Protein AF-0000000086744688 (afdb_homodimer)

InterPro domains:
  IPR002052 DNA methylase, N-6 adenine-specific, conserved site [PS00092] (182-188)
  IPR004556 Methyltransferase HemK-like [TIGR00536] (36-257)
  IPR007848 Methyltransferase small domain [PF05175] (98-194)
  IPR029063 S-adenosyl-L-methionine-dependent methyltransferase superfamily [G3DSA:3.40.50.150] (78-276)
  IPR029063 S-adenosyl-L-methionine-dependent methyltransferase superfamily [SSF53335] (27-261)
  IPR050320 Protein N5-glutamine methyltransferase [PTHR18895] (42-254)

Sequence (566 aa):
MSFSLKDQAAIDKARELLSEAGVWDVETDLDCLVDRYLERRCKDRARDEFMLAVHERCSRIPLGHIVGTVDFDGLPLIVGSGVFIPRPHSQIIHKWLENEYQVPQGATVLDLCSGSGAIGLAIAKRRPDLKITCVEYDDVAFQYLTRNINRLASWAIQVDALKADLRDWQAFSQFDESVELIVANPPYVPEQQTILPEWEEHHPYTSVYSGDDGLDLTRLIIKQANQLLQSNGWLVIEHGESQEEMVRALFSDAGFYLIRTIIDEDISDTTGSSVITVSCKLIMSFSLKDQAAIDKARELLSEAGVWDVETDLDCLVDRYLERRCKDRARDEFMLAVHERCSRIPLGHIVGTVDFDGLPLIVGSGVFIPRPHSQIIHKWLENEYQVPQGATVLDLCSGSGAIGLAIAKRRPDLKITCVEYDDVAFQYLTRNINRLASWAIQVDALKADLRDWQAFSQFDESVELIVANPPYVPEQQTILPEWEEHHPYTSVYSGDDGLDLTRLIIKQANQLLQSNGWLVIEHGESQEEMVRALFSDAGFYLIRTIIDEDISDTTGSSVITVSCKLI

pLDDT: mean 92.45, std 7.14, range [52.75, 98.81]

Organism: NCBI:txid471575

Solvent-accessible surface area (backbone atoms only — not comparable to full-atom values): 29630 Å² total; per-residue (Å²): 134,88,66,52,73,68,54,45,52,52,50,52,50,42,52,51,50,31,54,72,50,63,52,89,56,51,68,63,50,46,53,52,46,41,48,67,28,45,38,35,81,55,52,70,60,11,48,49,52,31,52,33,51,46,41,33,42,41,70,44,45,45,64,41,47,72,73,31,41,44,74,50,93,86,38,81,36,51,48,32,65,46,34,66,76,82,57,76,43,65,49,52,57,55,51,42,43,74,72,74,44,80,76,61,85,58,35,32,32,39,22,41,56,27,42,43,28,60,67,50,50,47,49,19,64,78,38,70,60,40,46,39,36,30,27,20,61,52,70,46,19,35,50,35,21,51,47,37,43,50,22,36,41,79,73,68,27,63,66,45,78,41,81,45,53,89,85,43,61,74,78,48,53,93,39,54,48,55,22,42,34,39,37,32,58,52,28,37,38,26,64,85,59,84,67,60,61,46,57,58,74,57,27,44,64,74,59,41,34,17,50,80,76,6,45,54,53,54,55,51,48,55,57,48,44,68,52,25,32,21,74,65,10,37,43,36,37,41,46,49,70,91,40,53,68,60,51,52,49,52,42,48,74,71,55,39,35,81,71,44,78,49,70,40,82,86,45,59,54,99,87,40,57,19,30,34,39,37,31,28,35,58,122,132,87,67,51,70,69,53,46,50,53,50,53,50,44,53,51,49,31,53,74,52,62,52,88,56,50,68,64,50,47,53,51,45,42,48,66,29,46,38,36,81,55,51,71,60,12,50,52,53,30,50,32,51,47,43,31,42,41,70,43,45,44,66,40,47,71,72,31,42,44,74,50,92,86,38,82,37,50,48,30,65,44,33,65,75,82,56,75,43,65,49,53,58,55,50,42,43,72,74,74,44,79,76,60,86,57,34,33,31,38,21,40,57,26,42,44,29,60,68,48,52,49,48,19,64,76,39,68,61,41,46,38,36,30,29,19,60,51,69,44,18,36,49,34,21,51,47,36,43,50,23,36,41,79,74,67,27,64,65,43,79,40,81,44,52,89,85,43,61,75,78,49,54,93,38,55,48,55,23,44,35,37,39,32,58,50,29,37,38,27,63,83,61,84,68,58,62,46,57,57,75,58,26,44,63,74,60,40,34,16,50,79,76,7,45,55,53,54,55,50,48,54,58,49,44,67,52,25,33,21,76,64,10,35,42,35,38,41,45,50,70,90,41,52,68,60,52,51,49,52,41,49,75,72,56,39,36,80,71,44,77,49,71,42,82,86,46,59,54,101,84,40,57,21,29,34,39,36,29,29,36,59,121

Structure (mmCIF, N/CA/C/O backbone):
data_AF-0000000086744688-model_v1
#
loop_
_entity.id
_entity.type
_entity.pdbx_description
1 polymer 'peptide chain release factor N(5)-glutamine methyltransferase'
#
loop_
_atom_site.group_PDB
_atom_site.id
_atom_site.type_symbol
_atom_site.label_atom_id
_atom_site.label_alt_id
_atom_site.label_comp_id
_atom_site.label_asym_id
_atom_site.label_entity_id
_atom_site.label_seq_id
_atom_site.pdbx_PDB_ins_code
_atom_site.Cartn_x
_atom_site.Cartn_y
_atom_site.Cartn_z
_atom_site.occupancy
_atom_site.B_iso_or_equiv
_atom_site.auth_seq_id
_atom_site.auth_comp_id
_atom_site.auth_asym_id
_atom_site.auth_atom_id
_atom_site.pdbx_PDB_model_num
ATOM 1 N N . MET A 1 1 ? -3.068 19.688 -26.422 1 52.78 1 MET A N 1
ATOM 2 C CA . MET A 1 1 ? -2.254 18.688 -27.109 1 52.78 1 MET A CA 1
ATOM 3 C C . MET A 1 1 ? -3.131 17.641 -27.797 1 52.78 1 MET A C 1
ATOM 5 O O . MET A 1 1 ? -4.145 17.219 -27.234 1 52.78 1 MET A O 1
ATOM 9 N N . SER A 1 2 ? -2.963 17.547 -28.984 1 66.88 2 SER A N 1
ATOM 10 C CA . SER A 1 2 ? -3.791 16.719 -29.859 1 66.88 2 SER A CA 1
ATOM 11 C C . SER A 1 2 ? -3.525 15.242 -29.656 1 66.88 2 SER A C 1
ATOM 13 O O . SER A 1 2 ? -2.381 14.789 -29.734 1 66.88 2 SER A O 1
ATOM 15 N N . PHE A 1 3 ? -4.41 14.523 -29.016 1 79.19 3 PHE A N 1
ATOM 16 C CA . PHE A 1 3 ? -4.332 13.078 -28.859 1 79.19 3 PHE A CA 1
ATOM 17 C C . PHE A 1 3 ? -4.57 12.367 -30.188 1 79.19 3 PHE A C 1
ATOM 19 O O . PHE A 1 3 ? -5.297 12.875 -31.047 1 79.19 3 PHE A O 1
ATOM 26 N N . SER A 1 4 ? -3.85 11.305 -30.328 1 86.75 4 SER A N 1
ATOM 27 C CA . SER A 1 4 ? -4.152 10.445 -31.469 1 86.75 4 SER A CA 1
ATOM 28 C C . SER A 1 4 ? -5.605 9.977 -31.453 1 86.75 4 SER A C 1
ATOM 30 O O . SER A 1 4 ? -6.273 10.07 -30.422 1 86.75 4 SER A O 1
ATOM 32 N N . LEU A 1 5 ? -6.055 9.562 -32.625 1 88.75 5 LEU A N 1
ATOM 33 C CA . LEU A 1 5 ? -7.426 9.078 -32.719 1 88.75 5 LEU A CA 1
ATOM 34 C C . LEU A 1 5 ? -7.652 7.906 -31.766 1 88.75 5 LEU A C 1
ATOM 36 O O . LEU A 1 5 ? -8.711 7.797 -31.156 1 88.75 5 LEU A O 1
ATOM 40 N N . LYS A 1 6 ? -6.691 7.062 -31.672 1 90.88 6 LYS A N 1
ATOM 41 C CA . LYS A 1 6 ? -6.797 5.918 -30.781 1 90.88 6 LYS A CA 1
ATOM 42 C C . LYS A 1 6 ? -6.852 6.363 -29.312 1 90.88 6 LYS A C 1
ATOM 44 O O . LYS A 1 6 ? -7.617 5.816 -28.531 1 90.88 6 LYS A O 1
ATOM 49 N N . ASP A 1 7 ? -6.098 7.32 -28.953 1 92.56 7 ASP A N 1
ATOM 50 C CA . ASP A 1 7 ? -6.105 7.84 -27.594 1 92.56 7 ASP A CA 1
ATOM 51 C C . ASP A 1 7 ? -7.434 8.516 -27.266 1 92.56 7 ASP A C 1
ATOM 53 O O . ASP A 1 7 ? -7.977 8.336 -26.172 1 92.56 7 ASP A O 1
ATOM 57 N N . GLN A 1 8 ? -7.891 9.203 -28.281 1 94.19 8 GLN A N 1
ATOM 58 C CA . GLN A 1 8 ? -9.172 9.883 -28.062 1 94.19 8 GLN A CA 1
ATOM 59 C C . GLN A 1 8 ? -10.297 8.875 -27.859 1 94.19 8 GLN A C 1
ATOM 61 O O . GLN A 1 8 ? -11.18 9.086 -27.031 1 94.19 8 GLN A O 1
ATOM 66 N N . ALA A 1 9 ? -10.234 7.82 -28.609 1 95.31 9 ALA A N 1
ATOM 67 C CA . ALA A 1 9 ? -11.227 6.766 -28.453 1 95.31 9 ALA A CA 1
ATOM 68 C C . ALA A 1 9 ? -11.172 6.152 -27.062 1 95.31 9 ALA A C 1
ATOM 70 O O . ALA A 1 9 ? -12.211 5.879 -26.453 1 95.31 9 ALA A O 1
ATOM 71 N N . ALA A 1 10 ? -10 5.918 -26.578 1 95.25 10 ALA A N 1
ATOM 72 C CA . ALA A 1 10 ? -9.82 5.375 -25.234 1 95.25 10 ALA A CA 1
ATOM 73 C C . ALA A 1 10 ? -10.352 6.344 -24.188 1 95.25 10 ALA A C 1
ATOM 75 O O . ALA A 1 10 ? -10.992 5.926 -23.219 1 95.25 10 ALA A O 1
ATOM 76 N N . ILE A 1 11 ? -10.133 7.625 -24.375 1 96.69 11 ILE A N 1
ATOM 77 C CA . ILE A 1 11 ? -10.562 8.656 -23.422 1 96.69 11 ILE A CA 1
ATOM 78 C C . ILE A 1 11 ? -12.086 8.734 -23.406 1 96.69 11 ILE A C 1
ATOM 80 O O . ILE A 1 11 ? -12.695 8.82 -22.344 1 96.69 11 ILE A O 1
ATOM 84 N N . ASP A 1 12 ? -12.656 8.648 -24.547 1 97.31 12 ASP A N 1
ATOM 85 C CA . ASP A 1 12 ? -14.117 8.695 -24.641 1 97.31 12 ASP A CA 1
ATOM 86 C C . ASP A 1 12 ? -14.75 7.477 -23.969 1 97.31 12 ASP A C 1
ATOM 88 O O . ASP A 1 12 ? -15.75 7.602 -23.266 1 97.31 12 ASP A O 1
ATOM 92 N N . LYS A 1 13 ? -14.18 6.383 -24.234 1 96.81 13 LYS A N 1
ATOM 93 C CA . LYS A 1 13 ? -14.656 5.164 -23.594 1 96.81 13 LYS A CA 1
ATOM 94 C C . LYS A 1 13 ? -14.516 5.254 -22.078 1 96.81 13 LYS A C 1
ATOM 96 O O . LYS A 1 13 ? -15.422 4.855 -21.344 1 96.81 13 LYS A O 1
ATOM 101 N N . ALA A 1 14 ? -13.43 5.758 -21.656 1 97.38 14 ALA A N 1
ATOM 102 C CA . ALA A 1 14 ? -13.18 5.938 -20.234 1 97.38 14 ALA A CA 1
ATOM 103 C C . ALA A 1 14 ? -14.227 6.867 -19.609 1 97.38 14 ALA A C 1
ATOM 105 O O . ALA A 1 14 ? -14.719 6.602 -18.516 1 97.38 14 ALA A O 1
ATOM 106 N N . ARG A 1 15 ? -14.492 7.93 -20.297 1 97.62 15 ARG A N 1
ATOM 107 C CA . ARG A 1 15 ? -15.492 8.875 -19.828 1 97.62 15 ARG A CA 1
ATOM 108 C C . ARG A 1 15 ? -16.844 8.188 -19.609 1 97.62 15 ARG A C 1
ATOM 110 O O . ARG A 1 15 ? -17.484 8.398 -18.578 1 97.62 15 ARG A O 1
ATOM 117 N N . GLU A 1 16 ? -17.203 7.352 -20.484 1 97.5 16 GLU A N 1
ATOM 118 C CA . GLU A 1 16 ? -18.453 6.613 -20.391 1 97.5 16 GLU A CA 1
ATOM 119 C C . GLU A 1 16 ? -18.438 5.633 -19.219 1 97.5 16 GLU A C 1
ATOM 121 O O . GLU A 1 16 ? -19.406 5.562 -18.453 1 97.5 16 GLU A O 1
ATOM 126 N N . LEU A 1 17 ? -17.406 4.898 -19.141 1 96.56 17 LEU A N 1
ATOM 127 C CA . LEU A 1 17 ? -17.281 3.889 -18.094 1 96.56 17 LEU A CA 1
ATOM 128 C C . LEU A 1 17 ? -17.312 4.527 -16.703 1 96.56 17 LEU A C 1
ATOM 130 O O . LEU A 1 17 ? -18.031 4.051 -15.82 1 96.56 17 LEU A O 1
ATOM 134 N N . LEU A 1 18 ? -16.609 5.617 -16.531 1 96.88 18 LEU 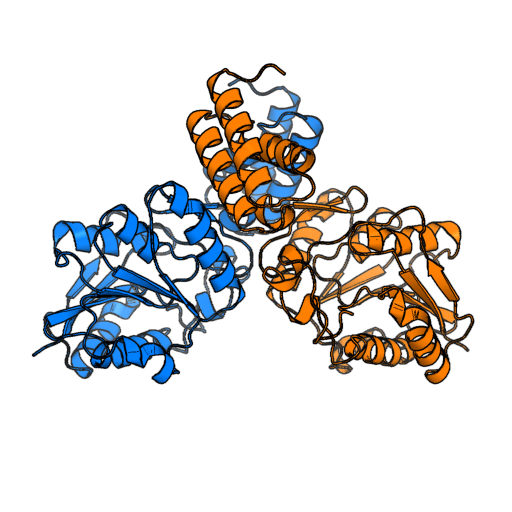A N 1
ATOM 135 C CA . LEU A 1 18 ? -16.547 6.293 -15.242 1 96.88 18 LEU A CA 1
ATOM 136 C C . LEU A 1 18 ? -17.891 6.902 -14.875 1 96.88 18 LEU A C 1
ATOM 138 O O . LEU A 1 18 ? -18.297 6.848 -13.711 1 96.88 18 LEU A O 1
ATOM 142 N N . SER A 1 19 ? -18.531 7.469 -15.828 1 96.62 19 SER A N 1
ATOM 143 C CA . SER A 1 19 ? -19.859 8.031 -15.602 1 96.62 19 SER A CA 1
ATOM 144 C C . SER A 1 19 ? -20.844 6.949 -15.18 1 96.62 19 SER A C 1
ATOM 146 O O . SER A 1 19 ? -21.609 7.133 -14.227 1 96.62 19 SER A O 1
ATOM 148 N N . GLU A 1 20 ? -20.797 5.836 -15.805 1 96.31 20 GLU A N 1
ATOM 149 C CA . GLU A 1 20 ? -21.703 4.723 -15.516 1 96.31 20 GLU A CA 1
ATOM 150 C C . GLU A 1 20 ? -21.438 4.148 -14.125 1 96.31 20 GLU A C 1
ATOM 152 O O . GLU A 1 20 ? -22.344 3.666 -13.461 1 96.31 20 GLU A O 1
ATOM 157 N N . ALA A 1 21 ? -20.219 4.223 -13.727 1 93.62 21 ALA A N 1
ATOM 158 C CA . ALA A 1 21 ? -19.812 3.668 -12.438 1 93.62 21 ALA A CA 1
ATOM 159 C C . ALA A 1 21 ? -20.188 4.613 -11.297 1 93.62 21 ALA A C 1
ATOM 161 O O . ALA A 1 21 ? -20.031 4.27 -10.117 1 93.62 21 ALA A O 1
ATOM 162 N N . GLY A 1 22 ? -20.562 5.836 -11.578 1 91 22 GLY A N 1
ATOM 163 C CA . GLY A 1 22 ? -21.016 6.766 -10.555 1 91 22 GLY A CA 1
ATOM 164 C C . GLY A 1 22 ? -19.891 7.59 -9.961 1 91 22 GLY A C 1
ATOM 165 O O . GLY A 1 22 ? -20 8.07 -8.828 1 91 22 GLY A O 1
ATOM 166 N N . VAL A 1 23 ? -18.812 7.754 -10.672 1 90.5 23 VAL A N 1
ATOM 167 C CA . VAL A 1 23 ? -17.719 8.602 -10.219 1 90.5 23 VAL A CA 1
ATOM 168 C C . VAL A 1 23 ? -18.172 10.055 -10.164 1 90.5 23 VAL A C 1
ATOM 170 O O . VAL A 1 23 ? -18.797 10.547 -11.109 1 90.5 23 VAL A O 1
ATOM 173 N N . TRP A 1 24 ? -17.875 10.766 -9.117 1 84.56 24 TRP A N 1
ATOM 174 C CA . TRP A 1 24 ? -18.484 12.062 -8.852 1 84.56 24 TRP A CA 1
ATOM 175 C C . TRP A 1 24 ? -17.844 13.148 -9.703 1 84.56 24 TRP A C 1
ATOM 177 O O . TRP A 1 24 ? -18.516 14.094 -10.125 1 84.56 24 TRP A O 1
ATOM 187 N N . ASP A 1 25 ? -16.547 13.094 -9.93 1 89.06 25 ASP A N 1
ATOM 188 C CA . ASP A 1 25 ? -15.852 14.07 -10.758 1 89.06 25 ASP A CA 1
ATOM 189 C C . ASP A 1 25 ? -15.094 13.383 -11.891 1 89.06 25 ASP A C 1
ATOM 191 O O . ASP A 1 25 ? -13.867 13.266 -11.836 1 89.06 25 ASP A O 1
ATOM 195 N N . VAL A 1 26 ? -15.797 13.117 -12.898 1 95.31 26 VAL A N 1
ATOM 196 C CA . VAL A 1 26 ? -15.289 12.289 -13.984 1 95.31 26 VAL A CA 1
ATOM 197 C C . VAL A 1 26 ? -14.172 13.023 -14.719 1 95.31 26 VAL A C 1
ATOM 199 O O . VAL A 1 26 ? -13.117 12.445 -15.008 1 95.31 26 VAL A O 1
ATOM 202 N N . GLU A 1 27 ? -14.336 14.297 -14.969 1 95.25 27 GLU A N 1
ATOM 203 C CA . GLU A 1 27 ? -13.375 15.031 -15.781 1 95.25 27 GLU A CA 1
ATOM 204 C C . GLU A 1 27 ? -12.055 15.219 -15.039 1 95.25 27 GLU A C 1
ATOM 206 O O . GLU A 1 27 ? -10.977 15.109 -15.641 1 95.25 27 GLU A O 1
ATOM 211 N N . THR A 1 28 ? -12.117 15.477 -13.758 1 92.25 28 THR A N 1
ATOM 212 C CA . THR A 1 28 ? -10.898 15.578 -12.969 1 92.25 28 THR A CA 1
ATOM 213 C C . THR A 1 28 ? -10.172 14.242 -12.922 1 92.25 28 THR A C 1
ATOM 215 O O . THR A 1 28 ? -8.945 14.188 -13.039 1 92.25 28 THR A O 1
ATOM 218 N N . ASP A 1 29 ? -10.93 13.227 -12.75 1 95.31 29 ASP A N 1
ATOM 219 C CA . ASP A 1 29 ? -10.336 11.891 -12.758 1 95.31 29 ASP A CA 1
ATOM 220 C C . ASP A 1 29 ? -9.664 11.594 -14.094 1 95.31 29 ASP A C 1
ATOM 222 O O . ASP A 1 29 ? -8.539 11.094 -14.133 1 95.31 29 ASP A O 1
ATOM 226 N N . LEU A 1 30 ? -10.406 11.922 -15.102 1 95.69 30 LEU A N 1
ATOM 227 C CA . LEU A 1 30 ? -9.906 11.641 -16.438 1 95.69 30 LEU A CA 1
ATOM 228 C C . LEU A 1 30 ? -8.617 12.414 -16.719 1 95.69 30 LEU A C 1
ATOM 230 O O . LEU A 1 30 ? -7.664 11.867 -17.266 1 95.69 30 LEU A O 1
ATOM 234 N N . ASP A 1 31 ? -8.586 13.648 -16.359 1 93.88 31 ASP A N 1
ATOM 235 C CA . ASP A 1 31 ? -7.391 14.469 -16.547 1 93.88 31 ASP A CA 1
ATOM 236 C C . ASP A 1 31 ? -6.191 13.852 -15.828 1 93.88 31 ASP A C 1
ATOM 238 O O . ASP A 1 31 ? -5.098 13.766 -16.406 1 93.88 31 ASP A O 1
ATOM 242 N N . CYS A 1 32 ? -6.41 13.414 -14.664 1 92.94 32 CYS A N 1
ATOM 243 C CA . CYS A 1 32 ? -5.352 12.82 -13.859 1 92.94 32 CYS A CA 1
ATOM 244 C C . CYS A 1 32 ? -4.879 11.508 -14.477 1 92.94 32 CYS A C 1
ATOM 246 O O . CYS A 1 32 ? -3.676 11.273 -14.609 1 92.94 32 CYS A O 1
ATOM 248 N N . LEU A 1 33 ? -5.836 10.68 -14.867 1 95.75 33 LEU A N 1
ATOM 249 C CA . LEU A 1 33 ? -5.512 9.367 -15.414 1 95.75 33 LEU A CA 1
ATOM 250 C C . LEU A 1 33 ? -4.797 9.5 -16.75 1 95.75 33 LEU A C 1
ATOM 252 O O . LEU A 1 33 ? -3.861 8.75 -17.047 1 95.75 33 LEU A O 1
ATOM 256 N N . VAL A 1 34 ? -5.23 10.469 -17.547 1 94.44 34 VAL A N 1
ATOM 257 C CA . VAL A 1 34 ? -4.598 10.711 -18.844 1 94.44 34 VAL A CA 1
ATOM 258 C C . VAL A 1 34 ? -3.15 11.148 -18.641 1 94.44 34 VAL A C 1
ATOM 260 O O . VAL A 1 34 ? -2.234 10.586 -19.25 1 94.44 34 VAL A O 1
ATOM 263 N N . ASP A 1 35 ? -2.99 12.047 -17.766 1 91.06 35 ASP A N 1
ATOM 264 C CA . ASP A 1 35 ? -1.649 12.555 -17.5 1 91.06 35 ASP A CA 1
ATOM 265 C C . ASP A 1 35 ? -0.734 11.445 -16.984 1 91.06 35 ASP A C 1
ATOM 267 O O . ASP A 1 35 ? 0.425 11.352 -17.391 1 91.06 35 ASP A O 1
ATOM 271 N N . ARG A 1 36 ? -1.21 10.57 -16.172 1 91.25 36 ARG A N 1
ATOM 272 C CA . ARG A 1 36 ? -0.391 9.578 -15.484 1 91.25 36 ARG A CA 1
ATOM 273 C C . ARG A 1 36 ? -0.097 8.383 -16.391 1 91.25 36 ARG A C 1
ATOM 275 O O . ARG A 1 36 ? 0.993 7.812 -16.344 1 91.25 36 ARG A O 1
ATOM 282 N N . TYR A 1 37 ? -1.087 8.031 -17.25 1 92.5 37 TYR A N 1
ATOM 283 C CA . TYR A 1 37 ? -0.947 6.719 -17.875 1 92.5 37 TYR A CA 1
ATOM 284 C C . TYR A 1 37 ? -0.852 6.84 -19.391 1 92.5 37 TYR A C 1
ATOM 286 O O . TYR A 1 37 ? -0.264 5.98 -20.047 1 92.5 37 TYR A O 1
ATOM 294 N N . LEU A 1 38 ? -1.453 7.824 -19.969 1 90.94 38 LEU A N 1
ATOM 295 C CA . LEU A 1 38 ? -1.528 7.867 -21.422 1 90.94 38 LEU A CA 1
ATOM 296 C C . LEU A 1 38 ? -0.321 8.594 -22.016 1 90.94 38 LEU A C 1
ATOM 298 O O . LEU A 1 38 ? 0.086 8.32 -23.141 1 90.94 38 LEU A O 1
ATOM 302 N N . GLU A 1 39 ? 0.251 9.523 -21.25 1 84.81 39 GLU A N 1
ATOM 303 C CA . GLU A 1 39 ? 1.403 10.289 -21.734 1 84.81 39 GLU A CA 1
ATOM 304 C C . GLU A 1 39 ? 2.707 9.547 -21.453 1 84.81 39 GLU A C 1
ATOM 306 O O . GLU A 1 39 ? 3.51 9.969 -20.625 1 84.81 39 GLU A O 1
ATOM 311 N N . ARG A 1 40 ? 2.873 8.438 -22.234 1 85.88 40 ARG A N 1
ATOM 312 C CA . ARG A 1 40 ? 4.043 7.574 -22.109 1 85.88 40 ARG A CA 1
ATOM 313 C C . ARG A 1 40 ? 4.684 7.316 -23.469 1 85.88 40 ARG A C 1
ATOM 315 O O . ARG A 1 40 ? 4.105 7.652 -24.516 1 85.88 40 ARG A O 1
ATOM 322 N N . ARG A 1 41 ? 5.844 6.688 -23.391 1 81.81 41 ARG A N 1
ATOM 323 C CA . ARG A 1 41 ? 6.609 6.445 -24.609 1 81.81 41 ARG A CA 1
ATOM 324 C C . ARG A 1 41 ? 5.922 5.406 -25.484 1 81.81 41 ARG A C 1
ATOM 326 O O . ARG A 1 41 ? 5.664 5.652 -26.672 1 81.81 41 ARG A O 1
ATOM 333 N N . CYS A 1 42 ? 5.691 4.262 -24.922 1 84.81 42 CYS A N 1
ATOM 334 C CA . CYS A 1 42 ? 5.008 3.203 -25.656 1 84.81 42 CYS A CA 1
ATOM 335 C C . CYS A 1 42 ? 3.498 3.398 -25.609 1 84.81 42 CYS A C 1
ATOM 337 O O . CYS A 1 42 ? 2.852 3.053 -24.609 1 84.81 42 CYS A O 1
ATOM 339 N N . LYS A 1 43 ? 2.965 3.816 -26.672 1 87.25 43 LYS A N 1
ATOM 340 C CA . LYS A 1 43 ? 1.572 4.258 -26.688 1 87.25 43 LYS A CA 1
ATOM 341 C C . LYS A 1 43 ? 0.622 3.082 -26.484 1 87.25 43 LYS A C 1
ATOM 343 O O . LYS A 1 43 ? -0.398 3.211 -25.812 1 87.25 43 LYS A O 1
ATOM 348 N N . ASP A 1 44 ? 0.957 1.939 -27.078 1 89.94 44 ASP A N 1
ATOM 349 C CA . ASP A 1 44 ? 0.091 0.779 -26.891 1 89.94 44 ASP A CA 1
ATOM 350 C C . ASP A 1 44 ? 0.041 0.35 -25.438 1 89.94 44 ASP A C 1
ATOM 352 O O . ASP A 1 44 ? -1.038 0.111 -24.891 1 89.94 44 ASP A O 1
ATOM 356 N N . ARG A 1 45 ? 1.139 0.322 -24.859 1 88.81 45 ARG A N 1
ATOM 357 C CA . ARG A 1 45 ? 1.212 -0.019 -23.438 1 88.81 45 ARG A CA 1
ATOM 358 C C . ARG A 1 45 ? 0.527 1.043 -22.594 1 88.81 45 ARG A C 1
ATOM 360 O O . ARG A 1 45 ? -0.133 0.72 -21.594 1 88.81 45 ARG A O 1
ATOM 367 N N . ALA A 1 46 ? 0.707 2.254 -23.031 1 91.31 46 ALA A N 1
ATOM 368 C CA . ALA A 1 46 ? 0.096 3.373 -22.312 1 91.31 46 ALA A CA 1
ATOM 369 C C . ALA A 1 46 ? -1.426 3.26 -22.312 1 91.31 46 ALA A C 1
ATOM 371 O O . ALA A 1 46 ? -2.068 3.434 -21.281 1 91.31 46 ALA A O 1
ATOM 372 N N . ARG A 1 47 ? -1.926 2.922 -23.422 1 94.06 47 ARG A N 1
ATOM 373 C CA . ARG A 1 47 ? -3.375 2.797 -23.547 1 94.06 47 ARG A CA 1
ATOM 374 C C . ARG A 1 47 ? -3.896 1.633 -22.703 1 94.06 47 ARG A C 1
ATOM 376 O O . ARG A 1 47 ? -4.945 1.742 -22.062 1 94.06 47 ARG A O 1
ATOM 383 N N . ASP A 1 48 ? -3.148 0.596 -22.703 1 93.69 48 ASP A N 1
ATOM 384 C CA . ASP A 1 48 ? -3.525 -0.564 -21.906 1 93.69 48 ASP A CA 1
ATOM 385 C C . ASP A 1 48 ? -3.551 -0.219 -20.406 1 93.69 48 ASP A C 1
ATOM 387 O O . ASP A 1 48 ? -4.531 -0.497 -19.719 1 93.69 48 ASP A O 1
ATOM 391 N N . GLU A 1 49 ? -2.531 0.377 -19.969 1 92.75 49 GLU A N 1
ATOM 392 C CA . GLU A 1 49 ? -2.432 0.744 -18.547 1 92.75 49 GLU A CA 1
ATOM 393 C C . GLU A 1 49 ? -3.492 1.774 -18.172 1 92.75 49 GLU A C 1
ATOM 395 O O . GLU A 1 49 ? -4.035 1.737 -17.062 1 92.75 49 GLU A O 1
ATOM 400 N N . PHE A 1 50 ? -3.693 2.654 -19.141 1 95.88 50 PHE A N 1
ATOM 401 C CA . PHE A 1 50 ? -4.727 3.66 -18.938 1 95.88 50 PHE A CA 1
ATOM 402 C C . PHE A 1 50 ? -6.086 3.004 -18.719 1 95.88 50 PHE A C 1
ATOM 404 O O . PHE A 1 50 ? -6.773 3.303 -17.734 1 95.88 50 PHE A O 1
ATOM 411 N N . MET A 1 51 ? -6.383 2.127 -19.531 1 96.44 51 MET A N 1
ATOM 412 C CA . MET A 1 51 ? -7.688 1.483 -19.438 1 96.44 51 MET A CA 1
ATOM 413 C C . MET A 1 51 ? -7.77 0.603 -18.203 1 96.44 51 MET A C 1
ATOM 415 O O . MET A 1 51 ? -8.828 0.493 -17.578 1 96.44 51 MET A O 1
ATOM 419 N N . LEU A 1 52 ? -6.719 -0.034 -17.828 1 96.12 52 LEU A N 1
ATOM 420 C CA . LEU A 1 52 ? -6.691 -0.812 -16.594 1 96.12 52 LEU A CA 1
ATOM 421 C C . LEU A 1 52 ? -6.965 0.076 -15.383 1 96.12 52 LEU A C 1
ATOM 423 O O . LEU A 1 52 ? -7.727 -0.301 -14.492 1 96.12 52 LEU A O 1
ATOM 427 N N . ALA A 1 53 ? -6.371 1.229 -15.391 1 96.31 53 ALA A N 1
ATOM 428 C CA . ALA A 1 53 ? -6.586 2.188 -14.305 1 96.31 53 ALA A CA 1
ATOM 429 C C . ALA A 1 53 ? -8.031 2.662 -14.273 1 96.31 53 ALA A C 1
ATOM 431 O O . ALA A 1 53 ? -8.617 2.832 -13.203 1 96.31 53 ALA A O 1
ATOM 432 N N . VAL A 1 54 ? -8.57 2.863 -15.461 1 97.19 54 VAL A N 1
ATOM 433 C CA . VAL A 1 54 ? -9.961 3.283 -15.57 1 97.19 54 VAL A CA 1
ATOM 434 C C . VAL A 1 54 ? -10.867 2.215 -14.961 1 97.19 54 VAL A C 1
ATOM 436 O O . VAL A 1 54 ? -11.781 2.531 -14.195 1 97.19 54 VAL A O 1
ATOM 439 N N . HIS A 1 55 ? -10.578 0.999 -15.203 1 95.19 55 HIS A N 1
ATOM 440 C CA . HIS A 1 55 ? -11.406 -0.087 -14.68 1 95.19 55 HIS A CA 1
ATOM 441 C C . HIS A 1 55 ? -11.289 -0.181 -13.164 1 95.19 55 HIS A C 1
ATOM 443 O O . HIS A 1 55 ? -12.273 -0.477 -12.484 1 95.19 55 HIS A O 1
ATOM 449 N N . GLU A 1 56 ? -10.156 0.033 -12.688 1 94 56 GLU A N 1
ATOM 450 C CA . GLU A 1 56 ? -10.023 0.119 -11.234 1 94 56 GLU A CA 1
ATOM 451 C C . GLU A 1 56 ? -10.93 1.208 -10.664 1 94 56 GLU A C 1
ATOM 453 O O . GLU A 1 56 ? -11.625 0.984 -9.672 1 94 56 GLU A O 1
ATOM 458 N N . ARG A 1 57 ? -10.859 2.373 -11.305 1 95.31 57 ARG A N 1
ATOM 459 C CA . ARG A 1 57 ? -11.633 3.512 -10.812 1 95.31 57 ARG A CA 1
ATOM 460 C C . ARG A 1 57 ? -13.125 3.232 -10.875 1 95.31 57 ARG A C 1
ATOM 462 O O . ARG A 1 57 ? -13.891 3.697 -10.023 1 95.31 57 ARG A O 1
ATOM 469 N N . CYS A 1 58 ? -13.516 2.428 -11.812 1 94.38 58 CYS A N 1
ATOM 470 C CA . CYS A 1 58 ? -14.914 2.049 -11.945 1 94.38 58 CYS A CA 1
ATOM 471 C C . CYS A 1 58 ? -15.367 1.215 -10.75 1 94.38 58 CYS A C 1
ATOM 473 O O . CYS A 1 58 ? -16.562 1.148 -10.453 1 94.38 58 CYS A O 1
ATOM 475 N N . SER A 1 59 ? -14.438 0.624 -10.094 1 91.5 59 SER A N 1
ATOM 476 C CA . SER A 1 59 ? -14.742 -0.119 -8.875 1 91.5 59 SER A CA 1
ATOM 477 C C . SER A 1 59 ? -14.688 0.784 -7.648 1 91.5 59 SER A C 1
ATOM 479 O O . SER A 1 59 ? -14.633 0.299 -6.516 1 91.5 59 SER A O 1
ATOM 481 N N . ARG A 1 60 ? -14.531 1.994 -7.844 1 90.88 60 ARG A N 1
ATOM 482 C CA . ARG A 1 60 ? -14.633 3.064 -6.855 1 90.88 60 ARG A CA 1
ATOM 483 C C . ARG A 1 60 ? -13.406 3.088 -5.949 1 90.88 60 ARG A C 1
ATOM 485 O O . ARG A 1 60 ? -13.477 3.561 -4.816 1 90.88 60 ARG A O 1
ATOM 492 N N . ILE A 1 61 ? -12.391 2.518 -6.457 1 91.94 61 ILE A N 1
ATOM 493 C CA . ILE A 1 61 ? -11.109 2.703 -5.789 1 91.94 61 ILE A CA 1
ATOM 494 C C . ILE A 1 61 ? -10.688 4.172 -5.863 1 91.94 61 ILE A C 1
ATOM 496 O O . ILE A 1 61 ? -10.75 4.785 -6.934 1 91.94 61 ILE A O 1
ATOM 500 N N . PRO A 1 62 ? -10.273 4.734 -4.719 1 92.19 62 PRO A N 1
ATOM 501 C CA . PRO A 1 62 ? -9.906 6.156 -4.746 1 92.19 62 PRO A CA 1
ATOM 502 C C . PRO A 1 62 ? -8.82 6.465 -5.773 1 92.19 62 PRO A C 1
ATOM 504 O O . PRO A 1 62 ? -7.875 5.688 -5.934 1 92.19 62 PRO A O 1
ATOM 507 N N . LEU A 1 63 ? -8.969 7.582 -6.438 1 94.19 63 LEU A N 1
ATOM 508 C CA . LEU A 1 63 ? -8.039 7.992 -7.484 1 94.19 63 LEU A CA 1
ATOM 509 C C . LEU A 1 63 ? -6.609 8.039 -6.957 1 94.19 63 LEU A C 1
ATOM 511 O O . LEU A 1 63 ? -5.68 7.57 -7.621 1 94.19 63 LEU A O 1
ATOM 515 N N . GLY A 1 64 ? -6.418 8.555 -5.758 1 94.06 64 GLY A N 1
ATOM 516 C CA . GLY A 1 64 ? -5.094 8.633 -5.164 1 94.06 64 GLY A CA 1
ATOM 517 C C . GLY A 1 64 ? -4.414 7.281 -5.035 1 94.06 64 GLY A C 1
ATOM 518 O O . GLY A 1 64 ? -3.205 7.168 -5.238 1 94.06 64 GLY A O 1
ATOM 519 N N . HIS A 1 65 ? -5.172 6.246 -4.684 1 94.38 65 HIS A N 1
ATOM 520 C CA . HIS A 1 65 ? -4.621 4.902 -4.57 1 94.38 65 HIS A CA 1
ATOM 521 C C . HIS A 1 65 ? -4.254 4.34 -5.941 1 94.38 65 HIS A C 1
ATOM 523 O O . HIS A 1 65 ? -3.289 3.582 -6.066 1 94.38 65 HIS A O 1
ATOM 529 N N . ILE A 1 66 ? -4.98 4.758 -6.945 1 94.94 66 ILE A N 1
ATOM 530 C CA . ILE A 1 66 ? -4.758 4.258 -8.297 1 94.94 66 ILE A CA 1
ATOM 531 C C . ILE A 1 66 ? -3.51 4.914 -8.891 1 94.94 66 ILE A C 1
ATOM 533 O O . ILE A 1 66 ? -2.627 4.227 -9.406 1 94.94 66 ILE A O 1
ATOM 537 N N . VAL A 1 67 ? -3.412 6.199 -8.711 1 94.19 67 VAL A N 1
ATOM 538 C CA . VAL A 1 67 ? -2.303 6.934 -9.312 1 94.19 67 VAL A CA 1
ATOM 539 C C . VAL A 1 67 ? -1.084 6.871 -8.398 1 94.19 67 VAL A C 1
ATOM 541 O O . VAL A 1 67 ? 0.043 7.117 -8.828 1 94.19 67 VAL A O 1
ATOM 544 N N . GLY A 1 68 ? -1.293 6.648 -7.105 1 94.56 68 GLY A N 1
ATOM 545 C CA . GLY A 1 68 ? -0.213 6.426 -6.156 1 94.56 68 GLY A CA 1
ATOM 546 C C . GLY A 1 68 ? 0.305 7.707 -5.531 1 94.56 68 GLY A C 1
ATOM 547 O O . GLY A 1 68 ? 1.316 7.695 -4.824 1 94.56 68 GLY A O 1
ATOM 548 N N . THR A 1 69 ? -0.321 8.836 -5.852 1 94.5 69 THR A N 1
ATOM 549 C CA . THR A 1 69 ? 0.145 10.117 -5.332 1 94.5 69 THR A CA 1
ATOM 550 C C . THR A 1 69 ? -1.031 11.055 -5.07 1 94.5 69 THR A C 1
ATOM 552 O O . THR A 1 69 ? -2.09 10.914 -5.688 1 94.5 69 THR A O 1
ATOM 555 N N . VAL A 1 70 ? -0.847 11.922 -4.137 1 94.06 70 VAL A N 1
ATOM 556 C CA . VAL A 1 70 ? -1.809 12.984 -3.867 1 94.06 70 VAL A CA 1
ATOM 557 C C . VAL A 1 70 ? -1.069 14.289 -3.566 1 94.06 70 VAL A C 1
ATOM 559 O O . VAL A 1 70 ? 0.008 14.273 -2.965 1 94.06 70 VAL A O 1
ATOM 562 N N . ASP A 1 71 ? -1.622 15.32 -4.047 1 92.88 71 ASP A N 1
ATOM 563 C CA . ASP A 1 71 ? -1.077 16.641 -3.725 1 92.88 71 ASP A CA 1
ATOM 564 C C . ASP A 1 71 ? -1.656 17.156 -2.412 1 92.88 71 ASP A C 1
ATOM 566 O O . ASP A 1 71 ? -2.875 17.203 -2.236 1 92.88 71 ASP A O 1
ATOM 570 N N . PHE A 1 72 ? -0.826 17.469 -1.477 1 93.88 72 PHE A N 1
ATOM 571 C CA . PHE A 1 72 ? -1.215 18.109 -0.226 1 93.88 72 PHE A CA 1
ATOM 572 C C . PHE A 1 72 ? -0.343 19.328 0.052 1 93.88 72 PHE A C 1
ATOM 574 O O . PHE A 1 72 ? 0.843 19.188 0.358 1 93.88 72 PHE A O 1
ATOM 581 N N . ASP A 1 73 ? -0.947 20.469 -0.09 1 92.19 73 ASP A N 1
ATOM 582 C CA . ASP A 1 73 ? -0.245 21.734 0.172 1 92.19 73 ASP A CA 1
ATOM 583 C C . ASP A 1 73 ? 0.99 21.859 -0.716 1 92.19 73 ASP A C 1
ATOM 585 O O . ASP A 1 73 ? 2.053 22.281 -0.253 1 92.19 73 ASP A O 1
ATOM 589 N N . GLY A 1 74 ? 0.895 21.422 -1.9 1 91.31 74 GLY A N 1
ATOM 590 C CA . GLY A 1 74 ? 1.983 21.531 -2.859 1 91.31 74 GLY A CA 1
ATOM 591 C C . GLY A 1 74 ? 2.988 20.391 -2.744 1 91.31 74 GLY A C 1
ATOM 592 O O . GLY A 1 74 ? 4.012 20.391 -3.43 1 91.31 74 GLY A O 1
ATOM 593 N N . LEU A 1 75 ? 2.791 19.469 -1.894 1 94.75 75 LEU A N 1
ATOM 594 C CA . LEU A 1 75 ? 3.674 18.312 -1.727 1 94.75 75 LEU A CA 1
ATOM 595 C C . LEU A 1 75 ? 3.105 17.094 -2.428 1 94.75 75 LEU A C 1
ATOM 597 O O . LEU A 1 75 ? 1.969 16.688 -2.164 1 94.75 75 LEU A O 1
ATOM 601 N N . PRO A 1 76 ? 3.809 16.5 -3.338 1 94.88 76 PRO A N 1
ATOM 602 C CA . PRO A 1 76 ? 3.367 15.242 -3.947 1 94.88 76 PRO A CA 1
ATOM 603 C C . PRO A 1 76 ? 3.629 14.031 -3.055 1 94.88 76 PRO A C 1
ATOM 605 O O . PRO A 1 76 ? 4.684 13.398 -3.16 1 94.88 76 PRO A O 1
ATOM 608 N N . LEU A 1 77 ? 2.664 13.688 -2.297 1 96.94 77 LEU A N 1
ATOM 609 C CA . LEU A 1 77 ? 2.816 12.602 -1.336 1 96.94 77 LEU A CA 1
ATOM 610 C C . LEU A 1 77 ? 2.447 11.266 -1.968 1 96.94 77 LEU A C 1
ATOM 612 O O . LEU A 1 77 ? 1.48 11.18 -2.729 1 96.94 77 LEU A O 1
ATOM 616 N N . ILE A 1 78 ? 3.225 10.258 -1.643 1 96.88 78 ILE A N 1
ATOM 617 C CA . ILE A 1 78 ? 2.904 8.914 -2.109 1 96.88 78 ILE A CA 1
ATOM 618 C C . ILE A 1 78 ? 1.875 8.273 -1.179 1 96.88 78 ILE A C 1
ATOM 620 O O . ILE A 1 78 ? 1.944 8.438 0.042 1 96.88 78 ILE A O 1
ATOM 624 N N . VAL A 1 79 ? 0.883 7.676 -1.784 1 96.94 79 VAL A N 1
ATOM 625 C CA . VAL A 1 79 ? -0.153 6.922 -1.084 1 96.94 79 VAL A CA 1
ATOM 626 C C . VAL A 1 79 ? -0.453 5.629 -1.839 1 96.94 79 VAL A C 1
ATOM 628 O O . VAL A 1 79 ? 0.103 5.387 -2.912 1 96.94 79 VAL A O 1
ATOM 631 N N . GLY A 1 80 ? -1.257 4.836 -1.267 1 95.19 80 GLY A N 1
ATOM 632 C CA . GLY A 1 80 ? -1.676 3.562 -1.831 1 95.19 80 GLY A CA 1
ATOM 633 C C . GLY A 1 80 ? -2.59 2.775 -0.911 1 95.19 80 GLY A C 1
ATOM 634 O O . GLY A 1 80 ? -3.035 3.287 0.118 1 95.19 80 GLY A O 1
ATOM 635 N N . SER A 1 81 ? -2.807 1.54 -1.32 1 94.38 81 SER A N 1
ATOM 636 C CA . SER A 1 81 ? -3.639 0.697 -0.468 1 94.38 81 SER A CA 1
ATOM 637 C C . SER A 1 81 ? -3.047 0.572 0.932 1 94.38 81 SER A C 1
ATOM 639 O O . SER A 1 81 ? -1.832 0.425 1.087 1 94.38 81 SER A O 1
ATOM 641 N N . GLY A 1 82 ? -3.93 0.743 1.92 1 93.75 82 GLY A N 1
ATOM 642 C CA . GLY A 1 82 ? -3.494 0.537 3.293 1 93.75 82 GLY A CA 1
ATOM 643 C C . GLY A 1 82 ? -3.225 1.833 4.031 1 93.75 82 GLY A C 1
ATOM 644 O O . GLY A 1 82 ? -2.871 1.816 5.215 1 93.75 82 GLY A O 1
ATOM 645 N N . VAL A 1 83 ? -3.365 2.908 3.318 1 95.38 83 VAL A N 1
ATOM 646 C CA . VAL A 1 83 ? -3.17 4.172 4.023 1 95.38 83 VAL A CA 1
ATOM 647 C C . VAL A 1 83 ? -4.266 5.16 3.625 1 95.38 83 VAL A C 1
ATOM 649 O O . VAL A 1 83 ? -4.781 5.105 2.506 1 95.38 83 VAL A O 1
ATOM 652 N N . PHE A 1 84 ? -4.59 6.047 4.539 1 94.19 84 PHE A N 1
ATOM 653 C CA . PHE A 1 84 ? -5.57 7.102 4.305 1 94.19 84 PHE A CA 1
ATOM 654 C C . PHE A 1 84 ? -5.027 8.141 3.334 1 94.19 84 PHE A C 1
ATOM 656 O O . PHE A 1 84 ? -3.855 8.523 3.416 1 94.19 84 PHE A O 1
ATOM 663 N N . ILE A 1 85 ? -5.824 8.594 2.436 1 93.94 85 ILE A N 1
ATOM 664 C CA . ILE A 1 85 ? -5.43 9.648 1.505 1 93.94 85 ILE A CA 1
ATOM 665 C C . ILE A 1 85 ? -5.652 11.016 2.146 1 93.94 85 ILE A C 1
ATOM 667 O O . ILE A 1 85 ? -6.781 11.367 2.494 1 93.94 85 ILE A O 1
ATOM 671 N N . PRO A 1 86 ? -4.59 11.734 2.258 1 93.12 86 PRO A N 1
ATOM 672 C CA . PRO A 1 86 ? -4.754 13.078 2.828 1 93.12 86 PRO A CA 1
ATOM 673 C C . PRO A 1 86 ? -5.77 13.922 2.064 1 93.12 86 PRO A C 1
ATOM 675 O O . PRO A 1 86 ? -5.801 13.898 0.832 1 93.12 86 PRO A O 1
ATOM 678 N N . ARG A 1 87 ? -6.531 14.648 2.805 1 87.12 87 ARG A N 1
ATOM 679 C CA . ARG A 1 87 ? -7.535 15.539 2.223 1 87.12 87 ARG A CA 1
ATOM 680 C C . ARG A 1 87 ? -7.102 17 2.318 1 87.12 87 ARG A C 1
ATOM 682 O O . ARG A 1 87 ? -6.43 17.391 3.275 1 87.12 87 ARG A O 1
ATOM 689 N N . PRO A 1 88 ? -7.582 17.734 1.375 1 84.88 88 PRO A N 1
ATOM 690 C CA . PRO A 1 88 ? -7.23 19.156 1.425 1 84.88 88 PRO A CA 1
ATOM 691 C C . PRO A 1 88 ? -7.812 19.875 2.646 1 84.88 88 PRO A C 1
ATOM 693 O O . PRO A 1 88 ? -7.301 20.906 3.062 1 84.88 88 PRO A O 1
ATOM 696 N N . HIS A 1 89 ? -8.773 19.297 3.285 1 82.12 89 HIS A N 1
ATOM 697 C CA . HIS A 1 89 ? -9.461 19.875 4.438 1 82.12 89 HIS A CA 1
ATOM 698 C C . HIS A 1 89 ? -8.484 20.109 5.59 1 82.12 89 HIS A C 1
ATOM 700 O O . HIS A 1 89 ? -8.633 21.078 6.336 1 82.12 89 HIS A O 1
ATOM 706 N N . SER A 1 90 ? -7.484 19.297 5.695 1 85.25 90 SER A N 1
ATOM 707 C CA . SER A 1 90 ? -6.559 19.375 6.82 1 85.25 90 SER A CA 1
ATOM 708 C C . SER A 1 90 ? -5.629 20.578 6.68 1 85.25 90 SER A C 1
ATOM 710 O O . SER A 1 90 ? -4.938 20.953 7.633 1 85.25 90 SER A O 1
ATOM 712 N N . GLN A 1 91 ? -5.746 21.281 5.562 1 88.06 91 GLN A N 1
ATOM 713 C CA . GLN A 1 91 ? -4.938 22.469 5.352 1 88.06 91 GLN A CA 1
ATOM 714 C C . GLN A 1 91 ? -5.359 23.594 6.293 1 88.06 91 GLN A C 1
ATOM 716 O O . GLN A 1 91 ? -4.633 24.578 6.461 1 88.06 91 GLN A O 1
ATOM 721 N N . ILE A 1 92 ? -6.48 23.406 6.902 1 87.94 92 ILE A N 1
ATOM 722 C CA . ILE A 1 92 ? -6.992 24.375 7.867 1 87.94 92 ILE A CA 1
ATOM 723 C C . ILE A 1 92 ? -6.004 24.531 9.016 1 87.94 92 ILE A C 1
ATOM 725 O O . ILE A 1 92 ? -5.863 25.625 9.578 1 87.94 92 ILE A O 1
ATOM 729 N N . ILE A 1 93 ? -5.301 23.5 9.359 1 91.12 93 ILE A N 1
ATOM 730 C CA . ILE A 1 93 ? -4.312 23.531 10.43 1 91.12 93 ILE A CA 1
ATOM 731 C C . ILE A 1 93 ? -3.168 24.469 10.055 1 91.12 93 ILE A C 1
ATOM 733 O O . ILE A 1 93 ? -2.752 25.312 10.852 1 91.12 93 ILE A O 1
ATOM 737 N N . HIS A 1 94 ? -2.795 24.422 8.852 1 90.12 94 HIS A N 1
ATOM 738 C CA . HIS A 1 94 ? -1.698 25.25 8.359 1 90.12 94 HIS A CA 1
ATOM 739 C C . HIS A 1 94 ? -2.115 26.703 8.266 1 90.12 94 HIS A C 1
ATOM 741 O O . HIS A 1 94 ? -1.324 27.609 8.562 1 90.12 94 HIS A O 1
ATOM 747 N N . LYS A 1 95 ? -3.297 26.859 7.824 1 87.5 95 LYS A N 1
ATOM 748 C CA . LYS A 1 95 ? -3.834 28.219 7.773 1 87.5 95 LYS A CA 1
ATOM 749 C C . LYS A 1 95 ? -3.857 28.844 9.164 1 87.5 95 LYS A C 1
ATOM 751 O O . LYS A 1 95 ? -3.473 30 9.328 1 87.5 95 LYS A O 1
ATOM 756 N N . TRP A 1 96 ? -4.289 28.094 10.102 1 89.94 96 TRP A N 1
ATOM 757 C CA . TRP A 1 96 ? -4.344 28.578 11.477 1 89.94 96 TRP A CA 1
ATOM 758 C C . TRP A 1 96 ? -2.945 28.906 11.992 1 89.94 96 TRP A C 1
ATOM 760 O O . TRP A 1 96 ? -2.734 29.938 12.625 1 89.94 96 TRP A O 1
ATOM 770 N N . LEU A 1 97 ? -1.971 28.062 11.703 1 91.19 97 LEU A N 1
ATOM 771 C CA . LEU A 1 97 ? -0.592 28.25 12.141 1 91.19 97 LEU A CA 1
ATOM 772 C C . LEU A 1 97 ? 0.026 29.484 11.5 1 91.19 97 LEU A C 1
ATOM 774 O O . LEU A 1 97 ? 0.899 30.125 12.086 1 91.19 97 LEU A O 1
ATOM 778 N N . GLU A 1 98 ? -0.425 29.797 10.367 1 88.56 98 GLU A N 1
ATOM 779 C CA . GLU A 1 98 ? 0.111 30.953 9.648 1 88.56 98 GLU A CA 1
ATOM 780 C C . GLU A 1 98 ? -0.536 32.25 10.133 1 88.56 98 GLU A C 1
ATOM 782 O O . GLU A 1 98 ? 0.127 33.281 10.219 1 88.56 98 GLU A O 1
ATOM 787 N N . ASN A 1 99 ? -1.76 32.156 10.484 1 89.56 99 ASN A N 1
ATOM 788 C CA . ASN A 1 99 ? -2.518 33.375 10.695 1 89.56 99 ASN A CA 1
ATOM 789 C C . ASN A 1 99 ? -2.672 33.688 12.18 1 89.56 99 ASN A C 1
ATOM 791 O O . ASN A 1 99 ? -2.783 34.844 12.57 1 89.56 99 ASN A O 1
ATOM 795 N N . GLU A 1 100 ? -2.742 32.656 12.969 1 87.56 100 GLU A N 1
ATOM 796 C CA . GLU A 1 100 ? -3.199 32.906 14.328 1 87.56 100 GLU A CA 1
ATOM 797 C C . GLU A 1 100 ? -2.127 32.562 15.352 1 87.56 100 GLU A C 1
ATOM 799 O O . GLU A 1 100 ? -2.027 33.188 16.406 1 87.56 100 GLU A O 1
ATOM 804 N N . TYR A 1 101 ? -1.396 31.516 15.07 1 88.62 101 TYR A N 1
ATOM 805 C CA . TYR A 1 101 ? -0.42 31.078 16.062 1 88.62 101 TYR A CA 1
ATOM 806 C C . TYR A 1 101 ? 0.96 30.922 15.438 1 88.62 101 TYR A C 1
ATOM 808 O O . TYR A 1 101 ? 1.197 29.984 14.672 1 88.62 101 TYR A O 1
ATOM 816 N N . GLN A 1 102 ? 1.843 31.75 15.891 1 90.44 102 GLN A N 1
ATOM 817 C CA . GLN A 1 102 ? 3.232 31.641 15.453 1 90.44 102 GLN A CA 1
ATOM 818 C C . GLN A 1 102 ? 4.035 30.75 16.391 1 90.44 102 GLN A C 1
ATOM 820 O O . GLN A 1 102 ? 4.445 31.188 17.469 1 90.44 102 GLN A O 1
ATOM 825 N N . VAL A 1 103 ? 4.328 29.625 15.922 1 93.75 103 VAL A N 1
ATOM 826 C CA . VAL A 1 103 ? 5.094 28.672 16.719 1 93.75 103 VAL A CA 1
ATOM 827 C C . VAL A 1 103 ? 6.512 29.203 16.938 1 93.75 103 VAL A C 1
ATOM 829 O O . VAL A 1 103 ? 7.156 29.672 15.992 1 93.75 103 VAL A O 1
ATOM 832 N N . PRO A 1 104 ? 6.969 29.156 18.125 1 95.81 104 PRO A N 1
ATOM 833 C CA . PRO A 1 104 ? 8.32 29.641 18.391 1 95.81 104 PRO A CA 1
ATOM 834 C C . PRO A 1 104 ? 9.383 28.906 17.578 1 95.81 104 PRO A C 1
ATOM 836 O O . PRO A 1 104 ? 9.234 27.719 17.281 1 95.81 104 PRO A O 1
ATOM 839 N N . GLN A 1 105 ? 10.445 29.609 17.344 1 96.38 105 GLN A N 1
ATOM 840 C CA . GLN A 1 105 ? 11.539 29.062 16.547 1 96.38 105 GLN A CA 1
ATOM 841 C C . GLN A 1 105 ? 12.164 27.859 17.25 1 96.38 105 GLN A C 1
ATOM 843 O O . GLN A 1 105 ? 12.375 27.875 18.469 1 96.38 105 GLN A O 1
ATOM 848 N N . GLY A 1 106 ? 12.383 26.812 16.484 1 97.38 106 GLY A N 1
ATOM 849 C CA . GLY A 1 106 ? 13.078 25.641 17 1 97.38 106 GLY A CA 1
ATOM 850 C C . GLY A 1 106 ? 12.219 24.781 17.906 1 97.38 106 GLY A C 1
ATOM 851 O O . GLY A 1 106 ? 12.719 23.844 18.531 1 97.38 106 GLY A O 1
ATOM 852 N N . ALA A 1 107 ? 10.961 25.094 17.969 1 97.81 107 ALA A N 1
ATOM 853 C CA . ALA A 1 107 ? 10.078 24.391 18.891 1 97.81 107 ALA A CA 1
ATOM 854 C C . ALA A 1 107 ? 9.867 22.938 18.469 1 97.81 107 ALA A C 1
ATOM 856 O O . ALA A 1 107 ? 10.062 22.609 17.297 1 97.81 107 ALA A O 1
ATOM 857 N N . THR A 1 108 ? 9.5 22.125 19.453 1 98.56 108 THR A N 1
ATOM 858 C CA . THR A 1 108 ? 9.148 20.719 19.219 1 98.56 108 THR A CA 1
ATOM 859 C C . THR A 1 108 ? 7.672 20.578 18.859 1 98.56 108 THR A C 1
ATOM 861 O O . THR A 1 108 ? 6.809 21.109 19.578 1 98.56 108 THR A O 1
ATOM 864 N N . VAL A 1 109 ? 7.426 19.891 17.781 1 98.56 109 VAL A N 1
ATOM 865 C CA . VAL A 1 109 ? 6.066 19.688 17.281 1 98.56 109 VAL A CA 1
ATOM 866 C C . VAL A 1 109 ? 5.816 18.203 17.062 1 98.56 109 VAL A C 1
ATOM 868 O O . VAL A 1 109 ? 6.668 17.5 16.516 1 98.56 109 VAL A O 1
ATOM 871 N N . LEU A 1 110 ? 4.676 17.719 17.531 1 98.69 110 LEU A N 1
ATOM 872 C CA . LEU A 1 110 ? 4.266 16.344 17.25 1 98.69 110 LEU A CA 1
ATOM 873 C C . LEU A 1 110 ? 3.062 16.297 16.328 1 98.69 110 LEU A C 1
ATOM 875 O O . LEU A 1 110 ? 2.098 17.047 16.516 1 98.69 110 LEU A O 1
ATOM 879 N N . ASP A 1 111 ? 3.162 15.562 15.32 1 98.56 111 ASP A N 1
ATOM 880 C CA . ASP A 1 111 ? 2.031 15.18 14.477 1 98.56 111 ASP A CA 1
ATOM 881 C C . ASP A 1 111 ? 1.554 13.766 14.805 1 98.56 111 ASP A C 1
ATOM 883 O O . ASP A 1 111 ? 2.148 12.789 14.359 1 98.56 111 ASP A O 1
ATOM 887 N N . LEU A 1 112 ? 0.461 13.68 15.555 1 98.19 112 LEU A N 1
ATOM 888 C CA . LEU A 1 112 ? -0.065 12.391 15.984 1 98.19 112 LEU A CA 1
ATOM 889 C C . LEU A 1 112 ? -1.035 11.828 14.953 1 98.19 112 LEU A C 1
ATOM 891 O O . LEU A 1 112 ? -1.772 12.586 14.312 1 98.19 112 LEU A O 1
ATOM 895 N N . CYS A 1 113 ? -1.037 10.492 14.844 1 97.25 113 CYS A N 1
ATOM 896 C CA . CYS A 1 113 ? -1.828 9.836 13.805 1 97.25 113 CYS A CA 1
ATOM 897 C C . CYS A 1 113 ? -1.487 10.398 12.43 1 97.25 113 CYS A C 1
ATOM 899 O O . CYS A 1 113 ? -2.379 10.805 11.688 1 97.25 113 CYS A O 1
ATOM 901 N N . SER A 1 114 ? -0.192 10.336 12.102 1 97.62 114 SER A N 1
ATOM 902 C CA . SER A 1 114 ? 0.316 11.133 10.984 1 97.62 114 SER A CA 1
ATOM 903 C C . SER A 1 114 ? -0.011 10.484 9.648 1 97.62 114 SER A C 1
ATOM 905 O O . SER A 1 114 ? 0.055 11.141 8.602 1 97.62 114 SER A O 1
ATOM 907 N N . GLY A 1 115 ? -0.351 9.148 9.68 1 96.94 115 GLY A N 1
ATOM 908 C CA . GLY A 1 115 ? -0.58 8.469 8.414 1 96.94 115 GLY A CA 1
ATOM 909 C C . GLY A 1 115 ? 0.599 8.57 7.465 1 96.94 115 GLY A C 1
ATOM 910 O O . GLY A 1 115 ? 1.722 8.203 7.82 1 96.94 115 GLY A O 1
ATOM 911 N N . SER A 1 116 ? 0.35 9.219 6.285 1 97.44 116 SER A N 1
ATOM 912 C CA . SER A 1 116 ? 1.399 9.375 5.281 1 97.44 116 SER A CA 1
ATOM 913 C C . SER A 1 116 ? 2.254 10.602 5.562 1 97.44 116 SER A C 1
ATOM 915 O O . SER A 1 116 ? 3.152 10.93 4.785 1 97.44 116 SER A O 1
ATOM 917 N N . GLY A 1 117 ? 1.944 11.352 6.586 1 98.06 117 GLY A N 1
ATOM 918 C CA . GLY A 1 117 ? 2.797 12.43 7.055 1 98.06 117 GLY A CA 1
ATOM 919 C C . GLY A 1 117 ? 2.42 13.781 6.48 1 98.06 117 GLY A C 1
ATOM 920 O O . GLY A 1 117 ? 3.209 14.727 6.531 1 98.06 117 GLY A O 1
ATOM 921 N N . ALA A 1 118 ? 1.19 13.93 5.961 1 97.44 118 ALA A N 1
ATOM 922 C CA . ALA A 1 118 ? 0.772 15.102 5.207 1 97.44 118 ALA A CA 1
ATOM 923 C C . ALA A 1 118 ? 0.905 16.375 6.051 1 97.44 118 ALA A C 1
ATOM 925 O O . ALA A 1 118 ? 1.559 17.328 5.637 1 97.44 118 ALA A O 1
ATOM 926 N N . ILE A 1 119 ? 0.364 16.344 7.227 1 97.44 119 ILE A N 1
ATOM 927 C CA . ILE A 1 119 ? 0.3 17.531 8.062 1 97.44 119 ILE A CA 1
ATOM 928 C C . ILE A 1 119 ? 1.7 17.906 8.539 1 97.44 119 ILE A C 1
ATOM 930 O O . ILE A 1 119 ? 2.148 19.031 8.359 1 97.44 119 ILE A O 1
ATOM 934 N N . GLY A 1 120 ? 2.461 16.969 9.102 1 98.25 120 GLY A N 1
ATOM 935 C CA . GLY A 1 120 ? 3.807 17.219 9.594 1 98.25 120 GLY A CA 1
ATOM 936 C C . GLY A 1 120 ? 4.754 17.703 8.508 1 98.25 120 GLY A C 1
ATOM 937 O O . GLY A 1 120 ? 5.492 18.672 8.711 1 98.25 120 GLY A O 1
ATOM 938 N N . LEU A 1 121 ? 4.723 17.094 7.352 1 98.19 121 LEU A N 1
ATOM 939 C CA . LEU A 1 121 ? 5.602 17.469 6.246 1 98.19 121 LEU A CA 1
ATOM 940 C C . LEU A 1 121 ? 5.262 18.859 5.727 1 98.19 121 LEU A C 1
ATOM 942 O O . LEU A 1 121 ? 6.16 19.625 5.371 1 98.19 121 LEU A O 1
ATOM 946 N N . ALA A 1 122 ? 3.998 19.141 5.664 1 96.94 122 ALA A N 1
ATOM 947 C CA . ALA A 1 122 ? 3.592 20.469 5.207 1 96.94 122 ALA A CA 1
ATOM 948 C C . ALA A 1 122 ? 4.055 21.547 6.18 1 96.94 122 ALA A C 1
ATOM 950 O O . ALA A 1 122 ? 4.484 22.625 5.758 1 96.94 122 ALA A O 1
ATOM 951 N N . ILE A 1 123 ? 3.98 21.266 7.465 1 97.12 123 ILE A N 1
ATOM 952 C CA . ILE A 1 123 ? 4.48 22.219 8.461 1 97.12 123 ILE A CA 1
ATOM 953 C C . ILE A 1 123 ? 5.984 22.406 8.281 1 97.12 123 ILE A C 1
ATOM 955 O O . ILE A 1 123 ? 6.48 23.531 8.305 1 97.12 123 ILE A O 1
ATOM 959 N N . ALA A 1 124 ? 6.66 21.344 8.078 1 97.75 124 ALA A N 1
ATOM 960 C CA . ALA A 1 124 ? 8.109 21.391 7.922 1 97.75 124 ALA A CA 1
ATOM 961 C C . ALA A 1 124 ? 8.508 22.203 6.691 1 97.75 124 ALA A C 1
ATOM 963 O O . ALA A 1 124 ? 9.516 22.906 6.707 1 97.75 124 ALA A O 1
ATOM 964 N N . LYS A 1 125 ? 7.746 22.047 5.656 1 96.12 125 LYS A N 1
ATOM 965 C CA . LYS A 1 125 ? 8.008 22.812 4.434 1 96.12 125 LYS A CA 1
ATOM 966 C C . LYS A 1 125 ? 7.98 24.312 4.703 1 96.12 125 LYS A C 1
ATOM 968 O O . LYS A 1 125 ? 8.828 25.047 4.199 1 96.12 125 LYS A O 1
ATOM 973 N N . ARG A 1 126 ? 7.086 24.719 5.504 1 94 126 ARG A N 1
ATOM 974 C CA . ARG A 1 126 ? 6.891 26.141 5.781 1 94 126 ARG A CA 1
ATOM 975 C C . ARG A 1 126 ? 7.816 26.609 6.895 1 94 126 ARG A C 1
ATOM 977 O O . ARG A 1 126 ? 8.227 27.781 6.914 1 94 126 ARG A O 1
ATOM 984 N N . ARG A 1 127 ? 8.094 25.719 7.832 1 95.69 127 ARG A N 1
ATOM 985 C CA . ARG A 1 127 ? 8.891 26.031 9.016 1 95.69 127 ARG A CA 1
ATOM 986 C C . ARG A 1 127 ? 10.008 25.016 9.203 1 95.69 127 ARG A C 1
ATOM 988 O O . ARG A 1 127 ? 9.953 24.188 10.109 1 95.69 127 ARG A O 1
ATOM 995 N N . PRO A 1 128 ? 11.078 25.172 8.461 1 96.19 128 PRO A N 1
ATOM 996 C CA . PRO A 1 128 ? 12.18 24.203 8.516 1 96.19 128 PRO A CA 1
ATOM 997 C C . PRO A 1 128 ? 12.945 24.266 9.836 1 96.19 128 PRO A C 1
ATOM 999 O O . PRO A 1 128 ? 13.766 23.375 10.117 1 96.19 128 PRO A O 1
ATOM 1002 N N . ASP A 1 129 ? 12.672 25.25 10.594 1 96.69 129 ASP A N 1
ATOM 1003 C CA . ASP A 1 129 ? 13.375 25.422 11.859 1 96.69 129 ASP A CA 1
ATOM 1004 C C . ASP A 1 129 ? 12.789 24.531 12.945 1 96.69 129 ASP A C 1
ATOM 1006 O O . ASP A 1 129 ? 13.438 24.281 13.969 1 96.69 129 ASP A O 1
ATOM 1010 N N . LEU A 1 130 ? 11.609 24.047 12.789 1 97.62 130 LEU A N 1
ATOM 1011 C CA . LEU A 1 130 ? 10.914 23.281 13.82 1 97.62 130 LEU A CA 1
ATOM 1012 C C . LEU A 1 130 ? 11.445 21.859 13.891 1 97.62 130 LEU A C 1
ATOM 1014 O O . LEU A 1 130 ? 11.945 21.328 12.898 1 97.62 130 LEU A O 1
ATOM 1018 N N . LYS A 1 131 ? 11.398 21.297 15.07 1 98.44 131 LYS A N 1
ATOM 1019 C CA . LYS A 1 131 ? 11.672 19.891 15.281 1 98.44 131 LYS A CA 1
ATOM 1020 C C . LYS A 1 131 ? 10.383 19.078 15.281 1 98.44 131 LYS A C 1
ATOM 1022 O O . LYS A 1 131 ? 9.734 18.922 16.312 1 98.44 131 LYS A O 1
ATOM 1027 N N . ILE A 1 132 ? 10.109 18.484 14.18 1 98.56 132 ILE A N 1
ATOM 1028 C CA . ILE A 1 132 ? 8.812 17.859 13.984 1 98.56 132 ILE A CA 1
ATOM 1029 C C . ILE A 1 132 ? 8.977 16.344 13.992 1 98.56 132 ILE A C 1
ATOM 1031 O O . ILE A 1 132 ? 9.859 15.797 13.328 1 98.56 132 ILE A O 1
ATOM 1035 N N . THR A 1 133 ? 8.18 15.633 14.773 1 98.81 133 THR A N 1
ATOM 1036 C CA . THR A 1 133 ? 8.094 14.18 14.766 1 98.81 133 THR A CA 1
ATOM 1037 C C . THR A 1 133 ? 6.695 13.719 14.367 1 98.81 133 THR A C 1
ATOM 1039 O O . THR A 1 133 ? 5.707 14.125 14.984 1 98.81 133 THR A O 1
ATOM 1042 N N . CYS A 1 134 ? 6.652 12.953 13.32 1 98.75 134 CYS A N 1
ATOM 1043 C CA . CYS A 1 134 ? 5.41 12.312 12.906 1 98.75 134 CYS A CA 1
ATOM 1044 C C . CYS A 1 134 ? 5.258 10.945 13.57 1 98.75 134 CYS A C 1
ATOM 1046 O O . CYS A 1 134 ? 6.137 10.094 13.445 1 98.75 134 CYS A O 1
ATOM 1048 N N . VAL A 1 135 ? 4.133 10.75 14.25 1 98.56 135 VAL A N 1
ATOM 1049 C CA . VAL A 1 135 ? 3.906 9.508 14.977 1 98.56 135 VAL A CA 1
ATOM 1050 C C . VAL A 1 135 ? 2.82 8.688 14.289 1 98.56 135 VAL A C 1
ATOM 1052 O O . VAL A 1 135 ? 1.718 9.188 14.047 1 98.56 135 VAL A O 1
ATOM 1055 N N . GLU A 1 136 ? 3.15 7.488 13.938 1 98 136 GLU A N 1
ATOM 1056 C CA . GLU A 1 136 ? 2.217 6.586 13.273 1 98 136 GLU A CA 1
ATOM 1057 C C . GLU A 1 136 ? 2.336 5.164 13.82 1 98 136 GLU A C 1
ATOM 1059 O O . GLU A 1 136 ? 3.443 4.68 14.062 1 98 136 GLU A O 1
ATOM 1064 N N . TYR A 1 137 ? 1.185 4.57 14.008 1 96.31 137 TYR A N 1
ATOM 1065 C CA . TYR A 1 137 ? 1.133 3.254 14.633 1 96.31 137 TYR A CA 1
ATOM 1066 C C . TYR A 1 137 ? 1.134 2.148 13.586 1 96.31 137 TYR A C 1
ATOM 1068 O O . TYR A 1 137 ? 1.82 1.137 13.742 1 96.31 137 TYR A O 1
ATOM 1076 N N . ASP A 1 138 ? 0.365 2.283 12.562 1 95.19 138 ASP A N 1
ATOM 1077 C CA . ASP A 1 138 ? 0.11 1.233 11.586 1 95.19 138 ASP A CA 1
ATOM 1078 C C . ASP A 1 138 ? 1.348 0.967 10.727 1 95.19 138 ASP A C 1
ATOM 1080 O O . ASP A 1 138 ? 1.992 1.903 10.25 1 95.19 138 ASP A O 1
ATOM 1084 N N . ASP A 1 139 ? 1.671 -0.267 10.484 1 93.81 139 ASP A N 1
ATOM 1085 C CA . ASP A 1 139 ? 2.885 -0.661 9.773 1 93.81 139 ASP A CA 1
ATOM 1086 C C . ASP A 1 139 ? 2.898 -0.103 8.352 1 93.81 139 ASP A C 1
ATOM 1088 O O . ASP A 1 139 ? 3.896 0.473 7.918 1 93.81 139 ASP A O 1
ATOM 1092 N N . VAL A 1 140 ? 1.858 -0.267 7.668 1 94.81 140 VAL A N 1
ATOM 1093 C CA . VAL A 1 140 ? 1.812 0.116 6.262 1 94.81 140 VAL A CA 1
ATOM 1094 C C . VAL A 1 140 ? 1.79 1.639 6.141 1 94.81 140 VAL A C 1
ATOM 1096 O O . VAL A 1 140 ? 2.508 2.213 5.32 1 94.81 140 VAL A O 1
ATOM 1099 N N . ALA A 1 141 ? 0.972 2.283 6.957 1 96.5 141 ALA A N 1
ATOM 1100 C CA . ALA A 1 141 ? 0.967 3.744 6.965 1 96.5 141 ALA A CA 1
ATOM 1101 C C . ALA A 1 141 ? 2.35 4.297 7.301 1 96.5 141 ALA A C 1
ATOM 1103 O O . ALA A 1 141 ? 2.793 5.281 6.711 1 96.5 141 ALA A O 1
ATOM 1104 N N . PHE A 1 142 ? 3.031 3.656 8.211 1 96.75 142 PHE A N 1
ATOM 1105 C CA . PHE A 1 142 ? 4.371 4.074 8.609 1 96.75 142 PHE A CA 1
ATOM 1106 C C . PHE A 1 142 ? 5.348 3.945 7.449 1 96.75 142 PHE A C 1
ATOM 1108 O O . PHE A 1 142 ? 6.254 4.766 7.301 1 96.75 142 PHE A O 1
ATOM 1115 N N . GLN A 1 143 ? 5.199 2.928 6.66 1 94.69 143 GLN A N 1
ATOM 1116 C CA . GLN A 1 143 ? 6.039 2.779 5.473 1 94.69 143 GLN A CA 1
ATOM 1117 C C . GLN A 1 143 ? 5.828 3.938 4.504 1 94.69 143 GLN A C 1
ATOM 1119 O O . GLN A 1 143 ? 6.793 4.496 3.975 1 94.69 143 GLN A O 1
ATOM 1124 N N . TYR A 1 144 ? 4.59 4.297 4.262 1 97.06 144 TYR A N 1
ATOM 1125 C CA . TYR A 1 144 ? 4.312 5.434 3.391 1 97.06 144 TYR A CA 1
ATOM 1126 C C . TYR A 1 144 ? 4.863 6.723 3.986 1 97.06 144 TYR A C 1
ATOM 1128 O O . TYR A 1 144 ? 5.371 7.582 3.26 1 97.06 144 TYR A O 1
ATOM 1136 N N . LEU A 1 145 ? 4.758 6.867 5.305 1 97.69 145 LEU A N 1
ATOM 1137 C CA . LEU A 1 145 ? 5.328 8.016 6 1 97.69 145 LEU A CA 1
ATOM 1138 C C . LEU A 1 145 ? 6.824 8.125 5.73 1 97.69 145 LEU A C 1
ATOM 1140 O O . LEU A 1 145 ? 7.309 9.18 5.309 1 97.69 145 LEU A O 1
ATOM 1144 N N . THR A 1 146 ? 7.512 7.047 5.906 1 95.88 146 THR A N 1
ATOM 1145 C CA . THR A 1 146 ? 8.961 7.051 5.754 1 95.88 146 THR A CA 1
ATOM 1146 C C . THR A 1 146 ? 9.352 7.285 4.297 1 95.88 146 THR A C 1
ATOM 1148 O O . THR A 1 146 ? 10.336 7.977 4.016 1 95.88 146 THR A O 1
ATOM 1151 N N . ARG A 1 147 ? 8.633 6.703 3.406 1 96 147 ARG A N 1
ATOM 1152 C CA . ARG A 1 147 ? 8.875 6.953 1.988 1 96 147 ARG A CA 1
ATOM 1153 C C . ARG A 1 147 ? 8.727 8.438 1.658 1 96 147 ARG A C 1
ATOM 1155 O O . ARG A 1 147 ? 9.555 9 0.94 1 96 147 ARG A O 1
ATOM 1162 N N . ASN A 1 148 ? 7.664 9.031 2.143 1 97.88 148 ASN A N 1
ATOM 1163 C CA . ASN A 1 148 ? 7.426 10.445 1.885 1 97.88 148 ASN A CA 1
ATOM 1164 C C . ASN A 1 148 ? 8.5 11.32 2.527 1 97.88 148 ASN A C 1
ATOM 1166 O O . ASN A 1 148 ? 8.938 12.305 1.933 1 97.88 148 ASN A O 1
ATOM 1170 N N . ILE A 1 149 ? 8.906 10.961 3.727 1 96.81 149 ILE A N 1
ATOM 1171 C CA . ILE A 1 149 ? 9.977 11.688 4.391 1 96.81 149 ILE A CA 1
ATOM 1172 C C . ILE A 1 149 ? 11.25 11.602 3.553 1 96.81 149 ILE A C 1
ATOM 1174 O O . ILE A 1 149 ? 11.906 12.617 3.295 1 96.81 149 ILE A O 1
ATOM 1178 N N . ASN A 1 150 ? 11.555 10.414 3.07 1 92.62 150 ASN A N 1
ATOM 1179 C CA . ASN A 1 150 ? 12.789 10.18 2.318 1 92.62 150 ASN A CA 1
ATOM 1180 C C . ASN A 1 150 ? 12.781 10.938 0.993 1 92.62 150 ASN A C 1
ATOM 1182 O O . ASN A 1 150 ? 13.766 11.594 0.648 1 92.62 150 ASN A O 1
ATOM 1186 N N . ARG A 1 151 ? 11.773 10.844 0.313 1 94.12 151 ARG A N 1
ATOM 1187 C CA . ARG A 1 151 ? 11.75 11.477 -1.001 1 94.12 151 ARG A CA 1
ATOM 1188 C C . ARG A 1 151 ? 11.789 13 -0.874 1 94.12 151 ARG A C 1
ATOM 1190 O O . ARG A 1 151 ? 12.469 13.672 -1.648 1 94.12 151 ARG A O 1
ATOM 1197 N N . LEU A 1 152 ? 11.148 13.555 0.125 1 96 152 LEU A N 1
ATOM 1198 C CA . LEU A 1 152 ? 11.039 15 0.239 1 96 152 LEU A CA 1
ATOM 1199 C C . LEU A 1 152 ? 12.273 15.594 0.918 1 96 152 LEU A C 1
ATOM 1201 O O . LEU A 1 152 ? 12.453 16.812 0.941 1 96 152 LEU A O 1
ATOM 1205 N N . ALA A 1 153 ? 13.07 14.719 1.457 1 92.88 153 ALA A N 1
ATOM 1206 C CA . ALA A 1 153 ? 14.344 15.195 1.982 1 92.88 153 ALA A CA 1
ATOM 1207 C C . ALA A 1 153 ? 15.133 15.938 0.91 1 92.88 153 ALA A C 1
ATOM 1209 O O . ALA A 1 153 ? 15.875 16.875 1.215 1 92.88 153 ALA A O 1
ATOM 1210 N N . SER A 1 154 ? 14.922 15.625 -0.306 1 91.38 154 SER A N 1
ATOM 1211 C CA . SER A 1 154 ? 15.594 16.281 -1.425 1 91.38 154 SER A CA 1
ATOM 1212 C C . SER A 1 154 ? 15.117 17.719 -1.597 1 91.38 154 SER A C 1
ATOM 1214 O O . SER A 1 154 ? 15.789 18.516 -2.24 1 91.38 154 SER A O 1
ATOM 1216 N N . TRP A 1 155 ? 13.984 18.016 -1.066 1 94.25 155 TRP A N 1
ATOM 1217 C CA . TRP A 1 155 ? 13.453 19.375 -1.071 1 94.25 155 TRP A CA 1
ATOM 1218 C C . TRP A 1 155 ? 13.812 20.109 0.219 1 94.25 155 TRP A C 1
ATOM 1220 O O . TRP A 1 155 ? 13.242 21.156 0.528 1 94.25 155 TRP A O 1
ATOM 1230 N N . ALA A 1 156 ? 14.656 19.5 1.044 1 94.38 156 ALA A N 1
ATOM 1231 C CA . ALA A 1 156 ? 15.102 20.047 2.324 1 94.38 156 ALA A CA 1
ATOM 1232 C C . ALA A 1 156 ? 13.961 20.078 3.338 1 94.38 156 ALA A C 1
ATOM 1234 O O . ALA A 1 156 ? 13.906 20.969 4.188 1 94.38 156 ALA A O 1
ATOM 1235 N N . ILE A 1 157 ? 13.031 19.234 3.168 1 96.06 157 ILE A N 1
ATOM 1236 C CA . ILE A 1 157 ? 11.961 19.031 4.141 1 96.06 157 ILE A CA 1
ATOM 1237 C C . ILE A 1 157 ? 12.32 17.859 5.051 1 96.06 157 ILE A C 1
ATOM 1239 O O . ILE A 1 157 ? 12.492 16.734 4.582 1 96.06 157 ILE A O 1
ATOM 1243 N N . GLN A 1 158 ? 12.406 18.188 6.367 1 95.25 158 GLN A N 1
ATOM 1244 C CA . GLN A 1 158 ? 12.891 17.156 7.281 1 95.25 158 GLN A CA 1
ATOM 1245 C C . GLN A 1 158 ? 11.953 17 8.477 1 95.25 158 GLN A C 1
ATOM 1247 O O . GLN A 1 158 ? 11.609 17.984 9.133 1 95.25 158 GLN A O 1
ATOM 1252 N N . VAL A 1 159 ? 11.523 15.836 8.68 1 98.06 159 VAL A N 1
ATOM 1253 C CA . VAL A 1 159 ? 10.781 15.445 9.875 1 98.06 159 VAL A CA 1
ATOM 1254 C C . VAL A 1 159 ? 11.305 14.109 10.398 1 98.06 159 VAL A C 1
ATOM 1256 O O . VAL A 1 159 ? 11.938 13.352 9.656 1 98.06 159 VAL A O 1
ATOM 1259 N N . ASP A 1 160 ? 11.148 13.844 11.703 1 98.19 160 ASP A N 1
ATOM 1260 C CA . ASP A 1 160 ? 11.414 12.531 12.273 1 98.19 160 ASP A CA 1
ATOM 1261 C C . ASP A 1 160 ? 10.156 11.664 12.266 1 98.19 160 ASP A C 1
ATOM 1263 O O . ASP A 1 160 ? 9.039 12.18 12.242 1 98.19 160 ASP A O 1
ATOM 1267 N N . ALA A 1 161 ? 10.375 10.391 12.172 1 98.25 161 ALA A N 1
ATOM 1268 C CA . ALA A 1 161 ? 9.281 9.43 12.25 1 98.25 161 ALA A CA 1
ATOM 1269 C C . ALA A 1 161 ? 9.406 8.562 13.5 1 98.25 161 ALA A C 1
ATOM 1271 O O . ALA A 1 161 ? 10.508 8.148 13.867 1 98.25 161 ALA A O 1
ATOM 1272 N N . LEU A 1 162 ? 8.297 8.391 14.18 1 98.38 162 LEU A N 1
ATOM 1273 C CA . LEU A 1 162 ? 8.234 7.504 15.336 1 98.38 162 LEU A CA 1
ATOM 1274 C C . LEU A 1 162 ? 7.074 6.52 15.195 1 98.38 162 LEU A C 1
ATOM 1276 O O . LEU A 1 162 ? 5.914 6.93 15.086 1 98.38 162 LEU A O 1
ATOM 1280 N N . LYS A 1 163 ? 7.434 5.262 15.094 1 97.31 163 LYS A N 1
ATOM 1281 C CA . LYS A 1 163 ? 6.391 4.242 15.125 1 97.31 163 LYS A CA 1
ATOM 1282 C C . LYS A 1 163 ? 5.949 3.945 16.562 1 97.31 163 LYS A C 1
ATOM 1284 O O . LYS A 1 163 ? 6.719 3.389 17.344 1 97.31 163 LYS A O 1
ATOM 1289 N N . ALA A 1 164 ? 4.68 4.305 16.906 1 97.31 164 ALA A N 1
ATOM 1290 C CA . ALA A 1 164 ? 4.246 4.121 18.281 1 97.31 164 ALA A CA 1
ATOM 1291 C C . ALA A 1 164 ? 2.725 4.086 18.375 1 97.31 164 ALA A C 1
ATOM 1293 O O . ALA A 1 164 ? 2.029 4.703 17.578 1 97.31 164 ALA A O 1
ATOM 1294 N N . ASP A 1 165 ? 2.314 3.35 19.344 1 96.19 165 ASP A N 1
ATOM 1295 C CA . ASP A 1 165 ? 0.917 3.34 19.766 1 96.19 165 ASP A CA 1
ATOM 1296 C C . ASP A 1 165 ? 0.644 4.438 20.781 1 96.19 165 ASP A C 1
ATOM 1298 O O . ASP A 1 165 ? 1.368 4.566 21.781 1 96.19 165 ASP A O 1
ATOM 1302 N N . LEU A 1 166 ? -0.346 5.195 20.531 1 94.69 166 LEU A N 1
ATOM 1303 C CA . LEU A 1 166 ? -0.662 6.293 21.438 1 94.69 166 LEU A CA 1
ATOM 1304 C C . LEU A 1 166 ? -0.96 5.77 22.844 1 94.69 166 LEU A C 1
ATOM 1306 O O . LEU A 1 166 ? -0.889 6.52 23.812 1 94.69 166 LEU A O 1
ATOM 1310 N N . ARG A 1 167 ? -1.309 4.508 23 1 94.94 167 ARG A N 1
ATOM 1311 C CA . ARG A 1 167 ? -1.615 3.904 24.297 1 94.94 167 ARG A CA 1
ATOM 1312 C C . ARG A 1 167 ? -0.339 3.6 25.062 1 94.94 167 ARG A C 1
ATOM 1314 O O . ARG A 1 167 ? -0.385 3.359 26.281 1 94.94 167 ARG A O 1
ATOM 1321 N N . ASP A 1 168 ? 0.755 3.592 24.344 1 95.44 168 ASP A N 1
ATOM 1322 C CA . ASP A 1 168 ? 2.043 3.309 24.969 1 95.44 168 ASP A CA 1
ATOM 1323 C C . ASP A 1 168 ? 2.699 4.59 25.484 1 95.44 168 ASP A C 1
ATOM 1325 O O . ASP A 1 168 ? 3.572 5.152 24.812 1 95.44 168 ASP A O 1
ATOM 1329 N N . TRP A 1 169 ? 2.527 4.898 26.641 1 92.62 169 TRP A N 1
ATOM 1330 C CA . TRP A 1 169 ? 2.99 6.152 27.219 1 92.62 169 TRP A CA 1
ATOM 1331 C C . TRP A 1 169 ? 4.516 6.203 27.266 1 92.62 169 TRP A C 1
ATOM 1333 O O . TRP A 1 169 ? 5.109 7.273 27.109 1 92.62 169 TRP A O 1
ATOM 1343 N N . GLN A 1 170 ? 5.078 5.062 27.391 1 94.62 170 GLN A N 1
ATOM 1344 C CA . GLN A 1 170 ? 6.531 5.008 27.5 1 94.62 170 GLN A CA 1
ATOM 1345 C C . GLN A 1 170 ? 7.199 5.395 26.172 1 94.62 170 GLN A C 1
ATOM 1347 O O . GLN A 1 170 ? 8.297 5.953 26.172 1 94.62 170 GLN A O 1
ATOM 1352 N N . ALA A 1 171 ? 6.492 5.145 25.141 1 95.5 171 ALA A N 1
ATOM 1353 C CA . ALA A 1 171 ? 7.035 5.457 23.828 1 95.5 171 ALA A CA 1
ATOM 1354 C C . ALA A 1 171 ? 7.18 6.965 23.641 1 95.5 171 ALA A C 1
ATOM 1356 O O . ALA A 1 171 ? 7.93 7.418 22.766 1 95.5 171 ALA A O 1
ATOM 1357 N N . PHE A 1 172 ? 6.562 7.762 24.453 1 96.94 172 PHE A N 1
ATOM 1358 C CA . PHE A 1 172 ? 6.535 9.211 24.281 1 96.94 172 PHE A CA 1
ATOM 1359 C C . PHE A 1 172 ? 7.281 9.906 25.422 1 96.94 172 PHE A C 1
ATOM 1361 O O . PHE A 1 172 ? 7.285 11.133 25.5 1 96.94 172 PHE A O 1
ATOM 1368 N N . SER A 1 173 ? 7.926 9.203 26.25 1 96.62 173 SER A N 1
ATOM 1369 C CA . SER A 1 173 ? 8.547 9.75 27.453 1 96.62 173 SER A CA 1
ATOM 1370 C C . SER A 1 173 ? 9.578 10.82 27.109 1 96.62 173 SER A C 1
ATOM 1372 O O . SER A 1 173 ? 9.773 11.773 27.859 1 96.62 173 SER A O 1
ATOM 1374 N N . GLN A 1 174 ? 10.219 10.703 26.016 1 96.94 174 GLN A N 1
ATOM 1375 C CA . GLN A 1 174 ? 11.25 11.648 25.594 1 96.94 174 GLN A CA 1
ATOM 1376 C C . GLN A 1 174 ? 10.648 13.023 25.297 1 96.94 174 GLN A C 1
ATOM 1378 O O . GLN A 1 174 ? 11.367 14.016 25.219 1 96.94 174 GLN A O 1
ATOM 1383 N N . PHE A 1 175 ? 9.32 13.086 25.234 1 97.81 175 PHE A N 1
ATOM 1384 C CA . PHE A 1 175 ? 8.664 14.336 24.859 1 97.81 175 PHE A CA 1
ATOM 1385 C C . PHE A 1 175 ? 7.969 14.961 26.062 1 97.81 175 PHE A C 1
ATOM 1387 O O . PHE A 1 175 ? 7.305 15.984 25.938 1 97.81 175 PHE A O 1
ATOM 1394 N N . ASP A 1 176 ? 8.07 14.453 27.219 1 97.06 176 ASP A N 1
ATOM 1395 C CA . ASP A 1 176 ? 7.332 14.891 28.391 1 97.06 176 ASP A CA 1
ATOM 1396 C C . ASP A 1 176 ? 7.539 16.391 28.656 1 97.06 176 ASP A C 1
ATOM 1398 O O . ASP A 1 176 ? 8.672 16.844 28.828 1 97.06 176 ASP A O 1
ATOM 1402 N N . GLU A 1 177 ? 6.469 17.125 28.656 1 96.38 177 GLU A N 1
ATOM 1403 C CA . GLU A 1 177 ? 6.41 18.547 28.984 1 96.38 177 GLU A CA 1
ATOM 1404 C C . GLU A 1 177 ? 7.41 19.344 28.156 1 96.38 177 GLU A C 1
ATOM 1406 O O . GLU A 1 177 ? 8.023 20.297 28.656 1 96.38 177 GLU A O 1
ATOM 1411 N N . SER A 1 178 ? 7.605 18.906 26.922 1 97.31 178 SER A N 1
ATOM 1412 C CA . SER A 1 178 ? 8.617 19.562 26.109 1 97.31 178 SER A CA 1
ATOM 1413 C C . SER A 1 178 ? 8.07 19.969 24.75 1 97.31 178 SER A C 1
ATOM 1415 O O . SER A 1 178 ? 8.75 20.641 23.969 1 97.31 178 SER A O 1
ATOM 1417 N N . VAL A 1 179 ? 6.797 19.656 24.5 1 98.38 179 VAL A N 1
ATOM 1418 C CA . VAL A 1 179 ? 6.207 19.875 23.188 1 98.38 179 VAL A CA 1
ATOM 1419 C C . VAL A 1 179 ? 5.465 21.203 23.156 1 98.38 179 VAL A C 1
ATOM 1421 O O . VAL A 1 179 ? 4.68 21.5 24.062 1 98.38 179 VAL A O 1
ATOM 1424 N N . GLU A 1 180 ? 5.73 21.922 22.125 1 98.19 180 GLU A N 1
ATOM 1425 C CA . GLU A 1 180 ? 5.098 23.234 21.953 1 98.19 180 GLU A CA 1
ATOM 1426 C C . GLU A 1 180 ? 3.736 23.094 21.281 1 98.19 180 GLU A C 1
ATOM 1428 O O . GLU A 1 180 ? 2.801 23.828 21.609 1 98.19 180 GLU A O 1
ATOM 1433 N N . LEU A 1 181 ? 3.668 22.188 20.359 1 98.12 181 LEU A N 1
ATOM 1434 C CA . LEU A 1 181 ? 2.473 22.062 19.531 1 98.12 181 LEU A CA 1
ATOM 1435 C C . LEU A 1 181 ? 2.213 20.594 19.188 1 98.12 181 LEU A C 1
ATOM 1437 O O . LEU A 1 181 ? 3.133 19.875 18.797 1 98.12 181 LEU A O 1
ATOM 1441 N N . ILE A 1 182 ? 1.04 20.172 19.391 1 98.56 182 ILE A N 1
ATOM 1442 C CA . ILE A 1 182 ? 0.57 18.875 18.922 1 98.56 182 ILE A CA 1
ATOM 1443 C C . ILE A 1 182 ? -0.561 19.078 17.922 1 98.56 182 ILE A C 1
ATOM 1445 O O . ILE A 1 182 ? -1.524 19.797 18.188 1 98.56 182 ILE A O 1
ATOM 1449 N N . VAL A 1 183 ? -0.368 18.5 16.797 1 98.06 183 VAL A N 1
ATOM 1450 C CA . VAL A 1 183 ? -1.425 18.469 15.789 1 98.06 183 VAL A CA 1
ATOM 1451 C C . VAL A 1 183 ? -1.865 17.031 15.539 1 98.06 183 VAL A C 1
ATOM 1453 O O . VAL A 1 183 ? -1.063 16.109 15.656 1 98.06 183 VAL A O 1
ATOM 1456 N N . ALA A 1 184 ? -3.139 16.906 15.203 1 97.5 184 ALA A N 1
ATOM 1457 C CA . ALA A 1 184 ? -3.635 15.562 14.906 1 97.5 184 ALA A CA 1
ATOM 1458 C C . ALA A 1 184 ? -4.871 15.617 14.016 1 97.5 184 ALA A C 1
ATOM 1460 O O . ALA A 1 184 ? -5.727 16.484 14.188 1 97.5 184 ALA A O 1
ATOM 1461 N N . ASN A 1 185 ? -4.914 14.773 13.094 1 95.94 185 ASN A N 1
A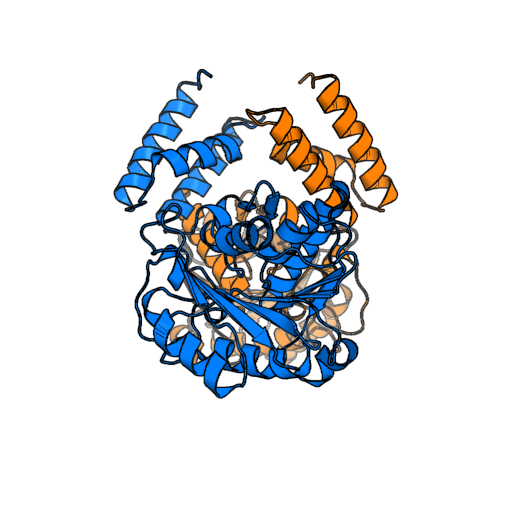TOM 1462 C CA . ASN A 1 185 ? -6.117 14.414 12.344 1 95.94 185 ASN A CA 1
ATOM 1463 C C . ASN A 1 185 ? -6.441 12.93 12.484 1 95.94 185 ASN A C 1
ATOM 1465 O O . ASN A 1 185 ? -6.277 12.164 11.531 1 95.94 185 ASN A O 1
ATOM 1469 N N . PRO A 1 186 ? -6.949 12.586 13.641 1 96.62 186 PRO A N 1
ATOM 1470 C CA . PRO A 1 186 ? -7.27 11.18 13.891 1 96.62 186 PRO A CA 1
ATOM 1471 C C . PRO A 1 186 ? -8.555 10.734 13.195 1 96.62 186 PRO A C 1
ATOM 1473 O O . PRO A 1 186 ? -9.328 11.57 12.727 1 96.62 186 PRO A O 1
ATOM 1476 N N . PRO A 1 187 ? -8.672 9.414 13.047 1 94.5 187 PRO A N 1
ATOM 1477 C CA . PRO A 1 187 ? -10 8.977 12.609 1 94.5 187 PRO A CA 1
ATOM 1478 C C . PRO A 1 187 ? -11.117 9.469 13.531 1 94.5 187 PRO A C 1
ATOM 1480 O O . PRO A 1 187 ? -10.945 9.508 14.75 1 94.5 187 PRO A O 1
ATOM 1483 N N . TYR A 1 188 ? -12.297 9.805 12.898 1 93.81 188 TYR A N 1
ATOM 1484 C CA . TYR A 1 188 ? -13.312 10.422 13.75 1 93.81 188 TYR A CA 1
ATOM 1485 C C . TYR A 1 188 ? -14.711 10.031 13.305 1 93.81 188 TYR A C 1
ATOM 1487 O O . TYR A 1 188 ? -15.695 10.641 13.727 1 93.81 188 TYR A O 1
ATOM 1495 N N . VAL A 1 189 ? -14.836 9.109 12.422 1 91.44 189 VAL A N 1
ATOM 1496 C CA . VAL A 1 189 ? -16.141 8.664 11.961 1 91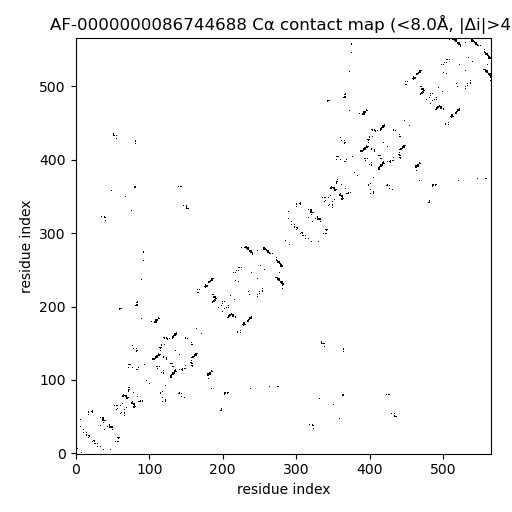.44 189 VAL A CA 1
ATOM 1497 C C . VAL A 1 189 ? -16.734 7.652 12.945 1 91.44 189 VAL A C 1
ATOM 1499 O O . VAL A 1 189 ? -16.062 6.695 13.328 1 91.44 189 VAL A O 1
ATOM 1502 N N . PRO A 1 190 ? -17.953 7.875 13.344 1 93 190 PRO A N 1
ATOM 1503 C CA . PRO A 1 190 ? -18.609 6.859 14.172 1 93 190 PRO A CA 1
ATOM 1504 C C . PRO A 1 190 ? -18.781 5.531 13.445 1 93 190 PRO A C 1
ATOM 1506 O O . PRO A 1 190 ? -19.094 5.516 12.25 1 93 190 PRO A O 1
ATOM 1509 N N . GLU A 1 191 ? -18.609 4.461 14.109 1 90.31 191 GLU A N 1
ATOM 1510 C CA . GLU A 1 191 ? -18.594 3.129 13.516 1 90.31 191 GLU A CA 1
ATOM 1511 C C . GLU A 1 191 ? -19.906 2.832 12.797 1 90.31 191 GLU A C 1
ATOM 1513 O O . GLU A 1 191 ? -19.938 2.104 11.805 1 90.31 191 GLU A O 1
ATOM 1518 N N . GLN A 1 192 ? -21 3.387 13.203 1 88.5 192 GLN A N 1
ATOM 1519 C CA . GLN A 1 192 ? -22.297 3.061 12.625 1 88.5 192 GLN A CA 1
ATOM 1520 C C . GLN A 1 192 ? -22.641 4.023 11.492 1 88.5 192 GLN A C 1
ATOM 1522 O O . GLN A 1 192 ? -23.656 3.84 10.805 1 88.5 192 GLN A O 1
ATOM 1527 N N . GLN A 1 193 ? -21.812 4.977 11.258 1 87.25 193 GLN A N 1
ATOM 1528 C CA . GLN A 1 193 ? -22.078 5.949 10.195 1 87.25 193 GLN A CA 1
ATOM 1529 C C . GLN A 1 193 ? -21.641 5.406 8.844 1 87.25 193 GLN A C 1
ATOM 1531 O O . GLN A 1 193 ? -20.531 4.871 8.703 1 87.25 193 GLN A O 1
ATOM 1536 N N . THR A 1 194 ? -22.516 5.469 7.918 1 81.88 194 THR A N 1
ATOM 1537 C CA . THR A 1 194 ? -22.188 5.07 6.551 1 81.88 194 THR A CA 1
ATOM 1538 C C . THR A 1 194 ? -21.562 6.227 5.785 1 81.88 194 THR A C 1
ATOM 1540 O O . THR A 1 194 ? -22.031 7.363 5.859 1 81.88 194 THR A O 1
ATOM 1543 N N . ILE A 1 195 ? -20.531 5.914 5.117 1 81.19 195 ILE A N 1
ATOM 1544 C CA . ILE A 1 195 ? -19.859 6.93 4.312 1 81.19 195 ILE A CA 1
ATOM 1545 C C . ILE A 1 195 ? -19.672 6.418 2.883 1 81.19 195 ILE A C 1
ATOM 1547 O O . ILE A 1 195 ? -20.125 5.316 2.551 1 81.19 195 ILE A O 1
ATOM 1551 N N . LEU A 1 196 ? -19.109 7.227 2.014 1 77.94 196 LEU A N 1
ATOM 1552 C CA . LEU A 1 196 ? -18.922 6.848 0.618 1 77.94 196 LEU A CA 1
ATOM 1553 C C . LEU A 1 196 ? -18.016 5.629 0.504 1 77.94 196 LEU A C 1
ATOM 1555 O O . LEU A 1 196 ? -17.047 5.492 1.262 1 77.94 196 LEU A O 1
ATOM 1559 N N . PRO A 1 197 ? -18.281 4.781 -0.489 1 76.62 197 PRO A N 1
ATOM 1560 C CA . PRO A 1 197 ? -17.516 3.541 -0.663 1 76.62 197 PRO A CA 1
ATOM 1561 C C . PRO A 1 197 ? -16.016 3.785 -0.785 1 76.62 197 PRO A C 1
ATOM 1563 O O . PRO A 1 197 ? -15.211 2.998 -0.273 1 76.62 197 PRO A O 1
ATOM 1566 N N . GLU A 1 198 ? -15.586 4.867 -1.42 1 81 198 GLU A N 1
ATOM 1567 C CA . GLU A 1 198 ? -14.172 5.188 -1.598 1 81 198 GLU A CA 1
ATOM 1568 C C . GLU A 1 198 ? -13.453 5.262 -0.255 1 81 198 GLU A C 1
ATOM 1570 O O . GLU A 1 198 ? -12.266 4.926 -0.16 1 81 198 GLU A O 1
ATOM 1575 N N . TRP A 1 199 ? -14.273 5.559 0.71 1 78.62 199 TRP A N 1
ATOM 1576 C CA . TRP A 1 199 ? -13.664 5.781 2.02 1 78.62 199 TRP A CA 1
ATOM 1577 C C . TRP A 1 199 ? -13.906 4.59 2.939 1 78.62 199 TRP A C 1
ATOM 1579 O O . TRP A 1 199 ? -13.047 4.238 3.75 1 78.62 199 TRP A O 1
ATOM 1589 N N . GLU A 1 200 ? -14.961 3.996 2.764 1 77.88 200 GLU A N 1
ATOM 1590 C CA . GLU A 1 200 ? -15.367 2.918 3.662 1 77.88 200 GLU A CA 1
ATOM 1591 C C . GLU A 1 200 ? -14.664 1.611 3.307 1 77.88 200 GLU A C 1
ATOM 1593 O O . GLU A 1 200 ? -14.094 0.95 4.18 1 77.88 200 GLU A O 1
ATOM 1598 N N . GLU A 1 201 ? -14.562 1.288 2.068 1 80.12 201 GLU A N 1
ATOM 1599 C CA . GLU A 1 201 ? -14.148 -0.047 1.649 1 80.12 201 GLU A CA 1
ATOM 1600 C C . GLU A 1 201 ? -12.656 -0.086 1.329 1 80.12 201 GLU A C 1
ATOM 1602 O O . GLU A 1 201 ? -12.031 -1.146 1.39 1 80.12 201 GLU A O 1
ATOM 1607 N N . HIS A 1 202 ? -12.094 1.075 1.051 1 85.5 202 HIS A N 1
ATOM 1608 C CA . HIS A 1 202 ? -10.766 1.034 0.446 1 85.5 202 HIS A CA 1
ATOM 1609 C C . HIS A 1 202 ? -9.727 1.695 1.349 1 85.5 202 HIS A C 1
ATOM 1611 O O . HIS A 1 202 ? -8.578 1.893 0.942 1 85.5 202 HIS A O 1
ATOM 1617 N N . HIS A 1 203 ? -10.148 2.057 2.492 1 87.5 203 HIS A N 1
ATOM 1618 C CA . HIS A 1 203 ? -9.234 2.539 3.527 1 87.5 203 HIS A CA 1
ATOM 1619 C C . HIS A 1 203 ? -9.25 1.616 4.742 1 87.5 203 HIS A C 1
ATOM 1621 O O . HIS A 1 203 ? -10.242 0.944 5.008 1 87.5 203 HIS A O 1
ATOM 1627 N N . PRO A 1 204 ? -8.109 1.618 5.406 1 87.62 204 PRO A N 1
ATOM 1628 C CA . PRO A 1 204 ? -8.141 0.835 6.645 1 87.62 204 PRO A CA 1
ATOM 1629 C C . PRO A 1 204 ? -9.203 1.317 7.625 1 87.62 204 PRO A C 1
ATOM 1631 O O . PRO A 1 204 ? -9.367 2.525 7.816 1 87.62 204 PRO A O 1
ATOM 1634 N N . TYR A 1 205 ? -9.852 0.387 8.242 1 84.62 205 TYR A N 1
ATOM 1635 C CA . TYR A 1 205 ? -10.906 0.672 9.211 1 84.62 205 TYR A CA 1
ATOM 1636 C C . TYR A 1 205 ? -10.406 1.621 10.289 1 84.62 205 TYR A C 1
ATOM 1638 O O . TYR A 1 205 ? -11.07 2.609 10.617 1 84.62 205 TYR A O 1
ATOM 1646 N N . THR A 1 206 ? -9.211 1.4 10.719 1 87.56 206 THR A N 1
ATOM 1647 C CA . THR A 1 206 ? -8.633 2.119 11.844 1 87.56 206 THR A CA 1
ATOM 1648 C C . THR A 1 206 ? -8.25 3.539 11.445 1 87.56 206 THR A C 1
ATOM 1650 O O . THR A 1 206 ? -7.965 4.379 12.297 1 87.56 206 THR A O 1
ATOM 1653 N N . SER A 1 207 ? -8.25 3.799 10.18 1 88.88 207 SER A N 1
ATOM 1654 C CA . SER A 1 207 ? -7.891 5.141 9.734 1 88.88 207 SER A CA 1
ATOM 1655 C C . SER A 1 207 ? -9.133 6 9.523 1 88.88 207 SER A C 1
ATOM 1657 O O . SER A 1 207 ? -9.023 7.207 9.281 1 88.88 207 SER A O 1
ATOM 1659 N N . VAL A 1 208 ? -10.289 5.406 9.695 1 88.62 208 VAL A N 1
ATOM 1660 C CA . VAL A 1 208 ? -11.523 6.133 9.406 1 88.62 208 VAL A CA 1
ATOM 1661 C C . VAL A 1 208 ? -12.391 6.188 10.656 1 88.62 208 VAL A C 1
ATOM 1663 O O . VAL A 1 208 ? -12.836 7.262 11.07 1 88.62 208 VAL A O 1
ATOM 1666 N N . TYR A 1 209 ? -12.547 5.074 11.312 1 90.06 209 TYR A N 1
ATOM 1667 C CA . TYR A 1 209 ? -13.5 4.938 12.398 1 90.06 209 TYR A CA 1
ATOM 1668 C C . TYR A 1 209 ? -12.797 4.969 13.75 1 90.06 209 TYR A C 1
ATOM 1670 O O . TYR A 1 209 ? -11.648 4.531 13.875 1 90.06 209 TYR A O 1
ATOM 1678 N N . SER A 1 210 ? -13.516 5.465 14.703 1 94.44 210 SER A N 1
ATOM 1679 C CA . SER A 1 210 ? -12.906 5.59 16.016 1 94.44 210 SER A CA 1
ATOM 1680 C C . SER A 1 210 ? -13.953 5.453 17.125 1 94.44 210 SER A C 1
ATOM 1682 O O . SER A 1 210 ? -14.18 6.395 17.891 1 94.44 210 SER A O 1
ATOM 1684 N N . GLY A 1 211 ? -14.555 4.285 17.25 1 94 211 GLY A N 1
ATOM 1685 C CA . GLY A 1 211 ? -15.516 4 18.312 1 94 211 GLY A CA 1
ATOM 1686 C C . GLY A 1 211 ? -16.938 4.395 17.953 1 94 211 GLY A C 1
ATOM 1687 O O . GLY A 1 211 ? -17.203 4.844 16.828 1 94 211 GLY A O 1
ATOM 1688 N N . ASP A 1 212 ? -17.797 4.363 18.906 1 94.19 212 ASP A N 1
ATOM 1689 C CA . ASP A 1 212 ? -19.234 4.562 18.703 1 94.19 212 ASP A CA 1
ATOM 1690 C C . ASP A 1 212 ? -19.531 6.004 18.297 1 94.19 212 ASP A C 1
ATOM 1692 O O . ASP A 1 212 ? -20.406 6.25 17.453 1 94.19 212 ASP A O 1
ATOM 1696 N N . ASP A 1 213 ? -18.797 6.895 18.906 1 95.12 213 ASP A N 1
ATOM 1697 C CA . ASP A 1 213 ? -19.062 8.297 18.625 1 95.12 213 ASP A CA 1
ATOM 1698 C C . ASP A 1 213 ? -17.938 8.914 17.781 1 95.12 213 ASP A C 1
ATOM 1700 O O . ASP A 1 213 ? -17.922 10.125 17.547 1 95.12 213 ASP A O 1
ATOM 1704 N N . GLY A 1 214 ? -16.984 8.094 17.438 1 95.94 214 GLY A N 1
ATOM 1705 C CA . GLY A 1 214 ? -15.891 8.555 16.594 1 95.94 214 GLY A CA 1
ATOM 1706 C C . GLY A 1 214 ? -14.828 9.32 17.359 1 95.94 214 GLY A C 1
ATOM 1707 O O . GLY A 1 214 ? -13.961 9.953 16.766 1 95.94 214 GLY A O 1
ATOM 1708 N N . LEU A 1 215 ? -14.812 9.281 18.75 1 97.31 215 LEU A N 1
ATOM 1709 C CA . LEU A 1 215 ? -13.945 10.195 19.469 1 97.31 215 LEU A CA 1
ATOM 1710 C C . LEU A 1 215 ? -13 9.438 20.391 1 97.31 215 LEU A C 1
ATOM 1712 O O . LEU A 1 215 ? -12.352 10.031 21.25 1 97.31 215 LEU A O 1
ATOM 1716 N N . ASP A 1 216 ? -12.867 8.109 20.219 1 96.19 216 ASP A N 1
ATOM 1717 C CA . ASP A 1 216 ? -12 7.316 21.078 1 96.19 216 ASP A CA 1
ATOM 1718 C C . ASP A 1 216 ? -10.555 7.801 21 1 96.19 216 ASP A C 1
ATOM 1720 O O . ASP A 1 216 ? -9.922 8.031 22.031 1 96.19 216 ASP A O 1
ATOM 1724 N N . LEU A 1 217 ? -10.094 7.992 19.875 1 96.31 217 LEU A N 1
ATOM 1725 C CA . LEU A 1 217 ? -8.703 8.406 19.719 1 96.31 217 LEU A CA 1
ATOM 1726 C C . LEU A 1 217 ? -8.531 9.875 20.125 1 96.31 217 LEU A C 1
ATOM 1728 O O . LEU A 1 217 ? -7.484 10.258 20.641 1 96.31 217 LEU A O 1
ATOM 1732 N N . THR A 1 218 ? -9.508 10.617 19.797 1 97.56 218 THR A N 1
ATOM 1733 C CA . THR A 1 218 ? -9.477 12.016 20.234 1 97.56 218 THR A CA 1
ATOM 1734 C C . THR A 1 218 ? -9.297 12.117 21.734 1 97.56 218 THR A C 1
ATOM 1736 O O . THR A 1 218 ? -8.469 12.883 22.219 1 97.56 218 THR A O 1
ATOM 1739 N N . ARG A 1 219 ? -10.062 11.328 22.5 1 97.5 219 ARG A N 1
ATOM 1740 C CA . ARG A 1 219 ? -9.945 11.289 23.953 1 97.5 219 ARG A CA 1
ATOM 1741 C C . ARG A 1 219 ? -8.539 10.906 24.375 1 97.5 219 ARG A C 1
ATOM 1743 O O . ARG A 1 219 ? -7.965 11.516 25.281 1 97.5 219 ARG A O 1
ATOM 1750 N N . LEU A 1 220 ? -8.016 9.977 23.703 1 96.69 220 LEU A N 1
ATOM 1751 C CA . LEU A 1 220 ? -6.668 9.5 24.016 1 96.69 220 LEU A CA 1
ATOM 1752 C C . LEU A 1 220 ? -5.629 10.578 23.719 1 96.69 220 LEU A C 1
ATOM 1754 O O . LEU A 1 220 ? -4.699 10.781 24.516 1 96.69 220 LEU A O 1
ATOM 1758 N N . ILE A 1 221 ? -5.75 11.25 22.641 1 97.81 221 ILE A N 1
ATOM 1759 C CA . ILE A 1 221 ? -4.816 12.289 22.234 1 97.81 221 ILE A CA 1
ATOM 1760 C C . ILE A 1 221 ? -4.84 13.43 23.25 1 97.81 221 ILE A C 1
ATOM 1762 O O . ILE A 1 221 ? -3.789 13.953 23.625 1 97.81 221 ILE A O 1
ATOM 1766 N N . ILE A 1 222 ? -6 13.797 23.656 1 97.19 222 ILE A N 1
ATOM 1767 C CA . ILE A 1 222 ? -6.141 14.883 24.625 1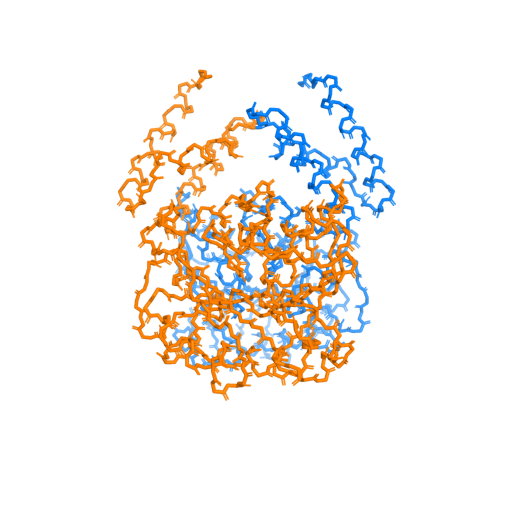 97.19 222 ILE A CA 1
ATOM 1768 C C . ILE A 1 222 ? -5.441 14.508 25.922 1 97.19 222 ILE A C 1
ATOM 1770 O O . ILE A 1 222 ? -4.73 15.328 26.516 1 97.19 222 ILE A O 1
ATOM 1774 N N . LYS A 1 223 ? -5.602 13.297 26.328 1 95.06 223 LYS A N 1
ATOM 1775 C CA . LYS A 1 223 ? -4.93 12.812 27.531 1 95.06 223 LYS A CA 1
ATOM 1776 C C . LYS A 1 223 ? -3.414 12.852 27.359 1 95.06 223 LYS A C 1
ATOM 1778 O O . LYS A 1 223 ? -2.697 13.305 28.25 1 95.06 223 LYS A O 1
ATOM 1783 N N . GLN A 1 224 ? -2.943 12.406 26.219 1 94.81 224 GLN A N 1
ATOM 1784 C CA . GLN A 1 224 ? -1.515 12.414 25.922 1 94.81 224 GLN A CA 1
ATOM 1785 C C . GLN A 1 224 ? -0.969 13.836 25.875 1 94.81 224 GLN A C 1
ATOM 1787 O O . GLN A 1 224 ? 0.124 14.102 26.375 1 94.81 224 GLN A O 1
ATOM 1792 N N . ALA A 1 225 ? -1.709 14.641 25.297 1 96.19 225 ALA A N 1
ATOM 1793 C CA . ALA A 1 225 ? -1.277 16.031 25.109 1 96.19 225 ALA A CA 1
ATOM 1794 C C . ALA A 1 225 ? -1.028 16.703 26.453 1 96.19 225 ALA A C 1
ATOM 1796 O O . ALA A 1 225 ? -0.098 17.5 26.594 1 96.19 225 ALA A O 1
ATOM 1797 N N . ASN A 1 226 ? -1.858 16.359 27.406 1 93.12 226 ASN A N 1
ATOM 1798 C CA . ASN A 1 226 ? -1.71 16.953 28.734 1 93.12 226 ASN A CA 1
ATOM 1799 C C . ASN A 1 226 ? -0.346 16.625 29.344 1 93.12 226 ASN A C 1
ATOM 1801 O O . ASN A 1 226 ? 0.217 17.438 30.078 1 93.12 226 ASN A O 1
ATOM 1805 N N . GLN A 1 227 ? 0.181 15.531 29 1 94 227 GLN A N 1
ATOM 1806 C CA . GLN A 1 227 ? 1.469 15.094 29.531 1 94 227 GLN A CA 1
ATOM 1807 C C . GLN A 1 227 ? 2.619 15.617 28.672 1 94 227 GLN A C 1
ATOM 1809 O O . GLN A 1 227 ? 3.688 15.945 29.188 1 94 227 GLN A O 1
ATOM 1814 N N . LEU A 1 228 ? 2.434 15.758 27.453 1 97.38 228 LEU A N 1
ATOM 1815 C CA . LEU A 1 228 ? 3.52 16 26.5 1 97.38 228 LEU A CA 1
ATOM 1816 C C . LEU A 1 228 ? 3.748 17.5 26.312 1 97.38 228 LEU A C 1
ATOM 1818 O O . LEU A 1 228 ? 4.887 17.938 26.141 1 97.38 228 LEU A O 1
ATOM 1822 N N . LEU A 1 229 ? 2.699 18.234 26.359 1 97.56 229 LEU A N 1
ATOM 1823 C CA . LEU A 1 229 ? 2.793 19.672 26.078 1 97.56 229 LEU A CA 1
ATOM 1824 C C . LEU A 1 229 ? 3.516 20.391 27.203 1 97.56 229 LEU A C 1
ATOM 1826 O O . LEU A 1 229 ? 3.316 20.078 28.375 1 97.56 229 LEU A O 1
ATOM 1830 N N . GLN A 1 230 ? 4.297 21.344 26.844 1 96.75 230 GLN A N 1
ATOM 1831 C CA . GLN A 1 230 ? 4.812 22.297 27.812 1 96.75 230 GLN A CA 1
ATOM 1832 C C . GLN A 1 230 ? 3.738 23.312 28.219 1 96.75 230 GLN A C 1
ATOM 1834 O O . GLN A 1 230 ? 2.668 23.359 27.609 1 96.75 230 GLN A O 1
ATOM 1839 N N . SER A 1 231 ? 4.098 24.125 29.219 1 94.12 231 SER A N 1
ATOM 1840 C CA . SER A 1 231 ? 3.18 25.188 29.594 1 94.12 231 SER A CA 1
ATOM 1841 C C . SER A 1 231 ? 2.914 26.125 28.422 1 94.12 231 SER A C 1
ATOM 1843 O O . SER A 1 231 ? 3.844 26.547 27.719 1 94.12 231 SER A O 1
ATOM 1845 N N . ASN A 1 232 ? 1.622 26.359 28.188 1 93.06 232 ASN A N 1
ATOM 1846 C CA . ASN A 1 232 ? 1.15 27.234 27.125 1 93.06 232 ASN A CA 1
ATOM 1847 C C . ASN A 1 232 ? 1.313 26.594 25.75 1 93.06 232 ASN A C 1
ATOM 1849 O O . ASN A 1 232 ? 1.241 27.281 24.719 1 93.06 232 ASN A O 1
ATOM 1853 N N . GLY A 1 233 ? 1.641 25.344 25.766 1 96.38 233 GLY A N 1
ATOM 1854 C CA . GLY A 1 233 ? 1.629 24.641 24.484 1 96.38 233 GLY A CA 1
ATOM 1855 C C . GLY A 1 233 ? 0.235 24.453 23.922 1 96.38 233 GLY A C 1
ATOM 1856 O O . GLY A 1 233 ? -0.758 24.609 24.641 1 96.38 233 GLY A O 1
ATOM 1857 N N . TRP A 1 234 ? 0.162 24.141 22.609 1 97.06 234 TRP A N 1
ATOM 1858 C CA . TRP A 1 234 ? -1.136 24.109 21.938 1 97.06 234 TRP A CA 1
ATOM 1859 C C . TRP A 1 234 ? -1.446 22.719 21.406 1 97.06 234 TRP A C 1
ATOM 1861 O O . TRP A 1 234 ? -0.543 22 20.984 1 97.06 234 TRP A O 1
ATOM 1871 N N . LEU A 1 235 ? -2.676 22.375 21.469 1 97.81 235 LEU A N 1
ATOM 1872 C CA . LEU A 1 235 ? -3.225 21.172 20.859 1 97.81 235 LEU A CA 1
ATOM 1873 C C . LEU A 1 235 ? -4.25 21.531 19.797 1 97.81 235 LEU A C 1
ATOM 1875 O O . LEU A 1 235 ? -5.16 22.328 20.031 1 97.81 235 LEU A O 1
ATOM 1879 N N . VAL A 1 236 ? -4.051 20.953 18.625 1 97.31 236 VAL A N 1
ATOM 1880 C CA . VAL A 1 236 ? -4.953 21.156 17.5 1 97.31 236 VAL A CA 1
ATOM 1881 C C . VAL A 1 236 ? -5.445 19.797 16.984 1 97.31 236 VAL A C 1
ATOM 1883 O O . VAL A 1 236 ? -4.645 18.953 16.578 1 97.31 236 VAL A O 1
ATOM 1886 N N . ILE A 1 237 ? -6.766 19.641 16.938 1 97.38 237 ILE A N 1
ATOM 1887 C CA . ILE A 1 237 ? -7.312 18.359 16.484 1 97.38 237 ILE A CA 1
ATOM 1888 C C . ILE A 1 237 ? -8.375 18.594 15.422 1 97.38 237 ILE A C 1
ATOM 1890 O O . ILE A 1 237 ? -9.289 19.406 15.609 1 97.38 237 ILE A O 1
ATOM 1894 N N . GLU A 1 238 ? -8.219 17.938 14.305 1 95.5 238 GLU A N 1
ATOM 1895 C CA . GLU A 1 238 ? -9.273 17.891 13.297 1 95.5 238 GLU A CA 1
ATOM 1896 C C . GLU A 1 238 ? -10.367 16.891 13.68 1 95.5 238 GLU A C 1
ATOM 1898 O O . GLU A 1 238 ? -10.07 15.836 14.234 1 95.5 238 GLU A O 1
ATOM 1903 N N . HIS A 1 239 ? -11.602 17.266 13.453 1 94 239 HIS A N 1
ATOM 1904 C CA . HIS A 1 239 ? -12.734 16.391 13.758 1 94 239 HIS A CA 1
ATOM 1905 C C . HIS A 1 239 ? -13.922 16.703 12.852 1 94 239 HIS A C 1
ATOM 1907 O O . HIS A 1 239 ? -13.867 17.625 12.039 1 94 239 HIS A O 1
ATOM 1913 N N . GLY A 1 240 ? -14.875 15.852 12.93 1 89.75 240 GLY A N 1
ATOM 1914 C CA . GLY A 1 240 ? -16.078 16.062 12.133 1 89.75 240 GLY A CA 1
ATOM 1915 C C . GLY A 1 240 ? -16.859 17.281 12.555 1 89.75 240 GLY A C 1
ATOM 1916 O O . GLY A 1 240 ? -16.812 17.688 13.719 1 89.75 240 GLY A O 1
ATOM 1917 N N . GLU A 1 241 ? -17.609 17.734 11.617 1 87.19 241 GLU A N 1
ATOM 1918 C CA . GLU A 1 241 ? -18.375 18.953 11.852 1 87.19 241 GLU A CA 1
ATOM 1919 C C . GLU A 1 241 ? -19.375 18.781 12.992 1 87.19 241 GLU A C 1
ATOM 1921 O O . GLU A 1 241 ? -19.578 19.688 13.797 1 87.19 241 GLU A O 1
ATOM 1926 N N . SER A 1 242 ? -19.938 17.688 13.094 1 88.75 242 SER A N 1
ATOM 1927 C CA . SER A 1 242 ? -21 17.453 14.07 1 88.75 242 SER A CA 1
ATOM 1928 C C . SER A 1 242 ? -20.422 17.188 15.461 1 88.75 242 SER A C 1
ATOM 1930 O O . SER A 1 242 ? -21.172 17.094 16.438 1 88.75 242 SER A O 1
ATOM 1932 N N . GLN A 1 243 ? -19.125 17.203 15.594 1 94.38 243 GLN A N 1
ATOM 1933 C CA . GLN A 1 243 ? -18.5 16.781 16.844 1 94.38 243 GLN A CA 1
ATOM 1934 C C . GLN A 1 243 ? -17.938 17.969 17.609 1 94.38 243 GLN A C 1
ATOM 1936 O O . GLN A 1 243 ? -17.281 17.797 18.641 1 94.38 243 GLN A O 1
ATOM 1941 N N . GLU A 1 244 ? -18.172 19.141 17.125 1 94 244 GLU A N 1
ATOM 1942 C CA . GLU A 1 244 ? -17.5 20.328 17.656 1 94 244 GLU A CA 1
ATOM 1943 C C . GLU A 1 244 ? -17.781 20.516 19.141 1 94 244 GLU A C 1
ATOM 1945 O O . GLU A 1 244 ? -16.859 20.734 19.922 1 94 244 GLU A O 1
ATOM 1950 N N . GLU A 1 245 ? -19.047 20.359 19.578 1 96.19 245 GLU A N 1
ATOM 1951 C CA . GLU A 1 245 ? -19.406 20.562 20.969 1 96.19 245 GLU A CA 1
ATOM 1952 C C . GLU A 1 245 ? -18.75 19.516 21.875 1 96.19 245 GLU A C 1
ATOM 1954 O O . GLU A 1 245 ? -18.219 19.844 22.922 1 96.19 245 GLU A O 1
ATOM 1959 N N . MET A 1 246 ? -18.812 18.328 21.406 1 97.06 246 MET A N 1
ATOM 1960 C CA . MET A 1 246 ? -18.266 17.234 22.203 1 97.06 246 MET A CA 1
ATOM 1961 C C . MET A 1 246 ? -16.75 17.391 22.344 1 97.06 246 MET A C 1
ATOM 1963 O O . MET A 1 246 ? -16.203 17.156 23.438 1 97.06 246 MET A O 1
ATOM 1967 N N . VAL A 1 247 ? -16.078 17.766 21.344 1 97.5 247 VAL A N 1
ATOM 1968 C CA . VAL A 1 247 ? -14.625 17.891 21.375 1 97.5 247 VAL A CA 1
ATOM 1969 C C . VAL A 1 247 ? -14.227 19.047 22.297 1 97.5 247 VAL A C 1
ATOM 1971 O O . VAL A 1 247 ? -13.289 18.906 23.094 1 97.5 247 VAL A O 1
ATOM 1974 N N . ARG A 1 248 ? -14.922 20.156 22.219 1 97.38 248 ARG A N 1
ATOM 1975 C CA . ARG A 1 248 ? -14.633 21.266 23.125 1 97.38 248 ARG A CA 1
ATOM 1976 C C . ARG A 1 248 ? -14.82 20.844 24.578 1 97.38 248 ARG A C 1
ATOM 1978 O O . ARG A 1 248 ? -14.031 21.234 25.438 1 97.38 248 ARG A O 1
ATOM 1985 N N . ALA A 1 249 ? -15.859 20.062 24.797 1 97.5 249 ALA A N 1
ATOM 1986 C CA . ALA A 1 249 ? -16.109 19.578 26.156 1 97.5 249 ALA A CA 1
ATOM 1987 C C . ALA A 1 249 ? -14.969 18.688 26.641 1 97.5 249 ALA A C 1
ATOM 1989 O O . ALA A 1 249 ? -14.555 18.781 27.797 1 97.5 249 ALA A O 1
ATOM 1990 N N . LEU A 1 250 ? -14.484 17.891 25.766 1 97.38 250 LEU A N 1
ATOM 1991 C CA . LEU A 1 250 ? -13.367 17.016 26.125 1 97.38 250 LEU A CA 1
ATOM 1992 C C . LEU A 1 250 ? -12.133 17.828 26.469 1 97.38 250 LEU A C 1
ATOM 1994 O O . LEU A 1 250 ? -11.43 17.5 27.438 1 97.38 250 LEU A O 1
ATOM 1998 N N . PHE A 1 251 ? -11.859 18.875 25.719 1 96.94 251 PHE A N 1
ATOM 1999 C CA . PHE A 1 251 ? -10.742 19.766 26 1 96.94 251 PHE A CA 1
ATOM 2000 C C . PHE A 1 251 ? -10.906 20.422 27.375 1 96.94 251 PHE A C 1
ATOM 2002 O O . PHE A 1 251 ? -9.969 20.438 28.172 1 96.94 251 PHE A O 1
ATOM 2009 N N . SER A 1 252 ? -12.109 20.922 27.594 1 96.06 252 SER A N 1
ATOM 2010 C CA . SER A 1 252 ? -12.391 21.609 28.859 1 96.06 252 SER A CA 1
ATOM 2011 C C . SER A 1 252 ? -12.234 20.672 30.047 1 96.06 252 SER A C 1
ATOM 2013 O O . SER A 1 252 ? -11.617 21.031 31.047 1 96.06 252 SER A O 1
ATOM 2015 N N . ASP A 1 253 ? -12.734 19.5 29.906 1 96.06 253 ASP A N 1
ATOM 2016 C CA . ASP A 1 253 ? -12.688 18.5 30.969 1 96.06 253 ASP A CA 1
ATOM 2017 C C . ASP A 1 253 ? -11.25 18.109 31.297 1 96.06 253 ASP A C 1
ATOM 2019 O O . ASP A 1 253 ? -10.938 17.766 32.438 1 96.06 253 ASP A O 1
ATOM 2023 N N . ALA A 1 254 ? -10.414 18.234 30.328 1 95.19 254 ALA A N 1
ATOM 2024 C CA . ALA A 1 254 ? -9.016 17.844 30.5 1 95.19 254 ALA A CA 1
ATOM 2025 C C . ALA A 1 254 ? -8.18 19 31.031 1 95.19 254 ALA A C 1
ATOM 2027 O O . ALA A 1 254 ? -6.988 18.828 31.297 1 95.19 254 ALA A O 1
ATOM 2028 N N . GLY A 1 255 ? -8.75 20.203 31.125 1 93.5 255 GLY A N 1
ATOM 2029 C CA . GLY A 1 255 ? -8.07 21.328 31.766 1 93.5 255 GLY A CA 1
ATOM 2030 C C . GLY A 1 255 ? -7.43 22.281 30.781 1 93.5 255 GLY A C 1
ATOM 2031 O O . GLY A 1 255 ? -6.637 23.141 31.172 1 93.5 255 GLY A O 1
ATOM 2032 N N . PHE A 1 256 ? -7.777 22.125 29.547 1 95.56 256 PHE A N 1
ATOM 2033 C CA . PHE A 1 256 ? -7.254 23.047 28.547 1 95.56 256 PHE A CA 1
ATOM 2034 C C . PHE A 1 256 ? -8.016 24.375 28.578 1 95.56 256 PHE A C 1
ATOM 2036 O O . PHE A 1 256 ? -9.133 24.438 29.094 1 95.56 256 PHE A O 1
ATOM 2043 N N . TYR A 1 257 ? -7.355 25.375 28.078 1 93.31 257 TYR A N 1
ATOM 2044 C CA . TYR A 1 257 ? -7.953 26.703 28.062 1 93.31 257 TYR A CA 1
ATOM 2045 C C . TYR A 1 257 ? -7.879 27.312 26.656 1 93.31 257 TYR A C 1
ATOM 2047 O O . TYR A 1 257 ? -7.32 26.719 25.75 1 93.31 257 TYR A O 1
ATOM 2055 N N . LEU A 1 258 ? -8.695 28.438 26.406 1 93.62 258 LEU A N 1
ATOM 2056 C CA . LEU A 1 258 ? -8.789 29.141 25.125 1 93.62 258 LEU A CA 1
ATOM 2057 C C . LEU A 1 258 ? -9.273 28.188 24.031 1 93.62 258 LEU A C 1
ATOM 2059 O O . LEU A 1 258 ? -8.656 28.109 22.969 1 93.62 258 LEU A O 1
ATOM 2063 N N . ILE A 1 259 ? -10.234 27.469 24.391 1 96.25 259 ILE A N 1
ATOM 2064 C CA . ILE A 1 259 ? -10.781 26.453 23.5 1 96.25 259 ILE A CA 1
ATOM 2065 C C . ILE A 1 259 ? -11.625 27.141 22.422 1 96.25 259 ILE A C 1
ATOM 2067 O O . ILE A 1 259 ? -12.531 27.906 22.719 1 96.25 259 ILE A O 1
ATOM 2071 N N . ARG A 1 260 ? -11.328 26.812 21.156 1 95.75 260 ARG A N 1
ATOM 2072 C CA . ARG A 1 260 ? -12.07 27.375 20.031 1 95.75 260 ARG A CA 1
ATOM 2073 C C . ARG A 1 260 ? -12.188 26.359 18.891 1 95.75 260 ARG A C 1
ATOM 2075 O O . ARG A 1 260 ? -11.234 25.641 18.609 1 95.75 260 ARG A O 1
ATOM 2082 N N . THR A 1 261 ? -13.375 26.391 18.328 1 95.62 261 THR A N 1
ATOM 2083 C CA . THR A 1 261 ? -13.562 25.656 17.094 1 95.62 261 THR A CA 1
ATOM 2084 C C . THR A 1 261 ? -13.438 26.578 15.883 1 95.62 261 THR A C 1
ATOM 2086 O O . THR A 1 261 ? -13.992 27.672 15.875 1 95.62 261 THR A O 1
ATOM 2089 N N . ILE A 1 262 ? -12.664 26.156 14.953 1 92.94 262 ILE A N 1
ATOM 2090 C CA . ILE A 1 262 ? -12.445 26.906 13.719 1 92.94 262 ILE A CA 1
ATOM 2091 C C . ILE A 1 262 ? -12.969 26.094 12.531 1 92.94 262 ILE A C 1
ATOM 2093 O O . ILE A 1 262 ? -12.664 24.906 12.398 1 92.94 262 ILE A O 1
ATOM 2097 N N . ILE A 1 263 ? -13.734 26.719 11.672 1 89.19 263 ILE A N 1
ATOM 2098 C CA . ILE A 1 263 ? -14.297 26.094 10.477 1 89.19 263 ILE A CA 1
ATOM 2099 C C . ILE A 1 263 ? -13.812 26.844 9.234 1 89.19 263 ILE A C 1
ATOM 2101 O O . ILE A 1 263 ? -13.852 28.078 9.195 1 89.19 263 ILE A O 1
ATOM 2105 N N . ASP A 1 264 ? -13.234 26.094 8.344 1 84.44 264 ASP A N 1
ATOM 2106 C CA . ASP A 1 264 ? -12.859 26.703 7.07 1 84.44 264 ASP A CA 1
ATOM 2107 C C . ASP A 1 264 ? -14.016 26.641 6.074 1 84.44 264 ASP A C 1
ATOM 2109 O O . ASP A 1 264 ? -14.312 25.594 5.523 1 84.44 264 ASP A O 1
ATOM 2113 N N . GLU A 1 265 ? -14.555 27.688 5.824 1 76.12 265 GLU A N 1
ATOM 2114 C CA . GLU A 1 265 ? -15.734 27.781 4.969 1 76.12 265 GLU A CA 1
ATOM 2115 C C . GLU A 1 265 ? -15.367 27.641 3.496 1 76.12 265 GLU A C 1
ATOM 2117 O O . GLU A 1 265 ? -16.219 27.328 2.662 1 76.12 265 GLU A O 1
ATOM 2122 N N . ASP A 1 266 ? -14.117 27.906 3.203 1 77.25 266 ASP A N 1
ATOM 2123 C CA . ASP A 1 266 ? -13.695 27.906 1.806 1 77.25 266 ASP A CA 1
ATOM 2124 C C . ASP A 1 266 ? -13.422 26.484 1.314 1 77.25 266 ASP A C 1
ATOM 2126 O O . ASP A 1 266 ? -13.438 26.234 0.109 1 77.25 266 ASP A O 1
ATOM 2130 N N . ILE A 1 267 ? -13.07 25.672 2.211 1 71.75 267 ILE A N 1
ATOM 2131 C CA . ILE A 1 267 ? -12.727 24.312 1.825 1 71.75 267 ILE A CA 1
ATOM 2132 C C . ILE A 1 267 ? -13.797 23.344 2.334 1 71.75 267 ILE A C 1
ATOM 2134 O O . ILE A 1 267 ? -13.859 23.047 3.531 1 71.75 267 ILE A O 1
ATOM 2138 N N . SER A 1 268 ? -14.766 23.109 1.516 1 67 268 SER A N 1
ATOM 2139 C CA . SER A 1 268 ? -15.828 22.156 1.804 1 67 268 SER A CA 1
ATOM 2140 C C . SER A 1 268 ? -16.094 21.25 0.607 1 67 268 SER A C 1
ATOM 2142 O O . SER A 1 268 ? -15.898 21.656 -0.541 1 67 268 SER A O 1
ATOM 2144 N N . ASP A 1 269 ? -16.141 20.078 0.93 1 64.12 269 ASP A N 1
ATOM 2145 C CA . ASP A 1 269 ? -16.547 19.172 -0.137 1 64.12 269 ASP A CA 1
ATOM 2146 C C . ASP A 1 269 ? -17.703 18.281 0.314 1 64.12 269 ASP A C 1
ATOM 2148 O O . ASP A 1 269 ? -18.375 18.594 1.304 1 64.12 269 ASP A O 1
ATOM 2152 N N . THR A 1 270 ? -18.094 17.375 -0.56 1 59 270 THR A N 1
ATOM 2153 C CA . THR A 1 270 ? -19.234 16.5 -0.337 1 59 270 THR A CA 1
ATOM 2154 C C . THR A 1 270 ? -19.062 15.719 0.965 1 59 270 THR A C 1
ATOM 2156 O O . THR A 1 270 ? -20.031 15.172 1.498 1 59 270 THR A O 1
ATOM 2159 N N . THR A 1 271 ? -17.859 15.852 1.423 1 63.25 271 THR A N 1
ATOM 2160 C CA . THR A 1 271 ? -17.641 15.078 2.641 1 63.25 271 THR A CA 1
ATOM 2161 C C . THR A 1 271 ? -17.766 15.969 3.875 1 63.25 271 THR A C 1
ATOM 2163 O O . THR A 1 271 ? -17.859 15.469 4.996 1 63.25 271 THR A O 1
ATOM 2166 N N . GLY A 1 272 ? -17.859 17.141 3.643 1 68.5 272 GLY A N 1
ATOM 2167 C CA . GLY A 1 272 ? -18.062 18.047 4.758 1 68.5 272 GLY A CA 1
ATOM 2168 C C . GLY A 1 272 ? -17.078 19.203 4.797 1 68.5 272 GLY A C 1
ATOM 2169 O O . GLY A 1 272 ? -16.391 19.469 3.801 1 68.5 272 GLY A O 1
ATOM 2170 N N . SER A 1 273 ? -17.125 19.859 5.906 1 75.12 273 SER A N 1
ATOM 2171 C CA . SER A 1 273 ? -16.266 21.016 6.102 1 75.12 273 SER A CA 1
ATOM 2172 C C . SER A 1 273 ? -15 20.625 6.859 1 75.12 273 SER A C 1
ATOM 2174 O O . SER A 1 273 ? -14.93 19.562 7.465 1 75.12 273 SER A O 1
ATOM 2176 N N . SER A 1 274 ? -14.023 21.5 6.668 1 82.88 274 SER A N 1
ATOM 2177 C CA . SER A 1 274 ? -12.789 21.391 7.438 1 82.88 274 SER A CA 1
ATOM 2178 C C . SER A 1 274 ? -12.945 22.016 8.82 1 82.88 274 SER A C 1
ATOM 2180 O O . SER A 1 274 ? -13.188 23.219 8.945 1 82.88 274 SER A O 1
ATOM 2182 N N . VAL A 1 275 ? -12.859 21.188 9.852 1 87.56 275 VAL A N 1
ATOM 2183 C CA . VAL A 1 275 ? -13.102 21.672 11.203 1 87.56 275 VAL A CA 1
ATOM 2184 C C . VAL A 1 275 ? -11.961 21.234 12.117 1 87.56 275 VAL A C 1
ATOM 2186 O O . VAL A 1 275 ? -11.523 20.078 12.086 1 87.56 275 VAL A O 1
ATOM 2189 N N . ILE A 1 276 ? -11.508 22.219 12.852 1 93.25 276 ILE A N 1
ATOM 2190 C CA . ILE A 1 276 ? -10.516 21.891 13.875 1 93.25 276 ILE A CA 1
ATOM 2191 C C . ILE A 1 276 ? -10.922 22.531 15.203 1 93.25 276 ILE A C 1
ATOM 2193 O O . ILE A 1 276 ? -11.664 23.516 15.227 1 93.25 276 ILE A O 1
ATOM 2197 N N . THR A 1 277 ? -10.516 21.969 16.281 1 95.75 277 THR A N 1
ATOM 2198 C CA . THR A 1 277 ? -10.562 22.594 17.594 1 95.75 277 THR A CA 1
ATOM 2199 C C . THR A 1 277 ? -9.156 22.797 18.156 1 95.75 277 THR A C 1
ATOM 2201 O O . THR A 1 277 ? -8.32 21.906 18.047 1 95.75 277 THR A O 1
ATOM 2204 N N . VAL A 1 278 ? -8.891 23.969 18.625 1 95.75 278 VAL A N 1
ATOM 2205 C CA . VAL A 1 278 ? -7.578 24.312 19.156 1 95.75 278 VAL A CA 1
ATOM 2206 C C . VAL A 1 278 ? -7.703 24.703 20.625 1 95.75 278 VAL A C 1
ATOM 2208 O O . VAL A 1 278 ? -8.75 25.172 21.062 1 95.75 278 VAL A O 1
ATOM 2211 N N . SER A 1 279 ? -6.664 24.406 21.344 1 92.88 279 SER A N 1
ATOM 2212 C CA . SER A 1 279 ? -6.648 24.781 22.75 1 92.88 279 SER A CA 1
ATOM 2213 C C . SER A 1 279 ? -5.223 24.891 23.281 1 92.88 279 SER A C 1
ATOM 2215 O O . SER A 1 279 ? -4.285 24.391 22.656 1 92.88 279 SER A O 1
ATOM 2217 N N . CYS A 1 280 ? -5.129 25.609 24.391 1 90.81 280 CYS A N 1
ATOM 2218 C CA . CYS A 1 280 ? -3.842 25.828 25.047 1 90.81 280 CYS A CA 1
ATOM 2219 C C . CYS A 1 280 ? -3.805 25.172 26.422 1 90.81 280 CYS A C 1
ATOM 2221 O O . CYS A 1 280 ? -4.801 25.172 27.141 1 90.81 280 CYS A O 1
ATOM 2223 N N . LYS A 1 281 ? -2.674 24.562 26.625 1 86.44 281 LYS A N 1
ATOM 2224 C CA . LYS A 1 281 ? -2.494 23.984 27.953 1 86.44 281 LYS A CA 1
ATOM 2225 C C . LYS A 1 281 ? -2.166 25.062 28.984 1 86.44 281 LYS A C 1
ATOM 2227 O O . LYS A 1 281 ? -1.325 25.938 28.734 1 86.44 281 LYS A O 1
ATOM 2232 N N . LEU A 1 282 ? -3.025 25.125 30.031 1 77.06 282 LEU A N 1
ATOM 2233 C CA . LEU A 1 282 ? -2.791 26.094 31.094 1 77.06 282 LEU A CA 1
ATOM 2234 C C . LEU A 1 282 ? -1.491 25.781 31.828 1 77.06 282 LEU A C 1
ATOM 2236 O O . LEU A 1 282 ? -1.039 24.641 31.844 1 77.06 282 LEU A O 1
ATOM 2240 N N . ILE A 1 283 ? -0.884 26.844 32.531 1 63.94 283 ILE A N 1
ATOM 2241 C CA . ILE A 1 283 ? 0.302 26.812 33.375 1 63.94 283 ILE A CA 1
ATOM 2242 C C . ILE A 1 283 ? 0.073 25.875 34.562 1 63.94 283 ILE A C 1
ATOM 2244 O O . ILE A 1 283 ? -1.037 25.797 35.094 1 63.94 283 ILE A O 1
ATOM 2248 N N . MET B 1 1 ? 14.734 8.438 -28.531 1 52.75 1 MET B N 1
ATOM 2249 C CA . MET B 1 1 ? 14.039 9.711 -28.391 1 52.75 1 MET B CA 1
ATOM 2250 C C . MET B 1 1 ? 14.898 10.719 -27.641 1 52.75 1 MET B C 1
ATOM 2252 O O . MET B 1 1 ? 15.594 10.359 -26.688 1 52.75 1 MET B O 1
ATOM 2256 N N . SER B 1 2 ? 15.094 11.734 -28.266 1 66.75 2 SER B N 1
ATOM 2257 C CA . SER B 1 2 ? 16.016 12.781 -27.812 1 66.75 2 SER B CA 1
ATOM 2258 C C . SER B 1 2 ? 15.445 13.539 -26.625 1 66.75 2 SER B C 1
ATOM 2260 O O . SER B 1 2 ? 14.336 14.086 -26.688 1 66.75 2 SER B O 1
ATOM 2262 N N . PHE B 1 3 ? 15.922 13.32 -25.422 1 78.94 3 PHE B N 1
ATOM 2263 C CA . PHE B 1 3 ? 15.555 14.062 -24.234 1 78.94 3 PHE B CA 1
ATOM 2264 C C . PHE B 1 3 ? 16.078 15.492 -24.297 1 78.94 3 PHE B C 1
ATOM 2266 O O . PHE B 1 3 ? 17.109 15.75 -24.906 1 78.94 3 PHE B O 1
ATOM 2273 N N . SER B 1 4 ? 15.281 16.359 -23.766 1 86.5 4 SER B N 1
ATOM 2274 C CA . SER B 1 4 ? 15.781 17.719 -23.594 1 86.5 4 SER B CA 1
ATOM 2275 C C . SER B 1 4 ? 17.047 17.734 -22.75 1 86.5 4 SER B C 1
ATOM 2277 O O . SER B 1 4 ? 17.359 16.766 -22.062 1 86.5 4 SER B O 1
ATOM 2279 N N . LEU B 1 5 ? 17.781 18.844 -22.906 1 88.56 5 LEU B N 1
ATOM 2280 C CA . LEU B 1 5 ? 19.016 18.984 -22.141 1 88.56 5 LEU B CA 1
ATOM 2281 C C . LEU B 1 5 ? 18.719 18.891 -20.641 1 88.56 5 LEU B C 1
ATOM 2283 O O . LEU B 1 5 ? 19.5 18.297 -19.891 1 88.56 5 LEU B O 1
ATOM 2287 N N . LYS B 1 6 ? 17.656 19.484 -20.219 1 91.06 6 LYS B N 1
ATOM 2288 C CA . LYS B 1 6 ? 17.281 19.453 -18.812 1 91.06 6 LYS B CA 1
ATOM 2289 C C . LYS B 1 6 ? 16.953 18.031 -18.375 1 91.06 6 LYS B C 1
ATOM 2291 O O . LYS B 1 6 ? 17.328 17.594 -17.281 1 91.06 6 LYS B O 1
ATOM 2296 N N . ASP B 1 7 ? 16.281 17.281 -19.188 1 92.69 7 ASP B N 1
ATOM 2297 C CA . ASP B 1 7 ? 15.938 15.898 -18.875 1 92.69 7 ASP B CA 1
ATOM 2298 C C . ASP B 1 7 ? 17.188 15.023 -18.812 1 92.69 7 ASP B C 1
ATOM 2300 O O . ASP B 1 7 ? 17.312 14.18 -17.922 1 92.69 7 ASP B O 1
ATOM 2304 N N . GLN B 1 8 ? 18.047 15.328 -19.734 1 94.19 8 GLN B N 1
ATOM 2305 C CA . GLN B 1 8 ? 19.281 14.555 -19.75 1 94.19 8 GLN B CA 1
ATOM 2306 C C . GLN B 1 8 ? 20.109 14.805 -18.5 1 94.19 8 GLN B C 1
ATOM 2308 O O . GLN B 1 8 ? 20.703 13.883 -17.938 1 94.19 8 GLN B O 1
ATOM 2313 N N . ALA B 1 9 ? 20.125 16.031 -18.094 1 95.38 9 ALA B N 1
ATOM 2314 C CA . ALA B 1 9 ? 20.828 16.375 -16.859 1 95.38 9 ALA B CA 1
ATOM 2315 C C . ALA B 1 9 ? 20.234 15.656 -15.656 1 95.38 9 ALA B C 1
ATOM 2317 O O . ALA B 1 9 ? 20.969 15.172 -14.789 1 95.38 9 ALA B O 1
ATOM 2318 N N . ALA B 1 10 ? 18.938 15.617 -15.578 1 95.31 10 ALA B N 1
ATOM 2319 C CA . ALA B 1 10 ? 18.266 14.914 -14.5 1 95.31 10 ALA B CA 1
ATOM 2320 C C . ALA B 1 10 ? 18.578 13.414 -14.531 1 95.31 10 ALA B C 1
ATOM 2322 O O . ALA B 1 10 ? 18.797 12.805 -13.492 1 95.31 10 ALA B O 1
ATOM 2323 N N . ILE B 1 11 ? 18.625 12.828 -15.711 1 96.69 11 ILE B N 1
ATOM 2324 C CA . ILE B 1 11 ? 18.891 11.406 -15.891 1 96.69 11 ILE B CA 1
ATOM 2325 C C . ILE B 1 11 ? 20.328 11.086 -15.453 1 96.69 11 ILE B C 1
ATOM 2327 O O . ILE B 1 11 ? 20.562 10.094 -14.766 1 96.69 11 ILE B O 1
ATOM 2331 N N . ASP B 1 12 ? 21.219 11.945 -15.805 1 97.31 12 ASP B N 1
ATOM 2332 C CA . ASP B 1 12 ? 22.609 11.75 -15.43 1 97.31 12 ASP B CA 1
ATOM 2333 C C . ASP B 1 12 ? 22.797 11.844 -13.914 1 97.31 12 ASP B C 1
ATOM 2335 O O . ASP B 1 12 ? 23.516 11.047 -13.32 1 97.31 12 ASP B O 1
ATOM 2339 N N . LYS B 1 13 ? 22.172 12.805 -13.391 1 96.81 13 LYS B N 1
ATOM 2340 C CA . LYS B 1 13 ? 22.219 12.945 -11.938 1 96.81 13 LYS B CA 1
ATOM 2341 C C . LYS B 1 13 ? 21.625 11.719 -11.242 1 96.81 13 LYS B C 1
ATOM 2343 O O . LYS B 1 13 ? 22.156 11.234 -10.258 1 96.81 13 LYS B O 1
ATOM 2348 N N . ALA B 1 14 ? 20.547 11.281 -11.766 1 97.38 14 ALA B N 1
ATOM 2349 C CA . ALA B 1 14 ? 19.891 10.094 -11.227 1 97.38 14 ALA B CA 1
ATOM 2350 C C . ALA B 1 14 ? 20.812 8.883 -11.297 1 97.38 14 ALA B C 1
ATOM 2352 O O . ALA B 1 14 ? 20.891 8.094 -10.352 1 97.38 14 ALA B O 1
ATOM 2353 N N . ARG B 1 15 ? 21.453 8.734 -12.414 1 97.62 15 ARG B N 1
ATOM 2354 C CA . ARG B 1 15 ? 22.391 7.637 -12.594 1 97.62 15 ARG B CA 1
ATOM 2355 C C . ARG B 1 15 ? 23.469 7.648 -11.508 1 97.62 15 ARG B C 1
ATOM 2357 O O . ARG B 1 15 ? 23.766 6.609 -10.922 1 97.62 15 ARG B O 1
ATOM 2364 N N . GLU B 1 16 ? 23.953 8.781 -11.203 1 97.5 16 GLU B N 1
ATOM 2365 C CA . GLU B 1 16 ? 24.969 8.938 -10.18 1 97.5 16 GLU B CA 1
ATOM 2366 C C . GLU B 1 16 ? 24.438 8.609 -8.797 1 97.5 16 GLU B C 1
ATOM 2368 O O . GLU B 1 16 ? 25.078 7.887 -8.031 1 97.5 16 GLU B O 1
ATOM 2373 N N . LEU B 1 17 ? 23.312 9.148 -8.492 1 96.62 17 LEU B N 1
ATOM 2374 C CA . LEU B 1 17 ? 22.703 8.953 -7.184 1 96.62 17 LEU B CA 1
ATOM 2375 C C . LEU B 1 17 ? 22.406 7.477 -6.941 1 96.62 17 LEU B C 1
ATOM 2377 O O . LEU B 1 17 ? 22.703 6.945 -5.871 1 96.62 17 LEU B O 1
ATOM 2381 N N . LEU B 1 18 ? 21.859 6.805 -7.934 1 96.81 18 LEU B N 1
ATOM 2382 C CA . LEU B 1 18 ? 21.484 5.402 -7.805 1 96.81 18 LEU B CA 1
ATOM 2383 C C . LEU B 1 18 ? 22.734 4.523 -7.656 1 96.81 18 LEU B C 1
ATOM 2385 O O . LEU B 1 18 ? 22.734 3.576 -6.867 1 96.81 18 LEU B O 1
ATOM 2389 N N . SER B 1 19 ? 23.719 4.828 -8.406 1 96.62 19 SER B N 1
ATOM 2390 C CA . SER B 1 19 ? 24.984 4.094 -8.305 1 96.62 19 SER B CA 1
ATOM 2391 C C . SER B 1 19 ? 25.594 4.242 -6.914 1 96.62 19 SER B C 1
ATOM 2393 O O . SER B 1 19 ? 26.031 3.258 -6.312 1 96.62 19 SER B O 1
ATOM 2395 N N . GLU B 1 20 ? 25.578 5.41 -6.398 1 96.31 20 GLU B N 1
ATOM 2396 C CA . GLU B 1 20 ? 26.141 5.695 -5.082 1 96.31 20 GLU B CA 1
ATOM 2397 C C . GLU B 1 20 ? 25.359 4.992 -3.98 1 96.31 20 GLU B C 1
ATOM 2399 O O . GLU B 1 20 ? 25.922 4.602 -2.959 1 96.31 20 GLU B O 1
ATOM 2404 N N . ALA B 1 21 ? 24.109 4.832 -4.203 1 93.62 21 ALA B N 1
ATOM 2405 C CA . ALA B 1 21 ? 23.234 4.215 -3.207 1 93.62 21 ALA B CA 1
ATOM 2406 C C . ALA B 1 21 ? 23.359 2.697 -3.229 1 93.62 21 ALA B C 1
ATOM 2408 O O . ALA B 1 21 ? 22.781 2.006 -2.385 1 93.62 21 ALA B O 1
ATOM 2409 N N . GLY B 1 22 ? 24.016 2.117 -4.219 1 91 22 GLY B N 1
ATOM 2410 C CA . GLY B 1 22 ? 24.266 0.686 -4.262 1 91 22 GLY B CA 1
ATOM 2411 C C . GLY B 1 22 ? 23.156 -0.091 -4.957 1 91 22 GLY B C 1
ATOM 2412 O O . GLY B 1 22 ? 22.984 -1.284 -4.707 1 91 22 GLY B O 1
ATOM 2413 N N . VAL B 1 23 ? 22.406 0.558 -5.809 1 90.5 23 VAL B N 1
ATOM 2414 C CA . VAL B 1 23 ? 21.375 -0.128 -6.586 1 90.5 23 VAL B CA 1
ATOM 2415 C C . VAL B 1 23 ? 22.031 -1.102 -7.562 1 90.5 23 VAL B C 1
ATOM 2417 O O . VAL B 1 23 ? 23 -0.75 -8.242 1 90.5 23 VAL B O 1
ATOM 2420 N N . TRP B 1 24 ? 21.547 -2.289 -7.676 1 84.69 24 TRP B N 1
ATOM 2421 C CA . TRP B 1 24 ? 22.234 -3.369 -8.375 1 84.69 24 TRP B CA 1
ATOM 2422 C C . TRP B 1 24 ? 22.094 -3.223 -9.883 1 84.69 24 TRP B C 1
ATOM 2424 O O . TRP B 1 24 ? 23.016 -3.541 -10.641 1 84.69 24 TRP B O 1
ATOM 2434 N N . ASP B 1 25 ? 20.938 -2.828 -10.352 1 89.25 25 ASP B N 1
ATOM 2435 C CA . ASP B 1 25 ? 20.703 -2.639 -11.781 1 89.25 25 ASP B CA 1
ATOM 2436 C C . ASP B 1 25 ? 20.234 -1.215 -12.078 1 89.25 25 ASP B C 1
ATOM 2438 O O . ASP B 1 25 ? 19.062 -0.988 -12.352 1 89.25 25 ASP B O 1
ATOM 2442 N N . VAL B 1 26 ? 21.156 -0.378 -12.172 1 95.31 26 VAL B N 1
ATOM 2443 C CA . VAL B 1 26 ? 20.906 1.055 -12.258 1 95.31 26 VAL B CA 1
ATOM 2444 C C . VAL B 1 26 ? 20.203 1.376 -13.578 1 95.31 26 VAL B C 1
ATOM 2446 O O . VAL B 1 26 ? 19.219 2.117 -13.609 1 95.31 26 VAL B O 1
ATOM 2449 N N . GLU B 1 27 ? 20.641 0.785 -14.656 1 95.25 27 GLU B N 1
ATOM 2450 C CA . GLU B 1 27 ? 20.125 1.146 -15.969 1 95.25 27 GLU B CA 1
ATOM 2451 C C . GLU B 1 27 ? 18.688 0.668 -16.156 1 95.25 27 GLU B C 1
ATOM 2453 O O . GLU B 1 27 ? 17.859 1.375 -16.719 1 95.25 27 GLU B O 1
ATOM 2458 N N . THR B 1 28 ? 18.391 -0.507 -15.656 1 92.25 28 THR B N 1
ATOM 2459 C CA . THR B 1 28 ? 17.016 -0.992 -15.703 1 92.25 28 THR B CA 1
ATOM 2460 C C . THR B 1 28 ? 16.094 -0.114 -14.859 1 92.25 28 THR B C 1
ATOM 2462 O O . THR B 1 28 ? 14.984 0.213 -15.273 1 92.25 28 THR B O 1
ATOM 2465 N N . ASP B 1 29 ? 16.594 0.228 -13.734 1 95.31 29 ASP B N 1
ATOM 2466 C CA . ASP B 1 29 ? 15.828 1.125 -12.867 1 95.31 29 ASP B CA 1
ATOM 2467 C C . ASP B 1 29 ? 15.578 2.465 -13.555 1 95.31 29 ASP B C 1
ATOM 2469 O O . ASP B 1 29 ? 14.453 2.975 -13.547 1 95.31 29 ASP B O 1
ATOM 2473 N N . LEU B 1 30 ? 16.641 2.945 -14.109 1 95.62 30 LEU B N 1
ATOM 2474 C CA . LEU B 1 30 ? 16.547 4.25 -14.75 1 95.62 30 LEU B CA 1
ATOM 2475 C C . LEU B 1 30 ? 15.562 4.215 -15.914 1 95.62 30 LEU B C 1
ATOM 2477 O O . LEU B 1 30 ? 14.75 5.129 -16.078 1 95.62 30 LEU B O 1
ATOM 2481 N N . ASP B 1 31 ? 15.617 3.201 -16.703 1 93.88 31 ASP B N 1
ATOM 2482 C CA . ASP B 1 31 ? 14.695 3.059 -17.828 1 93.88 31 ASP B CA 1
ATOM 2483 C C . ASP B 1 31 ? 13.242 3.059 -17.344 1 93.88 31 ASP B C 1
ATOM 2485 O O . ASP B 1 31 ? 12.391 3.736 -17.938 1 93.88 31 ASP B O 1
ATOM 2489 N N . CYS B 1 32 ? 13.016 2.369 -16.328 1 92.81 32 CYS B N 1
ATOM 2490 C CA . CYS B 1 32 ? 11.672 2.268 -15.773 1 92.81 32 CYS B CA 1
ATOM 2491 C C . CYS B 1 32 ? 11.211 3.607 -15.211 1 92.81 32 CYS B C 1
ATOM 2493 O O . CYS B 1 32 ? 10.094 4.047 -15.477 1 92.81 32 CYS B O 1
ATOM 2495 N N . LEU B 1 33 ? 12.094 4.254 -14.461 1 95.69 33 LEU B N 1
ATOM 2496 C CA . LEU B 1 33 ? 11.75 5.52 -13.828 1 95.69 33 LEU B CA 1
ATOM 2497 C C . LEU B 1 33 ? 11.531 6.613 -14.867 1 95.69 33 LEU B C 1
ATOM 2499 O O . LEU B 1 33 ? 10.625 7.438 -14.727 1 95.69 33 LEU B O 1
ATOM 2503 N N . VAL B 1 34 ? 12.352 6.582 -15.906 1 94.38 34 VAL B N 1
ATOM 2504 C CA . VAL B 1 34 ? 12.211 7.559 -16.984 1 94.38 34 VAL B CA 1
ATOM 2505 C C . VAL B 1 34 ? 10.859 7.375 -17.672 1 94.38 34 VAL B C 1
ATOM 2507 O O . VAL B 1 34 ? 10.109 8.336 -17.859 1 94.38 34 VAL B O 1
ATOM 2510 N N . ASP B 1 35 ? 10.586 6.18 -17.969 1 91 35 ASP B N 1
ATOM 2511 C CA . ASP B 1 35 ? 9.328 5.883 -18.656 1 91 35 ASP B CA 1
ATOM 2512 C C . ASP B 1 35 ? 8.125 6.285 -17.797 1 91 35 ASP B C 1
ATOM 2514 O O . ASP B 1 35 ? 7.156 6.848 -18.312 1 91 35 ASP B O 1
ATOM 2518 N N . ARG B 1 36 ? 8.172 6.105 -16.531 1 91.19 36 ARG B N 1
ATOM 2519 C CA . ARG B 1 36 ? 7.023 6.289 -15.648 1 91.19 36 ARG B CA 1
ATOM 2520 C C . ARG B 1 36 ? 6.844 7.758 -15.289 1 91.19 36 ARG B C 1
ATOM 2522 O O . ARG B 1 36 ? 5.715 8.242 -15.156 1 91.19 36 ARG B O 1
ATOM 2529 N N . TYR B 1 37 ? 7.977 8.484 -15.156 1 92.44 37 TYR B N 1
ATOM 2530 C CA . TYR B 1 37 ? 7.828 9.781 -14.492 1 92.44 37 TYR B CA 1
ATOM 2531 C C . TYR B 1 37 ? 8.242 10.914 -15.422 1 92.44 37 TYR B C 1
ATOM 2533 O O . TYR B 1 37 ? 7.762 12.039 -15.289 1 92.44 37 TYR B O 1
ATOM 2541 N N . LEU B 1 38 ? 9.148 10.688 -16.312 1 90.81 38 LEU B N 1
ATOM 2542 C CA . LEU B 1 38 ? 9.688 11.789 -17.094 1 90.81 38 LEU B CA 1
ATOM 2543 C C . LEU B 1 38 ? 8.867 12.023 -18.344 1 90.81 38 LEU B C 1
ATOM 2545 O O . LEU B 1 38 ? 8.82 13.141 -18.875 1 90.81 38 LEU B O 1
ATOM 2549 N N . GLU B 1 39 ? 8.227 10.969 -18.859 1 84.56 39 GLU B N 1
ATOM 2550 C CA . GLU B 1 39 ? 7.426 11.078 -20.062 1 84.56 39 GLU B CA 1
ATOM 2551 C C . GLU B 1 39 ? 6 11.523 -19.75 1 84.56 39 GLU B C 1
ATOM 2553 O O . GLU B 1 39 ? 5.051 10.758 -19.922 1 84.56 39 GLU B O 1
ATOM 2558 N N . ARG B 1 40 ? 5.918 12.82 -19.344 1 85.88 40 ARG B N 1
ATOM 2559 C CA . ARG B 1 40 ? 4.645 13.422 -18.953 1 85.88 40 ARG B CA 1
ATOM 2560 C C . ARG B 1 40 ? 4.434 14.75 -19.688 1 85.88 40 ARG B C 1
ATOM 2562 O O . ARG B 1 40 ? 5.344 15.266 -20.328 1 85.88 40 ARG B O 1
ATOM 2569 N N . ARG B 1 41 ? 3.219 15.281 -19.516 1 81.81 41 ARG B N 1
ATOM 2570 C CA . ARG B 1 41 ? 2.85 16.5 -20.203 1 81.81 41 ARG B CA 1
ATOM 2571 C C . ARG B 1 41 ? 3.6 17.703 -19.641 1 81.81 41 ARG B C 1
ATOM 2573 O O . ARG B 1 41 ? 4.254 18.438 -20.375 1 81.81 41 ARG B O 1
ATOM 2580 N N . CYS B 1 42 ? 3.457 17.875 -18.359 1 85.12 42 CYS B N 1
ATOM 2581 C CA . CYS B 1 42 ? 4.164 18.969 -17.703 1 85.12 42 CYS B CA 1
ATOM 2582 C C . CYS B 1 42 ? 5.594 18.578 -17.359 1 85.12 42 CYS B C 1
ATOM 2584 O O . CYS B 1 42 ? 5.832 17.891 -16.375 1 85.12 42 CYS B O 1
ATOM 2586 N N . LYS B 1 43 ? 6.496 19.078 -18.094 1 87.31 43 LYS B N 1
ATOM 2587 C CA . LYS B 1 43 ? 7.875 18.609 -18.016 1 87.31 43 LYS B CA 1
ATOM 2588 C C . LYS B 1 43 ? 8.508 18.984 -16.688 1 87.31 43 LYS B C 1
ATOM 2590 O O . LYS B 1 43 ? 9.266 18.188 -16.109 1 87.31 43 LYS B O 1
ATOM 2595 N N . ASP B 1 44 ? 8.203 20.188 -16.188 1 90 44 ASP B N 1
ATOM 2596 C CA . ASP B 1 44 ? 8.773 20.578 -14.914 1 90 44 ASP B CA 1
ATOM 2597 C C . ASP B 1 44 ? 8.289 19.672 -13.781 1 90 44 ASP B C 1
ATOM 2599 O O . ASP B 1 44 ? 9.078 19.219 -12.969 1 90 44 ASP B O 1
ATOM 2603 N N . ARG B 1 45 ? 7.074 19.438 -13.797 1 89 45 ARG B N 1
ATOM 2604 C CA . ARG B 1 45 ? 6.5 18.531 -12.805 1 89 45 ARG B CA 1
ATOM 2605 C C . ARG B 1 45 ? 7.039 17.109 -12.977 1 89 45 ARG B C 1
ATOM 2607 O O . ARG B 1 45 ? 7.285 16.406 -11.992 1 89 45 ARG B O 1
ATOM 2614 N N . ALA B 1 46 ? 7.207 16.75 -14.211 1 91.31 46 ALA B N 1
ATOM 2615 C CA . ALA B 1 46 ? 7.727 15.43 -14.523 1 91.31 46 ALA B CA 1
ATOM 2616 C C . ALA B 1 46 ? 9.133 15.242 -13.953 1 91.31 46 ALA B C 1
ATOM 2618 O O . ALA B 1 46 ? 9.43 14.219 -13.344 1 91.31 46 ALA B O 1
ATOM 2619 N N . ARG B 1 47 ? 9.891 16.234 -14.109 1 94.06 47 ARG B N 1
ATOM 2620 C CA . ARG B 1 47 ? 11.266 16.172 -13.617 1 94.06 47 ARG B CA 1
ATOM 2621 C C . ARG B 1 47 ? 11.305 16.109 -12.094 1 94.06 47 ARG B C 1
ATOM 2623 O O . ARG B 1 47 ? 12.094 15.375 -11.516 1 94.06 47 ARG B O 1
ATOM 2630 N N . ASP B 1 48 ? 10.438 16.859 -11.508 1 93.75 48 ASP B N 1
ATOM 2631 C CA . ASP B 1 48 ? 10.352 16.844 -10.047 1 93.75 48 ASP B CA 1
ATOM 2632 C C . ASP B 1 48 ? 9.953 15.469 -9.523 1 93.75 48 ASP B C 1
ATOM 2634 O O . ASP B 1 48 ? 10.602 14.93 -8.633 1 93.75 48 ASP B O 1
ATOM 2638 N N . GLU B 1 49 ? 8.945 14.93 -10.086 1 92.69 49 GLU B N 1
ATOM 2639 C CA . GLU B 1 49 ? 8.461 13.617 -9.664 1 92.69 49 GLU B CA 1
ATOM 2640 C C . GLU B 1 49 ? 9.5 12.531 -9.938 1 92.69 49 GLU B C 1
ATOM 2642 O O . GLU B 1 49 ? 9.648 11.594 -9.156 1 92.69 49 GLU B O 1
ATOM 2647 N N . PHE B 1 50 ? 10.148 12.734 -11.086 1 95.88 50 PHE B N 1
ATOM 2648 C CA . PHE B 1 50 ? 11.211 11.805 -11.438 1 95.88 50 PHE B CA 1
ATOM 2649 C C . PHE B 1 50 ? 12.297 11.805 -10.375 1 95.88 50 PHE B C 1
ATOM 2651 O O . PHE B 1 50 ? 12.68 10.742 -9.875 1 95.88 50 PHE B O 1
ATOM 2658 N N . MET B 1 51 ? 12.703 12.93 -10.023 1 96.44 51 MET B N 1
ATOM 2659 C CA . MET B 1 51 ? 13.789 13.016 -9.047 1 96.44 51 MET B CA 1
ATOM 2660 C C . MET B 1 51 ? 13.328 12.547 -7.676 1 96.44 51 MET B C 1
ATOM 2662 O O . MET B 1 51 ? 14.102 11.953 -6.926 1 96.44 51 MET B O 1
ATOM 2666 N N . LEU B 1 52 ? 12.117 12.805 -7.309 1 96.19 52 LEU B N 1
ATOM 2667 C CA . LEU B 1 52 ? 11.578 12.305 -6.051 1 96.19 52 LEU B CA 1
ATOM 2668 C C . LEU B 1 52 ? 11.586 10.781 -6.023 1 96.19 52 LEU B C 1
ATOM 2670 O O . LEU B 1 52 ? 11.953 10.18 -5.012 1 96.19 52 LEU B O 1
ATOM 2674 N N . ALA B 1 53 ? 11.219 10.195 -7.121 1 96.25 53 ALA B N 1
ATOM 2675 C CA . ALA B 1 53 ? 11.234 8.734 -7.23 1 96.25 53 ALA B CA 1
ATOM 2676 C C . ALA B 1 53 ? 12.656 8.188 -7.129 1 96.25 53 ALA B C 1
ATOM 2678 O O . ALA B 1 53 ? 12.883 7.148 -6.508 1 96.25 53 ALA B O 1
ATOM 2679 N N . VAL B 1 54 ? 13.562 8.922 -7.746 1 97.19 54 VAL B N 1
ATOM 2680 C CA . VAL B 1 54 ? 14.969 8.531 -7.688 1 97.19 54 VAL B CA 1
ATOM 2681 C C . VAL B 1 54 ? 15.445 8.539 -6.238 1 97.19 54 VAL B C 1
ATOM 2683 O O . VAL B 1 54 ? 16.109 7.598 -5.789 1 97.19 54 VAL B O 1
ATOM 2686 N N . HIS B 1 55 ? 15.055 9.508 -5.508 1 95.25 55 HIS B N 1
ATOM 2687 C CA . HIS B 1 55 ? 15.477 9.609 -4.113 1 95.25 55 HIS B CA 1
ATOM 2688 C C . HIS B 1 55 ? 14.875 8.484 -3.271 1 95.25 55 HIS B C 1
ATOM 2690 O O . HIS B 1 55 ? 15.531 7.965 -2.365 1 95.25 55 HIS B O 1
ATOM 2696 N N . GLU B 1 56 ? 13.703 8.164 -3.545 1 93.94 56 GLU B N 1
ATOM 2697 C CA . GLU B 1 56 ? 13.133 6.996 -2.887 1 93.94 56 GLU B CA 1
ATOM 2698 C C . GLU B 1 56 ? 13.969 5.746 -3.152 1 93.94 56 GLU B C 1
ATOM 2700 O O . GLU B 1 56 ? 14.266 4.984 -2.23 1 93.94 56 GLU B O 1
ATOM 2705 N N . ARG B 1 57 ? 14.305 5.566 -4.43 1 95.25 57 ARG B N 1
ATOM 2706 C CA . ARG B 1 57 ? 15.047 4.375 -4.824 1 95.25 57 ARG B CA 1
ATOM 2707 C C . ARG B 1 57 ? 16.422 4.352 -4.164 1 95.25 57 ARG B C 1
ATOM 2709 O O . ARG B 1 57 ? 16.938 3.281 -3.834 1 95.25 57 ARG B O 1
ATOM 2716 N N . CYS B 1 58 ? 16.953 5.504 -3.91 1 94.38 58 CYS B N 1
ATOM 2717 C CA . CYS B 1 58 ? 18.234 5.605 -3.236 1 94.38 58 CYS B CA 1
ATOM 2718 C C . CYS B 1 58 ? 18.156 5.098 -1.804 1 94.38 58 CYS B C 1
ATOM 2720 O O . CYS B 1 58 ? 19.156 4.707 -1.214 1 94.38 58 CYS B O 1
ATOM 2722 N N . SER B 1 59 ? 16.969 5.086 -1.285 1 91.5 59 SER B N 1
ATOM 2723 C CA . SER B 1 59 ? 16.75 4.527 0.044 1 91.5 59 SER B CA 1
ATOM 2724 C C . SER B 1 59 ? 16.438 3.033 -0.03 1 91.5 59 SER B C 1
ATOM 2726 O O . SER B 1 59 ? 15.961 2.445 0.938 1 91.5 59 SER B O 1
ATOM 2728 N N . ARG B 1 60 ? 16.562 2.49 -1.14 1 90.88 60 ARG B N 1
ATOM 2729 C CA . ARG B 1 60 ? 16.516 1.06 -1.423 1 90.88 60 ARG B CA 1
ATOM 2730 C C . ARG B 1 60 ? 15.078 0.535 -1.352 1 90.88 60 ARG B C 1
ATOM 2732 O O . ARG B 1 60 ? 14.859 -0.651 -1.1 1 90.88 60 ARG B O 1
ATOM 2739 N N . ILE B 1 61 ? 14.195 1.432 -1.488 1 91.94 61 ILE B N 1
ATOM 2740 C CA . ILE B 1 61 ? 12.82 1.002 -1.689 1 91.94 61 ILE B CA 1
ATOM 2741 C C . ILE B 1 61 ? 12.695 0.255 -3.016 1 91.94 61 ILE B C 1
ATOM 2743 O O . ILE B 1 61 ? 13.188 0.723 -4.047 1 91.94 61 ILE B O 1
ATOM 2747 N N . PRO B 1 62 ? 12.039 -0.906 -2.992 1 92.25 62 PRO B N 1
ATOM 2748 C CA . PRO B 1 62 ? 11.945 -1.672 -4.238 1 92.25 62 PRO B CA 1
ATOM 2749 C C . PRO B 1 62 ? 11.305 -0.876 -5.371 1 92.25 62 PRO B C 1
ATOM 2751 O O . PRO B 1 62 ? 10.344 -0.137 -5.148 1 92.25 62 PRO B O 1
ATOM 2754 N N . LEU B 1 63 ? 11.836 -1.047 -6.559 1 94.19 63 LEU B N 1
ATOM 2755 C CA . LEU B 1 63 ? 11.367 -0.315 -7.73 1 94.19 63 LEU B CA 1
ATOM 2756 C C . LEU B 1 63 ? 9.875 -0.525 -7.941 1 94.19 63 LEU B C 1
ATOM 2758 O O . LEU B 1 63 ? 9.141 0.428 -8.219 1 94.19 63 LEU B O 1
ATOM 2762 N N . GLY B 1 64 ? 9.398 -1.737 -7.777 1 94 64 GLY B N 1
ATOM 2763 C CA . GLY B 1 64 ? 7.984 -2.037 -7.941 1 94 64 GLY B CA 1
ATOM 2764 C C . GLY B 1 64 ? 7.09 -1.222 -7.027 1 94 64 GLY B C 1
ATOM 2765 O O . GLY B 1 64 ? 6.008 -0.797 -7.43 1 94 64 GLY B O 1
ATOM 2766 N N . HIS B 1 65 ? 7.516 -1.008 -5.793 1 94.38 65 HIS B N 1
ATOM 2767 C CA . HIS B 1 65 ? 6.746 -0.207 -4.852 1 94.38 65 HIS B CA 1
ATOM 2768 C C . HIS B 1 65 ? 6.742 1.265 -5.246 1 94.38 65 HIS B C 1
ATOM 2770 O O . HIS B 1 65 ? 5.762 1.973 -5.02 1 94.38 65 HIS B O 1
ATOM 2776 N N . ILE B 1 66 ? 7.809 1.688 -5.871 1 94.88 66 ILE B N 1
ATOM 2777 C CA . ILE B 1 66 ? 7.945 3.084 -6.27 1 94.88 66 ILE B CA 1
ATOM 2778 C C . ILE B 1 66 ? 7.078 3.361 -7.492 1 94.88 66 ILE B C 1
ATOM 2780 O O . ILE B 1 66 ? 6.309 4.324 -7.512 1 94.88 66 ILE B O 1
ATOM 2784 N N . VAL B 1 67 ? 7.141 2.473 -8.438 1 94.12 67 VAL B N 1
ATOM 2785 C CA . VAL B 1 67 ? 6.418 2.682 -9.68 1 94.12 67 VAL B CA 1
ATOM 2786 C C . VAL B 1 67 ? 4.977 2.203 -9.531 1 94.12 67 VAL B C 1
ATOM 2788 O O . VAL B 1 67 ? 4.102 2.596 -10.305 1 94.12 67 VAL B O 1
ATOM 2791 N N . GLY B 1 68 ? 4.73 1.275 -8.609 1 94.5 68 GLY B N 1
ATOM 2792 C CA . GLY B 1 68 ? 3.383 0.839 -8.273 1 94.5 68 GLY B CA 1
ATOM 2793 C C . GLY B 1 68 ? 2.91 -0.332 -9.109 1 94.5 68 GLY B C 1
ATOM 2794 O O . GLY B 1 68 ? 1.738 -0.714 -9.047 1 94.5 68 GLY B O 1
ATOM 2795 N N . THR B 1 69 ? 3.787 -0.847 -9.969 1 94.5 69 THR B N 1
ATOM 2796 C CA . THR B 1 69 ? 3.395 -1.94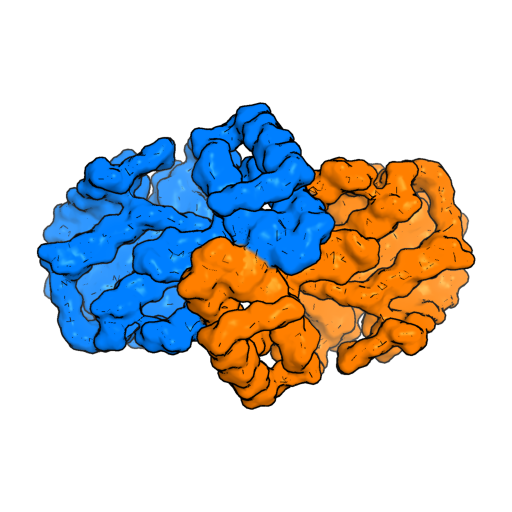1 -10.852 1 94.5 69 THR B CA 1
ATOM 2797 C C . THR B 1 69 ? 4.562 -2.895 -11.086 1 94.5 69 THR B C 1
ATOM 2799 O O . THR B 1 69 ? 5.727 -2.5 -10.969 1 94.5 69 THR B O 1
ATOM 2802 N N . VAL B 1 70 ? 4.23 -4.121 -11.336 1 94 70 VAL B N 1
ATOM 2803 C CA . VAL B 1 70 ? 5.219 -5.125 -11.727 1 94 70 VAL B CA 1
ATOM 2804 C C . VAL B 1 70 ? 4.645 -6.016 -12.828 1 94 70 VAL B C 1
ATOM 2806 O O . VAL B 1 70 ? 3.443 -6.297 -12.844 1 94 70 VAL B O 1
ATOM 2809 N N . ASP B 1 71 ? 5.488 -6.348 -13.711 1 92.88 71 ASP B N 1
ATOM 2810 C CA . ASP B 1 71 ? 5.094 -7.297 -14.742 1 92.88 71 ASP B CA 1
ATOM 2811 C C . ASP B 1 71 ? 5.301 -8.734 -14.281 1 92.88 71 ASP B C 1
ATOM 2813 O O . ASP B 1 71 ? 6.391 -9.102 -13.828 1 92.88 71 ASP B O 1
ATOM 2817 N N . PHE B 1 72 ? 4.27 -9.523 -14.289 1 93.88 72 PHE B N 1
ATOM 2818 C CA . PHE B 1 72 ? 4.34 -10.953 -14 1 93.88 72 PHE B CA 1
ATOM 2819 C C . PHE B 1 72 ? 3.643 -11.758 -15.086 1 93.88 72 PHE B C 1
ATOM 2821 O O . PHE B 1 72 ? 2.414 -11.727 -15.203 1 93.88 72 PHE B O 1
ATOM 2828 N N . ASP B 1 73 ? 4.438 -12.422 -15.867 1 92.19 73 ASP B N 1
ATOM 2829 C CA . ASP B 1 73 ? 3.906 -13.258 -16.938 1 92.19 73 ASP B CA 1
ATOM 2830 C C . ASP B 1 73 ? 3.061 -12.438 -17.906 1 92.19 73 ASP B C 1
ATOM 2832 O O . ASP B 1 73 ? 1.986 -12.875 -18.328 1 92.19 73 ASP B O 1
ATOM 2836 N N . GLY B 1 74 ? 3.459 -11.258 -18.172 1 91.31 74 GLY B N 1
ATOM 2837 C CA . GLY B 1 74 ? 2.764 -10.383 -19.094 1 91.31 74 GLY B CA 1
ATOM 2838 C C . GLY B 1 74 ? 1.604 -9.641 -18.469 1 91.31 74 GLY B C 1
ATOM 2839 O O . GLY B 1 74 ? 0.865 -8.93 -19.156 1 91.31 74 GLY B O 1
ATOM 2840 N N . LEU B 1 75 ? 1.375 -9.789 -17.219 1 94.69 75 LEU B N 1
ATOM 2841 C CA . LEU B 1 75 ? 0.307 -9.094 -16.516 1 94.69 75 LEU B CA 1
ATOM 2842 C C . LEU B 1 75 ? 0.857 -7.906 -15.734 1 94.69 75 LEU B C 1
ATOM 2844 O O . LEU B 1 75 ? 1.768 -8.062 -14.922 1 94.69 75 LEU B O 1
ATOM 2848 N N . PRO B 1 76 ? 0.39 -6.723 -15.984 1 94.88 76 PRO B N 1
ATOM 2849 C CA . PRO B 1 76 ? 0.789 -5.566 -15.18 1 94.88 76 PRO B CA 1
ATOM 2850 C C . PRO B 1 76 ? 0.062 -5.504 -13.836 1 94.88 76 PRO B C 1
ATOM 2852 O O . PRO B 1 76 ? -0.994 -4.875 -13.734 1 94.88 76 PRO B O 1
ATOM 2855 N N . LEU B 1 77 ? 0.664 -6.055 -12.859 1 96.88 77 LEU B N 1
ATOM 2856 C CA . LEU B 1 77 ? 0.039 -6.141 -11.539 1 96.88 77 LEU B CA 1
ATOM 2857 C C . LEU B 1 77 ? 0.361 -4.906 -10.703 1 96.88 77 LEU B C 1
ATOM 2859 O O . LEU B 1 77 ? 1.491 -4.41 -10.734 1 96.88 77 LEU B O 1
ATOM 2863 N N . ILE B 1 78 ? -0.629 -4.434 -9.984 1 96.81 78 ILE B N 1
ATOM 2864 C CA . ILE B 1 78 ? -0.404 -3.316 -9.07 1 96.81 78 ILE B CA 1
ATOM 2865 C C . ILE B 1 78 ? 0.16 -3.834 -7.75 1 96.81 78 ILE B C 1
ATOM 2867 O O . ILE B 1 78 ? -0.259 -4.887 -7.258 1 96.81 78 ILE B O 1
ATOM 2871 N N . VAL B 1 79 ? 1.17 -3.158 -7.289 1 96.94 79 VAL B N 1
ATOM 2872 C CA . VAL B 1 79 ? 1.79 -3.43 -5.996 1 96.94 79 VAL B CA 1
ATOM 2873 C C . VAL B 1 79 ? 2.098 -2.115 -5.285 1 96.94 79 VAL B C 1
ATOM 2875 O O . VAL B 1 79 ? 1.878 -1.036 -5.84 1 96.94 79 VAL B O 1
ATOM 2878 N N . GLY B 1 80 ? 2.545 -2.219 -4.102 1 95.25 80 GLY B N 1
ATOM 2879 C CA . GLY B 1 80 ? 2.908 -1.086 -3.266 1 95.25 80 GLY B CA 1
ATOM 2880 C C . GLY B 1 80 ? 3.338 -1.489 -1.867 1 95.25 80 GLY B C 1
ATOM 2881 O O . GLY B 1 80 ? 3.514 -2.676 -1.585 1 95.25 80 GLY B O 1
ATOM 2882 N N . SER B 1 81 ? 3.463 -0.473 -1.045 1 94.44 81 SER B N 1
ATOM 2883 C CA . SER B 1 81 ? 3.83 -0.781 0.334 1 94.44 81 SER B CA 1
ATOM 2884 C C . SER B 1 81 ? 2.812 -1.713 0.982 1 94.44 81 SER B C 1
ATOM 2886 O O . SER B 1 81 ? 1.604 -1.55 0.793 1 94.44 81 SER B O 1
ATOM 2888 N N . GLY B 1 82 ? 3.352 -2.738 1.656 1 93.81 82 GLY B N 1
ATOM 2889 C CA . GLY B 1 82 ? 2.475 -3.625 2.406 1 93.81 82 GLY B CA 1
ATOM 2890 C C . GLY B 1 82 ? 2.203 -4.938 1.692 1 93.81 82 GLY B C 1
ATOM 2891 O O . GLY B 1 82 ? 1.504 -5.805 2.221 1 93.81 82 GLY B O 1
ATOM 2892 N N . VAL B 1 83 ? 2.732 -5.031 0.511 1 95.31 83 VAL B N 1
ATOM 2893 C CA . VAL B 1 83 ? 2.535 -6.305 -0.173 1 95.31 83 VAL B CA 1
ATOM 2894 C C . VAL B 1 83 ? 3.846 -6.758 -0.812 1 95.31 83 VAL B C 1
ATOM 2896 O O . VAL B 1 83 ? 4.676 -5.926 -1.196 1 95.31 83 VAL B O 1
ATOM 2899 N N . PHE B 1 84 ? 4.012 -8.055 -0.925 1 94.19 84 PHE B N 1
ATOM 2900 C CA . PHE B 1 84 ? 5.172 -8.656 -1.565 1 94.19 84 PHE B CA 1
ATOM 2901 C C . PHE B 1 84 ? 5.145 -8.43 -3.07 1 94.19 84 PHE B C 1
ATOM 2903 O O . PHE B 1 84 ? 4.086 -8.531 -3.699 1 94.19 84 PHE B O 1
ATOM 2910 N N . ILE B 1 85 ? 6.242 -8.125 -3.645 1 94 85 ILE B N 1
ATOM 2911 C CA . ILE B 1 85 ? 6.344 -7.953 -5.09 1 94 85 ILE B CA 1
ATOM 2912 C C . ILE B 1 85 ? 6.574 -9.312 -5.754 1 94 85 ILE B C 1
ATOM 2914 O O . ILE B 1 85 ? 7.57 -9.977 -5.484 1 94 85 ILE B O 1
ATOM 2918 N N . PRO B 1 86 ? 5.66 -9.656 -6.602 1 93.19 86 PRO B N 1
ATOM 2919 C CA . PRO B 1 86 ? 5.852 -10.93 -7.297 1 93.19 86 PRO B CA 1
ATOM 2920 C C . PRO B 1 86 ? 7.18 -11.008 -8.047 1 93.19 86 PRO B C 1
ATOM 2922 O O . PRO B 1 86 ? 7.602 -10.023 -8.656 1 93.19 86 PRO B O 1
ATOM 2925 N N . ARG B 1 87 ? 7.777 -12.148 -7.988 1 87.19 87 ARG B N 1
ATOM 2926 C CA . ARG B 1 87 ? 9.047 -12.383 -8.672 1 87.19 87 ARG B CA 1
ATOM 2927 C C . ARG B 1 87 ? 8.852 -13.266 -9.898 1 87.19 87 ARG B C 1
ATOM 2929 O O . ARG B 1 87 ? 7.98 -14.133 -9.922 1 87.19 87 ARG B O 1
ATOM 2936 N N . PRO B 1 88 ? 9.734 -13.039 -10.828 1 84.62 88 PRO B N 1
ATOM 2937 C CA . PRO B 1 88 ? 9.617 -13.867 -12.031 1 84.62 88 PRO B CA 1
ATOM 2938 C C . PRO B 1 88 ? 9.891 -15.344 -11.75 1 84.62 88 PRO B C 1
ATOM 2940 O O . PRO B 1 88 ? 9.453 -16.219 -12.516 1 84.62 88 PRO B O 1
ATOM 2943 N N . HIS B 1 89 ? 10.492 -15.656 -10.656 1 82.19 89 HIS B N 1
ATOM 2944 C CA . HIS B 1 89 ? 10.859 -17.016 -10.281 1 82.19 89 HIS B CA 1
ATOM 2945 C C . HIS B 1 89 ? 9.625 -17.906 -10.164 1 82.19 89 HIS B C 1
ATOM 2947 O O . HIS B 1 89 ? 9.68 -19.094 -10.477 1 82.19 89 HIS B O 1
ATOM 2953 N N . SER B 1 90 ? 8.516 -17.344 -9.781 1 85.31 90 SER B N 1
ATOM 2954 C CA . SER B 1 90 ? 7.301 -18.125 -9.555 1 85.31 90 SER B CA 1
ATOM 2955 C C . SER B 1 90 ? 6.68 -18.578 -10.867 1 85.31 90 SER B C 1
ATOM 2957 O O . SER B 1 90 ? 5.793 -19.438 -10.875 1 85.31 90 SER B O 1
ATOM 2959 N N . GLN B 1 91 ? 7.262 -18.141 -11.969 1 88.06 91 GLN B N 1
ATOM 2960 C CA . GLN B 1 91 ? 6.766 -18.547 -13.281 1 88.06 91 GLN B CA 1
ATOM 2961 C C . GLN B 1 91 ? 7.047 -20.031 -13.539 1 88.06 91 GLN B C 1
ATOM 2963 O O . GLN B 1 91 ? 6.473 -20.625 -14.453 1 88.06 91 GLN B O 1
ATOM 2968 N N . ILE B 1 92 ? 7.871 -20.578 -12.719 1 88 92 ILE B N 1
ATOM 2969 C CA . ILE B 1 92 ? 8.203 -21.984 -12.812 1 88 92 ILE B CA 1
ATOM 2970 C C . ILE B 1 92 ? 6.934 -22.828 -12.641 1 88 92 ILE B C 1
ATOM 2972 O O . ILE B 1 92 ? 6.797 -23.891 -13.25 1 88 92 ILE B O 1
ATOM 2976 N N . ILE B 1 93 ? 5.992 -22.375 -11.875 1 91.06 93 ILE B N 1
ATOM 2977 C CA . ILE B 1 93 ? 4.734 -23.062 -11.648 1 91.06 93 ILE B CA 1
ATOM 2978 C C . ILE B 1 93 ? 3.939 -23.141 -12.953 1 91.06 93 ILE B C 1
ATOM 2980 O O . ILE B 1 93 ? 3.43 -24.203 -13.312 1 91.06 93 ILE B O 1
ATOM 2984 N N . HIS B 1 94 ? 3.961 -22.094 -13.656 1 90.06 94 HIS B N 1
ATOM 2985 C CA . HIS B 1 94 ? 3.227 -22.031 -14.914 1 90.06 94 HIS B CA 1
ATOM 2986 C C . HIS B 1 94 ? 3.887 -22.891 -15.992 1 90.06 94 HIS B C 1
ATOM 2988 O O . HIS B 1 94 ? 3.199 -23.516 -16.797 1 90.06 94 HIS B O 1
ATOM 2994 N N . LYS B 1 95 ? 5.164 -22.828 -15.961 1 87.5 95 LYS B N 1
ATOM 2995 C CA . LYS B 1 95 ? 5.898 -23.672 -16.891 1 87.5 95 LYS B CA 1
ATOM 2996 C C . LYS B 1 95 ? 5.582 -25.156 -16.641 1 87.5 95 LYS B C 1
ATOM 2998 O O . LYS B 1 95 ? 5.359 -25.906 -17.594 1 87.5 95 LYS B O 1
ATOM 3003 N N . TRP B 1 96 ? 5.562 -25.516 -15.422 1 89.94 96 TRP B N 1
ATOM 3004 C CA . TRP B 1 96 ? 5.25 -26.891 -15.055 1 89.94 96 TRP B CA 1
ATOM 3005 C C . TRP B 1 96 ? 3.832 -27.25 -15.484 1 89.94 96 TRP B C 1
ATOM 3007 O O . TRP B 1 96 ? 3.602 -28.344 -16.031 1 89.94 96 TRP B O 1
ATOM 3017 N N . LEU B 1 97 ? 2.883 -26.359 -15.289 1 91.12 97 LEU B N 1
ATOM 3018 C CA . LEU B 1 97 ? 1.483 -26.594 -15.641 1 91.12 97 LEU B CA 1
ATOM 3019 C C . LEU B 1 97 ? 1.312 -26.719 -17.141 1 91.12 97 LEU B C 1
ATOM 3021 O O . LEU B 1 97 ? 0.406 -27.406 -17.625 1 91.12 97 LEU B O 1
ATOM 3025 N N . GLU B 1 98 ? 2.16 -26.109 -17.859 1 88.56 98 GLU B N 1
ATOM 3026 C CA . GLU B 1 98 ? 2.076 -26.141 -19.312 1 88.56 98 GLU B CA 1
ATOM 3027 C C . GLU B 1 98 ? 2.734 -27.406 -19.875 1 88.56 98 GLU B C 1
ATOM 3029 O O . GLU B 1 98 ? 2.258 -27.969 -20.859 1 88.56 98 GLU B O 1
ATOM 3034 N N . ASN B 1 99 ? 3.742 -27.828 -19.203 1 89.56 99 ASN B N 1
ATOM 3035 C CA . ASN B 1 99 ? 4.578 -28.859 -19.812 1 89.56 99 ASN B CA 1
ATOM 3036 C C . ASN B 1 99 ? 4.301 -30.234 -19.219 1 89.56 99 ASN B C 1
ATOM 3038 O O . ASN B 1 99 ? 4.473 -31.25 -19.906 1 89.56 99 ASN B O 1
ATOM 3042 N N . GLU B 1 100 ? 3.951 -30.25 -17.969 1 87.5 100 GLU B N 1
ATOM 3043 C CA . GLU B 1 100 ? 3.984 -31.547 -17.312 1 87.5 100 GLU B CA 1
ATOM 3044 C C . GLU B 1 100 ? 2.596 -31.953 -16.812 1 87.5 100 GLU B C 1
ATOM 3046 O O . GLU B 1 100 ? 2.262 -33.125 -16.797 1 87.5 100 GLU B O 1
ATOM 3051 N N . TYR B 1 101 ? 1.832 -31 -16.391 1 88.56 101 TYR B N 1
ATOM 3052 C CA . TYR B 1 101 ? 0.533 -31.359 -15.828 1 88.56 101 TYR B CA 1
ATOM 3053 C C . TYR B 1 101 ? -0.58 -30.531 -16.469 1 88.56 101 TYR B C 1
ATOM 3055 O O . TYR B 1 101 ? -0.708 -29.344 -16.219 1 88.56 101 TYR B O 1
ATOM 3063 N N . GLN B 1 102 ? -1.402 -31.234 -17.172 1 90.38 102 GLN B N 1
ATOM 3064 C CA . GLN B 1 102 ? -2.574 -30.609 -17.766 1 90.38 102 GLN B CA 1
ATOM 3065 C C . GLN B 1 102 ? -3.775 -30.688 -16.828 1 90.38 102 GLN B C 1
ATOM 3067 O O . GLN B 1 102 ? -4.434 -31.719 -16.734 1 90.38 102 GLN B O 1
ATOM 3072 N N . VAL B 1 103 ? -4.078 -29.594 -16.281 1 93.69 103 VAL B N 1
ATOM 3073 C CA . VAL B 1 103 ? -5.207 -29.516 -15.352 1 93.69 103 VAL B CA 1
ATOM 3074 C C . VAL B 1 103 ? -6.508 -29.781 -16.109 1 93.69 103 VAL B C 1
ATOM 3076 O O . VAL B 1 103 ? -6.734 -29.203 -17.172 1 93.69 103 VAL B O 1
ATOM 3079 N N . PRO B 1 104 ? -7.328 -30.609 -15.586 1 95.75 104 PRO B N 1
ATOM 3080 C CA . PRO B 1 104 ? -8.602 -30.875 -16.266 1 95.75 104 PRO B CA 1
ATOM 3081 C C . PRO B 1 104 ? -9.445 -29.625 -16.453 1 95.75 104 PRO B C 1
ATOM 3083 O O . PRO B 1 104 ? -9.406 -28.719 -15.633 1 95.75 104 PRO B O 1
ATOM 3086 N N . GLN B 1 105 ? -10.242 -29.688 -17.484 1 96.38 105 GLN B N 1
ATOM 3087 C CA . GLN B 1 105 ? -11.109 -28.547 -17.812 1 96.38 105 GLN B CA 1
ATOM 3088 C C . GLN B 1 105 ? -12.109 -28.281 -16.688 1 96.38 105 GLN B C 1
ATOM 3090 O O . GLN B 1 105 ? -12.695 -29.219 -16.125 1 96.38 105 GLN B O 1
ATOM 3095 N N . GLY B 1 106 ? -12.242 -27.047 -16.344 1 97.31 106 GLY B N 1
ATOM 3096 C CA . GLY B 1 106 ? -13.242 -26.625 -15.367 1 97.31 106 GLY B CA 1
ATOM 3097 C C . GLY B 1 106 ? -12.875 -26.969 -13.938 1 97.31 106 GLY B C 1
ATOM 3098 O O . GLY B 1 106 ? -13.688 -26.812 -13.023 1 97.31 106 GLY B O 1
ATOM 3099 N N . ALA B 1 107 ? -11.656 -27.406 -13.75 1 97.81 107 ALA B N 1
ATOM 3100 C CA . ALA B 1 107 ? -11.242 -27.875 -12.422 1 97.81 107 ALA B CA 1
ATOM 3101 C C . ALA B 1 107 ? -11.141 -26.703 -11.445 1 97.81 107 ALA B C 1
ATOM 3103 O O . ALA B 1 107 ? -11 -25.547 -11.859 1 97.81 107 ALA B O 1
ATOM 3104 N N . THR B 1 108 ? -11.25 -27.062 -10.156 1 98.56 108 THR B N 1
ATOM 3105 C CA . THR B 1 108 ? -11.078 -26.094 -9.078 1 98.56 108 THR B CA 1
ATOM 3106 C C . THR B 1 108 ? -9.609 -25.969 -8.68 1 98.56 108 THR B C 1
ATOM 3108 O O . THR B 1 108 ? -8.945 -26.984 -8.438 1 98.56 108 THR B O 1
ATOM 3111 N N . VAL B 1 109 ? -9.148 -24.734 -8.641 1 98.56 109 VAL B N 1
ATOM 3112 C CA . VAL B 1 109 ? -7.762 -24.453 -8.297 1 98.56 109 VAL B CA 1
ATOM 3113 C C . VAL B 1 109 ? -7.699 -23.438 -7.168 1 98.56 109 VAL B C 1
ATOM 3115 O O . VAL B 1 109 ? -8.438 -22.453 -7.176 1 98.56 109 VAL B O 1
ATOM 3118 N N . LEU B 1 110 ? -6.855 -23.703 -6.176 1 98.69 110 LEU B N 1
ATOM 3119 C CA . LEU B 1 110 ? -6.613 -22.734 -5.105 1 98.69 110 LEU B CA 1
ATOM 3120 C C . LEU B 1 110 ? -5.195 -22.188 -5.188 1 98.69 110 LEU B C 1
ATOM 3122 O O . LEU B 1 110 ? -4.238 -22.938 -5.363 1 98.69 110 LEU B O 1
ATOM 3126 N N . ASP B 1 111 ? -5.098 -20.922 -5.168 1 98.62 111 ASP B N 1
ATOM 3127 C CA . ASP B 1 111 ? -3.838 -20.219 -4.953 1 98.62 111 ASP B CA 1
ATOM 3128 C C . ASP B 1 111 ? -3.727 -19.719 -3.516 1 98.62 111 ASP B C 1
ATOM 3130 O O . ASP B 1 111 ? -4.305 -18.688 -3.166 1 98.62 111 ASP B O 1
ATOM 3134 N N . LEU B 1 112 ? -2.957 -20.438 -2.697 1 98.12 112 LEU B N 1
ATOM 3135 C CA . LEU B 1 112 ? -2.814 -20.094 -1.288 1 98.12 112 LEU B CA 1
ATOM 3136 C C . LEU B 1 112 ? -1.673 -19.109 -1.083 1 98.12 112 LEU B C 1
ATOM 3138 O O . LEU B 1 112 ? -0.657 -19.172 -1.779 1 98.12 112 LEU B O 1
ATOM 3142 N N . CYS B 1 113 ? -1.858 -18.219 -0.083 1 97.25 113 CYS B N 1
ATOM 3143 C CA . CYS B 1 113 ? -0.896 -17.156 0.131 1 97.25 113 CYS B CA 1
ATOM 3144 C C . CYS B 1 113 ? -0.682 -16.344 -1.147 1 97.25 113 CYS B C 1
ATOM 3146 O O . CYS B 1 113 ? 0.456 -16.156 -1.577 1 97.25 113 CYS B O 1
ATOM 3148 N N . SER B 1 114 ? -1.798 -15.836 -1.685 1 97.62 114 SER B N 1
ATOM 3149 C CA . SER B 1 114 ? -1.784 -15.359 -3.062 1 97.62 114 SER B CA 1
ATOM 3150 C C . SER B 1 114 ? -1.161 -13.969 -3.16 1 97.62 114 SER B C 1
ATOM 3152 O O . SER B 1 114 ? -0.782 -13.523 -4.246 1 97.62 114 SER B O 1
ATOM 3154 N N . GLY B 1 115 ? -1.077 -13.25 -1.983 1 97 115 GLY B N 1
ATOM 3155 C CA . GLY B 1 115 ? -0.572 -11.883 -2.049 1 97 115 GLY B CA 1
ATOM 3156 C C . GLY B 1 115 ? -1.354 -11.008 -3.006 1 97 115 GLY B C 1
ATOM 3157 O O . GLY B 1 115 ? -2.574 -10.883 -2.887 1 97 115 GLY B O 1
ATOM 3158 N N . SER B 1 116 ? -0.633 -10.516 -4.066 1 97.44 116 SER B N 1
ATOM 3159 C CA . SER B 1 116 ? -1.267 -9.648 -5.055 1 97.44 116 SER B CA 1
ATOM 3160 C C . SER B 1 116 ? -1.951 -10.469 -6.148 1 97.44 116 SER B C 1
ATOM 3162 O O . SER B 1 116 ? -2.49 -9.906 -7.105 1 97.44 116 SER B O 1
ATOM 3164 N N . GLY B 1 117 ? -1.866 -11.758 -6.09 1 98.06 117 GLY B N 1
ATOM 3165 C CA . GLY B 1 117 ? -2.635 -12.641 -6.961 1 98.06 117 GLY B CA 1
ATOM 3166 C C . GLY B 1 117 ? -1.878 -13.047 -8.211 1 98.06 117 GLY B C 1
ATOM 3167 O O . GLY B 1 117 ? -2.479 -13.523 -9.18 1 98.06 117 GLY B O 1
ATOM 3168 N N . ALA B 1 118 ? -0.542 -12.938 -8.203 1 97.5 118 ALA B N 1
ATOM 3169 C CA . ALA B 1 118 ? 0.279 -13.109 -9.398 1 97.5 118 ALA B CA 1
ATOM 3170 C C . ALA B 1 118 ? 0.093 -14.508 -9.992 1 97.5 118 ALA B C 1
ATOM 3172 O O . ALA B 1 118 ? -0.232 -14.648 -11.172 1 97.5 118 ALA B O 1
ATOM 3173 N N . ILE B 1 119 ? 0.22 -15.492 -9.164 1 97.44 119 ILE B N 1
ATOM 3174 C CA . ILE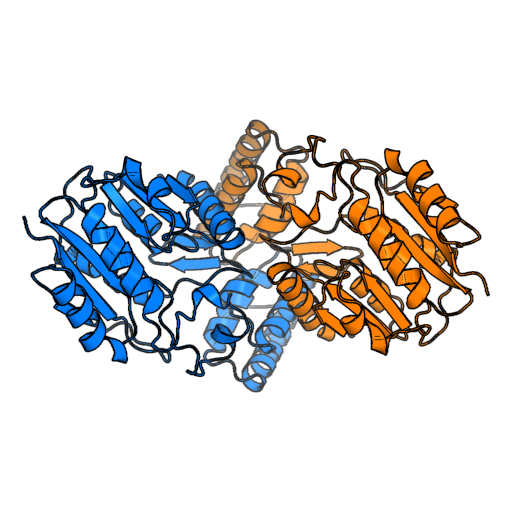 B 1 119 ? 0.212 -16.875 -9.648 1 97.44 119 ILE B CA 1
ATOM 3175 C C . ILE B 1 119 ? -1.188 -17.25 -10.125 1 97.44 119 ILE B C 1
ATOM 3177 O O . ILE B 1 119 ? -1.361 -17.703 -11.258 1 97.44 119 ILE B O 1
ATOM 3181 N N . GLY B 1 120 ? -2.23 -17 -9.344 1 98.19 120 GLY B N 1
ATOM 3182 C CA . GLY B 1 120 ? -3.602 -17.312 -9.711 1 98.19 120 GLY B CA 1
ATOM 3183 C C . GLY B 1 120 ? -4.062 -16.594 -10.961 1 98.19 120 GLY B C 1
ATOM 3184 O O . GLY B 1 120 ? -4.66 -17.203 -11.852 1 98.19 120 GLY B O 1
ATOM 3185 N N . LEU B 1 121 ? -3.768 -15.328 -11.086 1 98.19 121 LEU B N 1
ATOM 3186 C CA . LEU B 1 121 ? -4.176 -14.539 -12.242 1 98.19 121 LEU B CA 1
ATOM 3187 C C . LEU B 1 121 ? -3.467 -15.016 -13.508 1 98.19 121 LEU B C 1
ATOM 3189 O O . LEU B 1 121 ? -4.066 -15.047 -14.586 1 98.19 121 LEU B O 1
ATOM 3193 N N . ALA B 1 122 ? -2.213 -15.344 -13.359 1 97 122 ALA B N 1
ATOM 3194 C CA . ALA B 1 122 ? -1.471 -15.844 -14.516 1 97 122 ALA B CA 1
ATOM 3195 C C . ALA B 1 122 ? -2.033 -17.172 -15 1 97 122 ALA B C 1
ATOM 3197 O O . ALA B 1 122 ? -2.123 -17.422 -16.203 1 97 122 ALA B O 1
ATOM 3198 N N . ILE B 1 123 ? -2.416 -18.031 -14.07 1 97.19 123 ILE B N 1
ATOM 3199 C CA . ILE B 1 123 ? -3.045 -19.297 -14.445 1 97.19 123 ILE B CA 1
ATOM 3200 C C . ILE B 1 123 ? -4.363 -19.016 -15.172 1 97.19 123 ILE B C 1
ATOM 3202 O O . ILE B 1 123 ? -4.645 -19.625 -16.203 1 97.19 123 ILE B O 1
ATOM 3206 N N . ALA B 1 124 ? -5.105 -18.125 -14.664 1 97.75 124 ALA B N 1
ATOM 3207 C CA . ALA B 1 124 ? -6.402 -17.781 -15.242 1 97.75 124 ALA B CA 1
ATOM 3208 C C . ALA B 1 124 ? -6.25 -17.234 -16.656 1 97.75 124 ALA B C 1
ATOM 3210 O O . ALA B 1 124 ? -7.074 -17.5 -17.531 1 97.75 124 ALA B O 1
ATOM 3211 N N . LYS B 1 125 ? -5.234 -16.453 -16.844 1 96.19 125 LYS B N 1
ATOM 3212 C CA . LYS B 1 125 ? -4.961 -15.898 -18.172 1 96.19 125 LYS B CA 1
ATOM 3213 C C . LYS B 1 125 ? -4.777 -17.016 -19.203 1 96.19 125 LYS B C 1
ATOM 3215 O O . LYS B 1 125 ? -5.289 -16.922 -20.328 1 96.19 125 LYS B O 1
ATOM 3220 N N . ARG B 1 126 ? -4.145 -18.031 -18.812 1 94 126 ARG B N 1
ATOM 3221 C CA . ARG B 1 126 ? -3.816 -19.125 -19.719 1 94 126 ARG B CA 1
ATOM 3222 C C . ARG B 1 126 ? -4.961 -20.125 -19.797 1 94 126 ARG B C 1
ATOM 3224 O O . ARG B 1 126 ? -5.16 -20.766 -20.828 1 94 126 ARG B O 1
ATOM 3231 N N . ARG B 1 127 ? -5.66 -20.281 -18.703 1 95.69 127 ARG B N 1
ATOM 3232 C CA . ARG B 1 127 ? -6.727 -21.266 -18.578 1 95.69 127 ARG B CA 1
ATOM 3233 C C . ARG B 1 127 ? -8 -20.641 -18.031 1 95.69 127 ARG B C 1
ATOM 3235 O O . ARG B 1 127 ? -8.367 -20.859 -16.875 1 95.69 127 ARG B O 1
ATOM 3242 N N . PRO B 1 128 ? -8.734 -19.969 -18.875 1 96.12 128 PRO B N 1
ATOM 3243 C CA . PRO B 1 128 ? -9.938 -19.25 -18.438 1 96.12 128 PRO B CA 1
ATOM 3244 C C . PRO B 1 128 ? -11.062 -20.203 -18.031 1 96.12 128 PRO B C 1
ATOM 3246 O O . PRO B 1 128 ? -12.055 -19.766 -17.438 1 96.12 128 PRO B O 1
ATOM 3249 N N . ASP B 1 129 ? -10.891 -21.438 -18.312 1 96.62 129 ASP B N 1
ATOM 3250 C CA . ASP B 1 129 ? -11.922 -22.422 -18 1 96.62 129 ASP B CA 1
ATOM 3251 C C . ASP B 1 129 ? -11.867 -22.828 -16.531 1 96.62 129 ASP B C 1
ATOM 3253 O O . ASP B 1 129 ? -12.828 -23.375 -16 1 96.62 129 ASP B O 1
ATOM 3257 N N . LEU B 1 130 ? -10.781 -22.609 -15.883 1 97.62 130 LEU B N 1
ATOM 3258 C CA . LEU B 1 130 ? -10.586 -23.078 -14.516 1 97.62 130 LEU B CA 1
ATOM 3259 C C . LEU B 1 130 ? -11.336 -22.203 -13.523 1 97.62 130 LEU B C 1
ATOM 3261 O O . LEU B 1 130 ? -11.57 -21.016 -13.789 1 97.62 130 LEU B O 1
ATOM 3265 N N . LYS B 1 131 ? -11.758 -22.812 -12.438 1 98.44 131 LYS B N 1
ATOM 3266 C CA . LYS B 1 131 ? -12.32 -22.094 -11.297 1 98.44 131 LYS B CA 1
ATOM 3267 C C . LYS B 1 131 ? -11.25 -21.812 -10.242 1 98.44 131 LYS B C 1
ATOM 3269 O O . LYS B 1 131 ? -11 -22.641 -9.367 1 98.44 131 LYS B O 1
ATOM 3274 N N . ILE B 1 132 ? -10.742 -20.641 -10.289 1 98.56 132 ILE B N 1
ATOM 3275 C CA . ILE B 1 132 ? -9.57 -20.328 -9.484 1 98.56 132 ILE B CA 1
ATOM 3276 C C . ILE B 1 132 ? -9.969 -19.406 -8.336 1 98.56 132 ILE B C 1
ATOM 3278 O O . ILE B 1 132 ? -10.672 -18.406 -8.539 1 98.56 132 ILE B O 1
ATOM 3282 N N . THR B 1 133 ? -9.586 -19.734 -7.113 1 98.81 133 THR B N 1
ATOM 3283 C CA . THR B 1 133 ? -9.742 -18.875 -5.949 1 98.81 133 THR B CA 1
ATOM 3284 C C . THR B 1 133 ? -8.383 -18.516 -5.352 1 98.81 133 THR B C 1
ATOM 3286 O O . THR B 1 133 ? -7.594 -19.406 -5.027 1 98.81 133 THR B O 1
ATOM 3289 N N . CYS B 1 134 ? -8.141 -17.234 -5.289 1 98.75 134 CYS B N 1
ATOM 3290 C CA . CYS B 1 134 ? -6.957 -16.734 -4.609 1 98.75 134 CYS B CA 1
ATOM 3291 C C . CYS B 1 134 ? -7.25 -16.469 -3.137 1 98.75 134 CYS B C 1
ATOM 3293 O O . CYS B 1 134 ? -8.172 -15.719 -2.809 1 98.75 134 CYS B O 1
ATOM 3295 N N . VAL B 1 135 ? -6.445 -17.062 -2.256 1 98.62 135 VAL B N 1
ATOM 3296 C CA . VAL B 1 135 ? -6.672 -16.938 -0.82 1 98.62 135 VAL B CA 1
ATOM 3297 C C . VAL B 1 135 ? -5.57 -16.078 -0.196 1 98.62 135 VAL B C 1
ATOM 3299 O O . VAL B 1 135 ? -4.383 -16.375 -0.358 1 98.62 135 VAL B O 1
ATOM 3302 N N . GLU B 1 136 ? -5.973 -15.039 0.458 1 98 136 GLU B N 1
ATOM 3303 C CA . GLU B 1 136 ? -5.035 -14.133 1.11 1 98 136 GLU B CA 1
ATOM 3304 C C . GLU B 1 136 ? -5.551 -13.695 2.479 1 98 136 GLU B C 1
ATOM 3306 O O . GLU B 1 136 ? -6.742 -13.422 2.639 1 98 136 GLU B O 1
ATOM 3311 N N . TYR B 1 137 ? -4.637 -13.672 3.416 1 96.31 137 TYR B N 1
ATOM 3312 C CA . TYR B 1 137 ? -5.004 -13.391 4.801 1 96.31 137 TYR B CA 1
ATOM 3313 C C . TYR B 1 137 ? -4.855 -11.906 5.113 1 96.31 137 TYR B C 1
ATOM 3315 O O . TYR B 1 137 ? -5.711 -11.32 5.781 1 96.31 137 TYR B O 1
ATOM 3323 N N . ASP B 1 138 ? -3.801 -11.289 4.707 1 95.19 138 ASP B N 1
ATOM 3324 C CA . ASP B 1 138 ? -3.424 -9.938 5.094 1 95.19 138 ASP B CA 1
ATOM 3325 C C . ASP B 1 138 ? -4.352 -8.906 4.457 1 95.19 138 ASP B C 1
ATOM 3327 O O . ASP B 1 138 ? -4.648 -8.984 3.262 1 95.19 138 ASP B O 1
ATOM 3331 N N . ASP B 1 139 ? -4.781 -7.93 5.203 1 93.75 139 ASP B N 1
ATOM 3332 C CA . ASP B 1 139 ? -5.754 -6.941 4.746 1 93.75 139 ASP B CA 1
ATOM 3333 C C . ASP B 1 139 ? -5.219 -6.156 3.549 1 93.75 139 ASP B C 1
ATOM 3335 O O . ASP B 1 139 ? -5.918 -5.996 2.545 1 93.75 139 ASP B O 1
ATOM 3339 N N . VAL B 1 140 ? -4.055 -5.688 3.652 1 94.81 140 VAL B N 1
ATOM 3340 C CA . VAL B 1 140 ? -3.5 -4.82 2.619 1 94.81 140 VAL B CA 1
ATOM 3341 C C . VAL B 1 140 ? -3.189 -5.637 1.367 1 94.81 140 VAL B C 1
ATOM 3343 O O . VAL B 1 140 ? -3.502 -5.219 0.251 1 94.81 140 VAL B O 1
ATOM 3346 N N . ALA B 1 141 ? -2.582 -6.793 1.547 1 96.56 141 ALA B N 1
ATOM 3347 C CA . ALA B 1 141 ? -2.338 -7.668 0.406 1 96.56 141 ALA B CA 1
ATOM 3348 C C . ALA B 1 141 ? -3.645 -8.039 -0.29 1 96.56 141 ALA B C 1
ATOM 3350 O O . ALA B 1 141 ? -3.707 -8.094 -1.521 1 96.56 141 ALA B O 1
ATOM 3351 N N . PHE B 1 142 ? -4.672 -8.273 0.474 1 96.75 142 PHE B N 1
ATOM 3352 C CA . PHE B 1 142 ? -5.977 -8.625 -0.071 1 96.75 142 PHE B CA 1
ATOM 3353 C C . PHE B 1 142 ? -6.543 -7.473 -0.896 1 96.75 142 PHE B C 1
ATOM 3355 O O . PHE B 1 142 ? -7.207 -7.695 -1.911 1 96.75 142 PHE B O 1
ATOM 3362 N N . GLN B 1 143 ? -6.324 -6.27 -0.461 1 94.75 143 GLN B N 1
ATOM 3363 C CA . GLN B 1 143 ? -6.754 -5.113 -1.24 1 94.75 143 GLN B CA 1
ATOM 3364 C C . GLN B 1 143 ? -6.059 -5.074 -2.598 1 94.75 143 GLN B C 1
ATOM 3366 O O . GLN B 1 143 ? -6.699 -4.836 -3.623 1 94.75 143 GLN B O 1
ATOM 3371 N N . TYR B 1 144 ? -4.766 -5.293 -2.613 1 97.06 144 TYR B N 1
ATOM 3372 C CA . TYR B 1 144 ? -4.043 -5.332 -3.879 1 97.06 144 TYR B CA 1
ATOM 3373 C C . TYR B 1 144 ? -4.535 -6.477 -4.754 1 97.06 144 TYR B C 1
ATOM 3375 O O . TYR B 1 144 ? -4.637 -6.336 -5.977 1 97.06 144 TYR B O 1
ATOM 3383 N N . LEU B 1 145 ? -4.828 -7.617 -4.129 1 97.69 145 LEU B N 1
ATOM 3384 C CA . LEU B 1 145 ? -5.387 -8.758 -4.848 1 97.69 145 LEU B CA 1
ATOM 3385 C C . LEU B 1 145 ? -6.684 -8.367 -5.551 1 97.69 145 LEU B C 1
ATOM 3387 O O . LEU B 1 145 ? -6.828 -8.586 -6.758 1 97.69 145 LEU B O 1
ATOM 3391 N N . THR B 1 146 ? -7.555 -7.754 -4.832 1 95.88 146 THR B N 1
ATOM 3392 C CA . THR B 1 146 ? -8.859 -7.402 -5.383 1 95.88 146 THR B CA 1
ATOM 3393 C C . THR B 1 146 ? -8.719 -6.336 -6.461 1 95.88 146 THR B C 1
ATOM 3395 O O . THR B 1 146 ? -9.438 -6.363 -7.469 1 95.88 146 THR B O 1
ATOM 3398 N N . ARG B 1 147 ? -7.863 -5.402 -6.25 1 96 147 ARG B N 1
ATOM 3399 C CA . ARG B 1 147 ? -7.602 -4.395 -7.277 1 96 147 ARG B CA 1
ATOM 3400 C C . ARG B 1 147 ? -7.109 -5.047 -8.57 1 96 147 ARG B C 1
ATOM 3402 O O . ARG B 1 147 ? -7.562 -4.688 -9.656 1 96 147 ARG B O 1
ATOM 3409 N N . ASN B 1 148 ? -6.176 -5.953 -8.438 1 97.88 148 ASN B N 1
ATOM 3410 C CA . ASN B 1 148 ? -5.641 -6.633 -9.609 1 97.88 148 ASN B CA 1
ATOM 3411 C C . ASN B 1 148 ? -6.703 -7.484 -10.305 1 97.88 148 ASN B C 1
ATOM 3413 O O . ASN B 1 148 ? -6.766 -7.527 -11.531 1 97.88 148 ASN B O 1
ATOM 3417 N N . ILE B 1 149 ? -7.523 -8.148 -9.508 1 96.81 149 ILE B N 1
ATOM 3418 C CA . ILE B 1 149 ? -8.617 -8.93 -10.07 1 96.81 149 ILE B CA 1
ATOM 3419 C C . ILE B 1 149 ? -9.555 -8.016 -10.859 1 96.81 149 ILE B C 1
ATOM 3421 O O . ILE B 1 149 ? -9.914 -8.312 -12 1 96.81 149 ILE B O 1
ATOM 3425 N N . ASN B 1 150 ? -9.883 -6.883 -10.266 1 92.69 150 ASN B N 1
ATOM 3426 C CA . ASN B 1 150 ? -10.836 -5.953 -10.875 1 92.69 150 ASN B CA 1
ATOM 3427 C C . ASN B 1 150 ? -10.289 -5.363 -12.172 1 92.69 150 ASN B C 1
ATOM 3429 O O . ASN B 1 150 ? -10.984 -5.332 -13.188 1 92.69 150 ASN B O 1
ATOM 3433 N N . ARG B 1 151 ? -9.141 -4.926 -12.133 1 94.12 151 ARG B N 1
ATOM 3434 C CA . ARG B 1 151 ? -8.594 -4.273 -13.312 1 94.12 151 ARG B CA 1
ATOM 3435 C C . ARG B 1 151 ? -8.422 -5.27 -14.461 1 94.12 151 ARG B C 1
ATOM 3437 O O . ARG B 1 151 ? -8.695 -4.949 -15.617 1 94.12 151 ARG B O 1
ATOM 3444 N N . LEU B 1 152 ? -8.055 -6.496 -14.164 1 96.06 152 LEU B N 1
ATOM 3445 C CA . LEU B 1 152 ? -7.754 -7.469 -15.211 1 96.06 152 LEU B CA 1
ATOM 3446 C C . LEU B 1 152 ? -9.023 -8.148 -15.703 1 96.06 152 LEU B C 1
ATOM 3448 O O . LEU B 1 152 ? -9 -8.867 -16.703 1 96.06 152 LEU B O 1
ATOM 3452 N N . ALA B 1 153 ? -10.078 -7.914 -14.992 1 92.88 153 ALA B N 1
ATOM 3453 C CA . ALA B 1 153 ? -11.359 -8.406 -15.492 1 92.88 153 ALA B CA 1
ATOM 3454 C C . ALA B 1 153 ? -11.633 -7.879 -16.906 1 92.88 153 ALA B C 1
ATOM 3456 O O . ALA B 1 153 ? -12.266 -8.562 -17.719 1 92.88 153 ALA B O 1
ATOM 3457 N N . SER B 1 154 ? -11.102 -6.754 -17.219 1 91.31 154 SER B N 1
ATOM 3458 C CA . SER B 1 154 ? -11.266 -6.152 -18.547 1 91.31 154 SER B CA 1
ATOM 3459 C C . SER B 1 154 ? -10.531 -6.953 -19.609 1 91.31 154 SER B C 1
ATOM 3461 O O . SER B 1 154 ? -10.82 -6.824 -20.797 1 91.31 154 SER B O 1
ATOM 3463 N N . TRP B 1 155 ? -9.586 -7.75 -19.219 1 94.25 155 TRP B N 1
ATOM 3464 C CA . TRP B 1 155 ? -8.859 -8.641 -20.125 1 94.25 155 TRP B CA 1
ATOM 3465 C C . TRP B 1 155 ? -9.484 -10.031 -20.125 1 94.25 155 TRP B C 1
ATOM 3467 O O . TRP B 1 155 ? -8.875 -10.992 -20.609 1 94.25 155 TRP B O 1
ATOM 3477 N N . ALA B 1 156 ? -10.633 -10.18 -19.484 1 94.38 156 ALA B N 1
ATOM 3478 C CA . ALA B 1 156 ? -11.367 -11.43 -19.359 1 94.38 156 ALA B CA 1
ATOM 3479 C C . ALA B 1 156 ? -10.625 -12.438 -18.484 1 94.38 156 ALA B C 1
ATOM 3481 O O . ALA B 1 156 ? -10.688 -13.641 -18.719 1 94.38 156 ALA B O 1
ATOM 3482 N N . ILE B 1 157 ? -9.836 -11.953 -17.625 1 96.06 157 ILE B N 1
ATOM 3483 C CA . ILE B 1 157 ? -9.188 -12.766 -16.609 1 96.06 157 ILE B CA 1
ATOM 3484 C C . ILE B 1 157 ? -10 -12.734 -15.32 1 96.06 157 ILE B C 1
ATOM 3486 O O . ILE B 1 157 ? -10.203 -11.664 -14.742 1 96.06 157 ILE B O 1
ATOM 3490 N N . GLN B 1 158 ? -10.445 -13.945 -14.914 1 95.19 158 GLN B N 1
ATOM 3491 C CA . GLN B 1 158 ? -11.359 -13.977 -13.781 1 95.19 158 GLN B CA 1
ATOM 3492 C C . GLN B 1 158 ? -10.891 -14.977 -12.727 1 95.19 158 GLN B C 1
ATOM 3494 O O . GLN B 1 158 ? -10.609 -16.141 -13.039 1 95.19 158 GLN B O 1
ATOM 3499 N N . VAL B 1 159 ? -10.742 -14.516 -11.555 1 98.06 159 VAL B N 1
ATOM 3500 C CA . VAL B 1 159 ? -10.492 -15.344 -10.383 1 98.06 159 VAL B CA 1
ATOM 3501 C C . VAL B 1 159 ? -11.359 -14.867 -9.219 1 98.06 159 VAL B C 1
ATOM 3503 O O . VAL B 1 159 ? -11.836 -13.734 -9.219 1 98.06 159 VAL B O 1
ATOM 3506 N N . ASP B 1 160 ? -11.672 -15.766 -8.266 1 98.19 160 ASP B N 1
ATOM 3507 C CA . ASP B 1 160 ? -12.312 -15.391 -7.016 1 98.19 160 ASP B CA 1
ATOM 3508 C C . ASP B 1 160 ? -11.273 -15.062 -5.941 1 98.19 160 ASP B C 1
ATOM 3510 O O . ASP B 1 160 ? -10.141 -15.547 -5.996 1 98.19 160 ASP B O 1
ATOM 3514 N N . ALA B 1 161 ? -11.664 -14.195 -5.07 1 98.25 161 ALA B N 1
ATOM 3515 C CA . ALA B 1 161 ? -10.828 -13.867 -3.918 1 98.25 161 ALA B CA 1
ATOM 3516 C C . ALA B 1 161 ? -11.484 -14.312 -2.617 1 98.25 161 ALA B C 1
ATOM 3518 O O . ALA B 1 161 ? -12.703 -14.18 -2.449 1 98.25 161 ALA B O 1
ATOM 3519 N N . LEU B 1 162 ? -10.703 -14.922 -1.766 1 98.38 162 LEU B N 1
ATOM 3520 C CA . LEU B 1 162 ? -11.156 -15.312 -0.435 1 98.38 162 LEU B CA 1
ATOM 3521 C C . LEU B 1 162 ? -10.195 -14.812 0.636 1 98.38 162 LEU B C 1
ATOM 3523 O O . LEU B 1 162 ? -9.008 -15.148 0.622 1 98.38 162 LEU B O 1
ATOM 3527 N N . LYS B 1 163 ? -10.711 -13.93 1.45 1 97.31 163 LYS B N 1
ATOM 3528 C CA . LYS B 1 163 ? -9.922 -13.516 2.602 1 97.31 163 LYS B CA 1
ATOM 3529 C C . LYS B 1 163 ? -10.016 -14.539 3.732 1 97.31 163 LYS B C 1
ATOM 3531 O O . LYS B 1 163 ? -11.07 -14.703 4.34 1 97.31 163 LYS B O 1
ATOM 3536 N N . ALA B 1 164 ? -8.867 -15.219 4.039 1 97.31 164 ALA B N 1
ATOM 3537 C CA . ALA B 1 164 ? -8.938 -16.266 5.051 1 97.31 164 ALA B CA 1
ATOM 3538 C C . ALA B 1 164 ? -7.551 -16.578 5.613 1 97.31 164 ALA B C 1
ATOM 3540 O O . ALA B 1 164 ? -6.543 -16.422 4.918 1 97.31 164 ALA B O 1
ATOM 3541 N N . ASP B 1 165 ? -7.594 -16.953 6.836 1 96.12 165 ASP B N 1
ATOM 3542 C CA . ASP B 1 165 ? -6.422 -17.516 7.508 1 96.12 165 ASP B CA 1
ATOM 3543 C C . ASP B 1 165 ? -6.312 -19.016 7.27 1 96.12 165 ASP B C 1
ATOM 3545 O O . ASP B 1 165 ? -7.285 -19.75 7.453 1 96.12 165 ASP B O 1
ATOM 3549 N N . LEU B 1 166 ? -5.176 -19.438 6.855 1 94.56 166 LEU B N 1
ATOM 3550 C CA . LEU B 1 166 ? -4.988 -20.859 6.574 1 94.56 166 LEU B CA 1
ATOM 3551 C C . LEU B 1 166 ? -5.242 -21.688 7.82 1 94.56 166 LEU B C 1
ATOM 3553 O O . LEU B 1 166 ? -5.496 -22.891 7.723 1 94.56 166 LEU B O 1
ATOM 3557 N N . ARG B 1 167 ? -5.176 -21.109 9.008 1 94.75 167 ARG B N 1
ATOM 3558 C CA . ARG B 1 167 ? -5.402 -21.812 10.266 1 94.75 167 ARG B CA 1
ATOM 3559 C C . ARG B 1 167 ? -6.891 -22.031 10.508 1 94.75 167 ARG B C 1
ATOM 3561 O O . ARG B 1 167 ? -7.273 -22.844 11.352 1 94.75 167 ARG B O 1
ATOM 3568 N N . ASP B 1 168 ? -7.676 -21.266 9.781 1 95.25 168 ASP B N 1
ATOM 3569 C CA . ASP B 1 168 ? -9.125 -21.391 9.93 1 95.25 168 ASP B CA 1
ATOM 3570 C C . ASP B 1 168 ? -9.695 -22.438 8.984 1 95.25 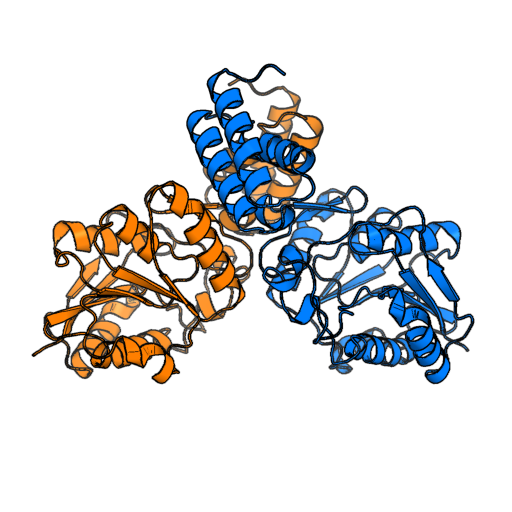168 ASP B C 1
ATOM 3572 O O . ASP B 1 168 ? -10.203 -22.109 7.91 1 95.25 168 ASP B O 1
ATOM 3576 N N . TRP B 1 169 ? -9.852 -23.562 9.414 1 92.44 169 TRP B N 1
ATOM 3577 C CA . TRP B 1 169 ? -10.266 -24.688 8.586 1 92.44 169 TRP B CA 1
ATOM 3578 C C . TRP B 1 169 ? -11.695 -24.516 8.086 1 92.44 169 TRP B C 1
ATOM 3580 O O . TRP B 1 169 ? -12.023 -24.922 6.973 1 92.44 169 TRP B O 1
ATOM 3590 N N . GLN B 1 170 ? -12.445 -23.844 8.859 1 94.5 170 GLN B N 1
ATOM 3591 C CA . GLN B 1 170 ? -13.852 -23.656 8.5 1 94.5 170 GLN B CA 1
ATOM 3592 C C . GLN B 1 170 ? -13.984 -22.75 7.285 1 94.5 170 GLN B C 1
ATOM 3594 O O . GLN B 1 170 ? -14.922 -22.891 6.496 1 94.5 170 GLN B O 1
ATOM 3599 N N . ALA B 1 171 ? -13.047 -21.906 7.168 1 95.38 171 ALA B N 1
ATOM 3600 C CA . ALA B 1 171 ? -13.086 -20.969 6.051 1 95.38 171 ALA B CA 1
ATOM 3601 C C . ALA B 1 171 ? -12.914 -21.688 4.719 1 95.38 171 ALA B C 1
ATOM 3603 O O . ALA B 1 171 ? -13.258 -21.156 3.664 1 95.38 171 ALA B O 1
ATOM 3604 N N . PHE B 1 172 ? -12.469 -22.906 4.719 1 96.94 172 PHE B N 1
ATOM 3605 C CA . PHE B 1 172 ? -12.156 -23.641 3.498 1 96.94 172 PHE B CA 1
ATOM 3606 C C . PHE B 1 172 ? -13.102 -24.812 3.311 1 96.94 172 PHE B C 1
ATOM 3608 O O . PHE B 1 172 ? -12.93 -25.609 2.385 1 96.94 172 PHE B O 1
ATOM 3615 N N . SER B 1 173 ? -14.078 -24.953 4.102 1 96.56 173 SER B N 1
ATOM 3616 C CA . SER B 1 173 ? -14.953 -26.125 4.105 1 96.56 173 SER B CA 1
ATOM 3617 C C . SER B 1 173 ? -15.625 -26.312 2.752 1 96.56 173 SER B C 1
ATOM 3619 O O . SER B 1 173 ? -15.883 -27.438 2.336 1 96.56 173 SER B O 1
ATOM 3621 N N . GLN B 1 174 ? -15.898 -25.281 2.068 1 96.88 174 GLN B N 1
ATOM 3622 C CA . GLN B 1 174 ? -16.562 -25.344 0.774 1 96.88 174 GLN B CA 1
ATOM 3623 C C . GLN B 1 174 ? -15.688 -26.031 -0.266 1 96.88 174 GLN B C 1
ATOM 3625 O O . GLN B 1 174 ? -16.172 -26.453 -1.32 1 96.88 174 GLN B O 1
ATOM 3630 N N . PHE B 1 175 ? -14.414 -26.234 0.063 1 97.75 175 PHE B N 1
ATOM 3631 C CA . PHE B 1 175 ? -13.484 -26.812 -0.905 1 97.75 175 PHE B CA 1
ATOM 3632 C C . PHE B 1 175 ? -13.117 -28.234 -0.535 1 97.75 175 PHE B C 1
ATOM 3634 O O . PHE B 1 175 ? -12.289 -28.859 -1.198 1 97.75 175 PHE B O 1
ATOM 3641 N N . ASP B 1 176 ? -13.656 -28.828 0.44 1 96.94 176 ASP B N 1
ATOM 3642 C CA . ASP B 1 176 ? -13.273 -30.141 0.954 1 96.94 176 ASP B CA 1
ATOM 3643 C C . ASP B 1 176 ? -13.305 -31.188 -0.151 1 96.94 176 ASP B C 1
ATOM 3645 O O . ASP B 1 176 ? -14.344 -31.406 -0.774 1 96.94 176 ASP B O 1
ATOM 3649 N N . GLU B 1 177 ? -12.18 -31.797 -0.393 1 96.31 177 GLU B N 1
ATOM 3650 C CA . GLU B 1 177 ? -12 -32.906 -1.318 1 96.31 177 GLU B CA 1
ATOM 3651 C C . GLU B 1 177 ? -12.539 -32.562 -2.705 1 96.31 177 GLU B C 1
ATOM 3653 O O . GLU B 1 177 ? -13.117 -33.438 -3.379 1 96.31 177 GLU B O 1
ATOM 3658 N N . SER B 1 178 ? -12.406 -31.312 -3.068 1 97.31 178 SER B N 1
ATOM 3659 C CA . SER B 1 178 ? -12.984 -30.906 -4.344 1 97.31 178 SER B CA 1
ATOM 3660 C C . SER B 1 178 ? -11.969 -30.156 -5.199 1 97.31 178 SER B C 1
ATOM 3662 O O . SER B 1 178 ? -12.242 -29.828 -6.355 1 97.31 178 SER B O 1
ATOM 3664 N N . VAL B 1 179 ? -10.75 -30 -4.688 1 98.38 179 VAL B N 1
ATOM 3665 C CA . VAL B 1 179 ? -9.742 -29.188 -5.359 1 98.38 179 VAL B CA 1
ATOM 3666 C C . VAL B 1 179 ? -8.828 -30.078 -6.188 1 98.38 179 VAL B C 1
ATOM 3668 O O . VAL B 1 179 ? -8.328 -31.094 -5.691 1 98.38 179 VAL B O 1
ATOM 3671 N N . GLU B 1 180 ? -8.625 -29.656 -7.387 1 98.19 180 GLU B N 1
ATOM 3672 C CA . GLU B 1 180 ? -7.766 -30.406 -8.297 1 98.19 180 GLU B CA 1
ATOM 3673 C C . GLU B 1 180 ? -6.301 -30.016 -8.125 1 98.19 180 GLU B C 1
ATOM 3675 O O . GLU B 1 180 ? -5.41 -30.875 -8.227 1 98.19 180 GLU B O 1
ATOM 3680 N N . LEU B 1 181 ? -6.09 -28.766 -7.879 1 98.12 181 LEU B N 1
ATOM 3681 C CA . LEU B 1 181 ? -4.734 -28.219 -7.832 1 98.12 181 LEU B CA 1
ATOM 3682 C C . LEU B 1 181 ? -4.621 -27.125 -6.781 1 98.12 181 LEU B C 1
ATOM 3684 O O . LEU B 1 181 ? -5.473 -26.234 -6.711 1 98.12 181 LEU B O 1
ATOM 3688 N N . ILE B 1 182 ? -3.658 -27.25 -5.965 1 98.5 182 ILE B N 1
ATOM 3689 C CA . ILE B 1 182 ? -3.283 -26.172 -5.039 1 98.5 182 ILE B CA 1
ATOM 3690 C C . ILE B 1 182 ? -1.875 -25.688 -5.363 1 98.5 182 ILE B C 1
ATOM 3692 O O . ILE B 1 182 ? -0.943 -26.484 -5.48 1 98.5 182 ILE B O 1
ATOM 3696 N N . VAL B 1 183 ? -1.787 -24.422 -5.57 1 98.06 183 VAL B N 1
ATOM 3697 C CA . VAL B 1 183 ? -0.484 -23.797 -5.746 1 98.06 183 VAL B CA 1
ATOM 3698 C C . VAL B 1 183 ? -0.228 -22.812 -4.609 1 98.06 183 VAL B C 1
ATOM 3700 O O . VAL B 1 183 ? -1.165 -22.219 -4.07 1 98.06 183 VAL B O 1
ATOM 3703 N N . ALA B 1 184 ? 1.045 -22.688 -4.273 1 97.5 184 ALA B N 1
ATOM 3704 C CA . ALA B 1 184 ? 1.382 -21.734 -3.217 1 97.5 184 ALA B CA 1
ATOM 3705 C C . ALA B 1 184 ? 2.83 -21.266 -3.338 1 97.5 184 ALA B C 1
ATOM 3707 O O . ALA B 1 184 ? 3.719 -22.062 -3.66 1 97.5 184 ALA B O 1
ATOM 3708 N N . ASN B 1 185 ? 3.033 -20.031 -3.158 1 95.94 185 ASN B N 1
ATOM 3709 C CA . ASN B 1 185 ? 4.332 -19.438 -2.891 1 95.94 185 ASN B CA 1
ATOM 3710 C C . ASN B 1 185 ? 4.352 -18.703 -1.548 1 95.94 185 ASN B C 1
ATOM 3712 O O . ASN B 1 185 ? 4.379 -17.469 -1.504 1 95.94 185 ASN B O 1
ATOM 3716 N N . PRO B 1 186 ? 4.391 -19.5 -0.497 1 96.62 186 PRO B N 1
ATOM 3717 C CA . PRO B 1 186 ? 4.379 -18.906 0.843 1 96.62 186 PRO B CA 1
ATOM 3718 C C . PRO B 1 186 ? 5.723 -18.297 1.231 1 96.62 186 PRO B C 1
ATOM 3720 O O . PRO B 1 186 ? 6.734 -18.547 0.569 1 96.62 186 PRO B O 1
ATOM 3723 N N . PRO B 1 187 ? 5.668 -17.422 2.223 1 94.44 187 PRO B N 1
ATOM 3724 C CA . PRO B 1 187 ? 6.973 -17.031 2.764 1 94.44 187 PRO B CA 1
ATOM 3725 C C . PRO B 1 187 ? 7.801 -18.219 3.219 1 94.44 187 PRO B C 1
ATOM 3727 O O . PRO B 1 187 ? 7.262 -19.172 3.787 1 94.44 187 PRO B O 1
ATOM 3730 N N . TYR B 1 188 ? 9.156 -18.125 3 1 93.75 188 TYR B N 1
ATOM 3731 C CA . TYR B 1 188 ? 9.93 -19.328 3.297 1 93.75 188 TYR B CA 1
ATOM 3732 C C . TYR B 1 188 ? 11.32 -18.969 3.807 1 93.75 188 TYR B C 1
ATOM 3734 O O . TYR B 1 188 ? 12.203 -19.828 3.867 1 93.75 188 TYR B O 1
ATOM 3742 N N . VAL B 1 189 ? 11.57 -17.734 4.105 1 91.44 189 VAL B N 1
ATOM 3743 C CA . VAL B 1 189 ? 12.867 -17.328 4.625 1 91.44 189 VAL B CA 1
ATOM 3744 C C . VAL B 1 189 ? 12.938 -17.594 6.125 1 91.44 189 VAL B C 1
ATOM 3746 O O . VAL B 1 189 ? 12.023 -17.219 6.871 1 91.44 189 VAL B O 1
ATOM 3749 N N . PRO B 1 190 ? 13.984 -18.234 6.555 1 92.94 190 PRO B N 1
ATOM 3750 C CA . PRO B 1 190 ? 14.164 -18.391 8 1 92.94 190 PRO B CA 1
ATOM 3751 C C . PRO B 1 190 ? 14.352 -17.047 8.711 1 92.94 190 PRO B C 1
ATOM 3753 O O . PRO B 1 190 ? 15.016 -16.156 8.188 1 92.94 190 PRO B O 1
ATOM 3756 N N . GLU B 1 191 ? 13.789 -16.906 9.852 1 90.19 191 GLU B N 1
ATOM 3757 C CA . GLU B 1 191 ? 13.75 -15.641 10.578 1 90.19 191 GLU B CA 1
ATOM 3758 C C . GLU B 1 191 ? 15.156 -15.117 10.852 1 90.19 191 GLU B C 1
ATOM 3760 O O . GLU B 1 191 ? 15.367 -13.906 10.898 1 90.19 191 GLU B O 1
ATOM 3765 N N . GLN B 1 192 ? 16.125 -15.938 10.984 1 88.38 192 GLN B N 1
ATOM 3766 C CA . GLN B 1 192 ? 17.469 -15.5 11.344 1 88.38 192 GLN B CA 1
ATOM 3767 C C . GLN B 1 192 ? 18.328 -15.242 10.102 1 88.38 192 GLN B C 1
ATOM 3769 O O . GLN B 1 192 ? 19.453 -14.758 10.211 1 88.38 192 GLN B O 1
ATOM 3774 N N . GLN B 1 193 ? 17.781 -15.492 8.969 1 87.19 193 GLN B N 1
ATOM 3775 C CA . GLN B 1 193 ? 18.516 -15.281 7.73 1 87.19 193 GLN B CA 1
ATOM 3776 C C . GLN B 1 193 ? 18.453 -13.82 7.297 1 87.19 193 GLN B C 1
ATOM 3778 O O . GLN B 1 193 ? 17.375 -13.219 7.285 1 87.19 193 GLN B O 1
ATOM 3783 N N . THR B 1 194 ? 19.562 -13.281 7.043 1 81.88 194 THR B N 1
ATOM 3784 C CA . THR B 1 194 ? 19.641 -11.922 6.527 1 81.88 194 THR B CA 1
ATOM 3785 C C . THR B 1 194 ? 19.484 -11.906 5.012 1 81.88 194 THR B C 1
ATOM 3787 O O . THR B 1 194 ? 20.094 -12.719 4.309 1 81.88 194 THR B O 1
ATOM 3790 N N . ILE B 1 195 ? 18.688 -11.016 4.57 1 81.19 195 ILE B N 1
ATOM 3791 C CA . ILE B 1 195 ? 18.5 -10.883 3.129 1 81.19 195 ILE B CA 1
ATOM 3792 C C . ILE B 1 195 ? 18.703 -9.422 2.715 1 81.19 195 ILE B C 1
ATOM 3794 O O . ILE B 1 195 ? 19.031 -8.578 3.543 1 81.19 195 ILE B O 1
ATOM 3798 N N . LEU B 1 196 ? 18.578 -9.133 1.44 1 78.06 196 LEU B N 1
ATOM 3799 C CA . LEU B 1 196 ? 18.781 -7.777 0.935 1 78.06 196 LEU B CA 1
ATOM 3800 C C . LEU B 1 196 ? 17.766 -6.812 1.538 1 78.06 196 LEU B C 1
ATOM 3802 O O . LEU B 1 196 ? 16.594 -7.172 1.732 1 78.06 196 LEU B O 1
ATOM 3806 N N . PRO B 1 197 ? 18.188 -5.578 1.765 1 76.56 197 PRO B N 1
ATOM 3807 C CA . PRO B 1 197 ? 17.312 -4.582 2.395 1 76.56 197 PRO B CA 1
ATOM 3808 C C . PRO B 1 197 ? 16 -4.387 1.649 1 76.56 197 PRO B C 1
ATOM 3810 O O . PRO B 1 197 ? 14.953 -4.188 2.275 1 76.56 197 PRO B O 1
ATOM 3813 N N . GLU B 1 198 ? 15.992 -4.473 0.323 1 81.31 198 GLU B N 1
ATOM 3814 C CA . GLU B 1 198 ? 14.789 -4.293 -0.483 1 81.31 198 GLU B CA 1
ATOM 3815 C C . GLU B 1 198 ? 13.695 -5.277 -0.068 1 81.31 198 GLU B C 1
ATOM 3817 O O . GLU B 1 198 ? 12.508 -4.965 -0.151 1 81.31 198 GLU B O 1
ATOM 3822 N N . TRP B 1 199 ? 14.203 -6.332 0.497 1 78.88 199 TRP B N 1
ATOM 3823 C CA . TRP B 1 199 ? 13.25 -7.395 0.813 1 78.88 199 TRP B CA 1
ATOM 3824 C C . TRP B 1 199 ? 12.984 -7.453 2.312 1 78.88 199 TRP B C 1
ATOM 3826 O O . TRP B 1 199 ? 11.867 -7.77 2.734 1 78.88 199 TRP B O 1
ATOM 3836 N N . GLU B 1 200 ? 13.922 -7.129 3.025 1 78.06 200 GLU B N 1
ATOM 3837 C CA . GLU B 1 200 ? 13.82 -7.258 4.477 1 78.06 200 GLU B CA 1
ATOM 3838 C C . GLU B 1 200 ? 13.062 -6.082 5.086 1 78.06 200 GLU B C 1
ATOM 3840 O O . GLU B 1 200 ? 12.117 -6.277 5.852 1 78.06 200 GLU B O 1
ATOM 3845 N N . GLU B 1 201 ? 13.336 -4.891 4.672 1 80.12 201 GLU B N 1
ATOM 3846 C CA . GLU B 1 201 ? 12.859 -3.695 5.367 1 80.12 201 GLU B CA 1
ATOM 3847 C C . GLU B 1 201 ? 11.562 -3.182 4.75 1 80.12 201 GLU B C 1
ATOM 3849 O O . GLU B 1 201 ? 10.773 -2.502 5.414 1 80.12 201 GLU B O 1
ATOM 3854 N N . HIS B 1 202 ? 11.32 -3.564 3.512 1 85.44 202 HIS B N 1
ATOM 3855 C CA . HIS B 1 202 ? 10.266 -2.85 2.801 1 85.44 202 HIS B CA 1
ATOM 3856 C C . HIS B 1 202 ? 9.117 -3.785 2.426 1 85.44 202 HIS B C 1
ATOM 3858 O O . HIS B 1 202 ? 8.211 -3.396 1.687 1 85.44 202 HIS B O 1
ATOM 3864 N N . HIS B 1 203 ? 9.211 -4.961 2.885 1 87.44 203 HIS B N 1
ATOM 3865 C CA . HIS B 1 203 ? 8.109 -5.914 2.766 1 87.44 203 HIS B CA 1
ATOM 3866 C C . HIS B 1 203 ? 7.586 -6.32 4.137 1 87.44 203 HIS B C 1
ATOM 3868 O O . HIS B 1 203 ? 8.32 -6.297 5.125 1 87.44 203 HIS B O 1
ATOM 3874 N N . PRO B 1 204 ? 6.309 -6.664 4.129 1 87.5 204 PRO B N 1
ATOM 3875 C CA . PRO B 1 204 ? 5.812 -7.172 5.41 1 87.5 204 PRO B CA 1
ATOM 3876 C C . PRO B 1 204 ? 6.57 -8.406 5.891 1 87.5 204 PRO B C 1
ATOM 3878 O O . PRO B 1 204 ? 6.863 -9.305 5.098 1 87.5 204 PRO B O 1
ATOM 3881 N N . TYR B 1 205 ? 6.832 -8.438 7.152 1 84.38 205 TYR B N 1
ATOM 3882 C CA . TYR B 1 205 ? 7.555 -9.539 7.777 1 84.38 205 TYR B CA 1
ATOM 3883 C C . TYR B 1 205 ? 6.898 -10.875 7.449 1 84.38 205 TYR B C 1
ATOM 3885 O O . TYR B 1 205 ? 7.578 -11.828 7.051 1 84.38 205 TYR B O 1
ATOM 3893 N N . THR B 1 206 ? 5.613 -10.883 7.469 1 87.56 206 THR B N 1
ATOM 3894 C CA . THR B 1 206 ? 4.832 -12.109 7.32 1 87.56 206 THR B CA 1
ATOM 3895 C C . THR B 1 206 ? 4.828 -12.57 5.867 1 87.56 206 THR B C 1
ATOM 3897 O O . THR B 1 206 ? 4.426 -13.703 5.57 1 87.56 206 THR B O 1
ATOM 3900 N N . SER B 1 207 ? 5.273 -11.734 5 1 88.88 207 SER B N 1
ATOM 3901 C CA . SER B 1 207 ? 5.297 -12.125 3.592 1 88.88 207 SER B CA 1
ATOM 3902 C C . SER B 1 207 ? 6.66 -12.68 3.197 1 88.88 207 SER B C 1
ATOM 3904 O O . SER B 1 207 ? 6.828 -13.203 2.09 1 88.88 207 SER B O 1
ATOM 3906 N N . VAL B 1 208 ? 7.594 -12.656 4.113 1 88.62 208 VAL B N 1
ATOM 3907 C CA . VAL B 1 208 ? 8.953 -13.07 3.783 1 88.62 208 VAL B CA 1
ATOM 3908 C C . VAL B 1 208 ? 9.375 -14.227 4.684 1 88.62 208 VAL B C 1
ATOM 3910 O O . VAL B 1 208 ? 9.836 -15.266 4.199 1 88.62 208 VAL B O 1
ATOM 3913 N N . TYR B 1 209 ? 9.117 -14.094 5.961 1 89.94 209 TYR B N 1
ATOM 3914 C CA . TYR B 1 209 ? 9.641 -15.023 6.953 1 89.94 209 TYR B CA 1
ATOM 3915 C C . TYR B 1 209 ? 8.555 -15.992 7.418 1 89.94 209 TYR B C 1
ATOM 3917 O O . TYR B 1 209 ? 7.375 -15.633 7.461 1 89.94 209 TYR B O 1
ATOM 3925 N N . SER B 1 210 ? 9.008 -17.141 7.746 1 94.38 210 SER B N 1
ATOM 3926 C CA . SER B 1 210 ? 8.039 -18.156 8.156 1 94.38 210 SER B CA 1
ATOM 3927 C C . SER B 1 210 ? 8.641 -19.109 9.18 1 94.38 210 SER B C 1
ATOM 3929 O O . SER B 1 210 ? 8.766 -20.312 8.922 1 94.38 210 SER B O 1
ATOM 3931 N N . GLY B 1 211 ? 8.977 -18.609 10.359 1 93.94 211 GLY B N 1
ATOM 3932 C CA . GLY B 1 211 ? 9.484 -19.438 11.445 1 93.94 211 GLY B CA 1
ATOM 3933 C C . GLY B 1 211 ? 10.992 -19.625 11.398 1 93.94 211 GLY B C 1
ATOM 3934 O O . GLY B 1 211 ? 11.664 -19.047 10.539 1 93.94 211 GLY B O 1
ATOM 3935 N N . ASP B 1 212 ? 11.492 -20.484 12.211 1 94.19 212 ASP B N 1
ATOM 3936 C CA . ASP B 1 212 ? 12.93 -20.688 12.398 1 94.19 212 ASP B CA 1
ATOM 3937 C C . ASP B 1 212 ? 13.57 -21.266 11.141 1 94.19 212 ASP B C 1
ATOM 3939 O O . ASP B 1 212 ? 14.688 -20.891 10.781 1 94.19 212 ASP B O 1
ATOM 3943 N N . ASP B 1 213 ? 12.828 -22.172 10.539 1 95.06 213 ASP B N 1
ATOM 3944 C CA . ASP B 1 213 ? 13.406 -22.828 9.367 1 95.06 213 ASP B CA 1
ATOM 3945 C C . ASP B 1 213 ? 12.719 -22.359 8.086 1 95.06 213 ASP B C 1
ATOM 3947 O O . ASP B 1 213 ? 12.977 -22.891 7.008 1 95.06 213 ASP B O 1
ATOM 3951 N N . GLY B 1 214 ? 11.797 -21.438 8.25 1 95.94 214 GLY B N 1
ATOM 3952 C CA . GLY B 1 214 ? 11.125 -20.875 7.09 1 95.94 214 GLY B CA 1
ATOM 3953 C C . GLY B 1 214 ? 10.016 -21.75 6.555 1 95.94 214 GLY B C 1
ATOM 3954 O O . GLY B 1 214 ? 9.492 -21.516 5.465 1 95.94 214 GLY B O 1
ATOM 3955 N N . LEU B 1 215 ? 9.547 -22.812 7.305 1 97.31 215 LEU B N 1
ATOM 3956 C CA . LEU B 1 215 ? 8.656 -23.797 6.695 1 97.31 215 LEU B CA 1
ATOM 3957 C C . LEU B 1 215 ? 7.355 -23.906 7.477 1 97.31 215 LEU B C 1
ATOM 3959 O O . LEU B 1 215 ? 6.57 -24.828 7.254 1 97.31 215 LEU B O 1
ATOM 3963 N N . ASP B 1 216 ? 7.078 -22.953 8.398 1 96.19 216 ASP B N 1
ATOM 3964 C CA . ASP B 1 216 ? 5.863 -23.031 9.203 1 96.19 216 ASP B CA 1
ATOM 3965 C C . ASP B 1 216 ? 4.617 -23.016 8.32 1 96.19 216 ASP B C 1
ATOM 3967 O O . ASP B 1 216 ? 3.73 -23.859 8.477 1 96.19 216 ASP B O 1
ATOM 3971 N N . LEU B 1 217 ? 4.578 -22.172 7.426 1 96.31 217 LEU B N 1
ATOM 3972 C CA . LEU B 1 217 ? 3.404 -22.078 6.566 1 96.31 217 LEU B CA 1
ATOM 3973 C C . LEU B 1 217 ? 3.359 -23.234 5.574 1 96.31 217 LEU B C 1
ATOM 3975 O O . LEU B 1 217 ? 2.277 -23.703 5.211 1 96.31 217 LEU B O 1
ATOM 3979 N N . THR B 1 218 ? 4.492 -23.578 5.129 1 97.56 218 THR B N 1
ATOM 3980 C CA . THR B 1 218 ? 4.559 -24.75 4.246 1 97.56 218 THR B CA 1
ATOM 3981 C C . THR B 1 218 ? 3.93 -25.969 4.91 1 97.56 218 THR B C 1
ATOM 3983 O O . THR B 1 218 ? 3.125 -26.672 4.297 1 97.56 218 THR B O 1
ATOM 3986 N N . ARG B 1 219 ? 4.273 -26.219 6.176 1 97.5 219 ARG B N 1
ATOM 3987 C CA . ARG B 1 219 ? 3.695 -27.312 6.941 1 97.5 219 ARG B CA 1
ATOM 3988 C C . ARG B 1 219 ? 2.178 -27.203 7.02 1 97.5 219 ARG B C 1
ATOM 3990 O O . ARG B 1 219 ? 1.459 -28.188 6.832 1 97.5 219 ARG B O 1
ATOM 3997 N N . LEU B 1 220 ? 1.752 -26.031 7.23 1 96.62 220 LEU B N 1
ATOM 3998 C CA . LEU B 1 220 ? 0.32 -25.766 7.34 1 96.62 220 LEU B CA 1
ATOM 3999 C C . LEU B 1 220 ? -0.38 -26.016 6.008 1 96.62 220 LEU B C 1
ATOM 4001 O O . LEU B 1 220 ? -1.464 -26.609 5.969 1 96.62 220 LEU B O 1
ATOM 4005 N N . ILE B 1 221 ? 0.179 -25.578 4.941 1 97.75 221 ILE B N 1
ATOM 4006 C CA . ILE B 1 221 ? -0.393 -25.734 3.607 1 97.75 221 ILE B CA 1
ATOM 4007 C C . ILE B 1 221 ? -0.502 -27.219 3.254 1 97.75 221 ILE B C 1
ATOM 4009 O O . ILE B 1 221 ? -1.518 -27.656 2.711 1 97.75 221 ILE B O 1
ATOM 4013 N N . ILE B 1 222 ? 0.51 -27.938 3.557 1 97.12 222 ILE B N 1
ATOM 4014 C CA . ILE B 1 222 ? 0.516 -29.359 3.258 1 97.12 222 ILE B CA 1
ATOM 4015 C C . ILE B 1 222 ? -0.613 -30.062 4.016 1 97.12 222 ILE B C 1
ATOM 4017 O O . ILE B 1 222 ? -1.328 -30.891 3.457 1 97.12 222 ILE B O 1
ATOM 4021 N N . LYS B 1 223 ? -0.789 -29.672 5.23 1 94.94 223 LYS B N 1
ATOM 4022 C CA . LYS B 1 223 ? -1.878 -30.219 6.035 1 94.94 223 LYS B CA 1
ATOM 4023 C C . LYS B 1 223 ? -3.236 -29.859 5.434 1 94.94 223 LYS B C 1
ATOM 4025 O O . LYS B 1 223 ? -4.109 -30.719 5.316 1 94.94 223 LYS B O 1
ATOM 4030 N N . GLN B 1 224 ? -3.391 -28.625 5.035 1 94.75 224 GLN B N 1
ATOM 4031 C CA . GLN B 1 224 ? -4.629 -28.156 4.418 1 94.75 224 GLN B CA 1
ATOM 4032 C C . GLN B 1 224 ? -4.891 -28.891 3.102 1 94.75 224 GLN B C 1
ATOM 4034 O O . GLN B 1 224 ? -6.027 -29.266 2.809 1 94.75 224 GLN B O 1
ATOM 4039 N N . ALA B 1 225 ? -3.883 -29.031 2.395 1 96.12 225 ALA B N 1
ATOM 4040 C CA . ALA B 1 225 ? -4 -29.641 1.073 1 96.12 225 ALA B CA 1
ATOM 4041 C C . ALA B 1 225 ? -4.555 -31.062 1.173 1 96.12 225 ALA B C 1
ATOM 4043 O O . ALA B 1 225 ? -5.34 -31.484 0.321 1 96.12 225 ALA B O 1
ATOM 4044 N N . ASN B 1 226 ? -4.141 -31.734 2.201 1 92.88 226 ASN B N 1
ATOM 4045 C CA . ASN B 1 226 ? -4.613 -33.094 2.396 1 92.88 226 ASN B CA 1
ATOM 4046 C C . ASN B 1 226 ? -6.129 -33.156 2.535 1 92.88 226 ASN B C 1
ATOM 4048 O O . ASN B 1 226 ? -6.762 -34.125 2.107 1 92.88 226 ASN B O 1
ATOM 4052 N N . GLN B 1 227 ? -6.691 -32.156 3.055 1 93.81 227 GLN B N 1
ATOM 4053 C CA . GLN B 1 227 ? -8.133 -32.094 3.266 1 93.81 227 GLN B CA 1
ATOM 4054 C C . GLN B 1 227 ? -8.844 -31.547 2.033 1 93.81 227 GLN B C 1
ATOM 4056 O O . GLN B 1 227 ? -9.953 -31.969 1.708 1 93.81 227 GLN B O 1
ATOM 4061 N N . LEU B 1 228 ? -8.266 -30.703 1.336 1 97.31 228 LEU B N 1
ATOM 4062 C CA . LEU B 1 228 ? -8.938 -29.922 0.298 1 97.31 228 LEU B CA 1
ATOM 4063 C C . LEU B 1 228 ? -8.844 -30.625 -1.052 1 97.31 228 LEU B C 1
ATOM 4065 O O . LEU B 1 228 ? -9.781 -30.578 -1.853 1 97.31 228 LEU B O 1
ATOM 4069 N N . LEU B 1 229 ? -7.75 -31.281 -1.281 1 97.56 229 LEU B N 1
ATOM 4070 C CA . LEU B 1 229 ? -7.516 -31.891 -2.584 1 97.56 229 LEU B CA 1
ATOM 4071 C C . LEU B 1 229 ? -8.43 -33.094 -2.791 1 97.56 229 LEU B C 1
ATOM 4073 O O . LEU B 1 229 ? -8.664 -33.875 -1.859 1 97.56 229 LEU B O 1
ATOM 4077 N N . GLN B 1 230 ? -8.891 -33.25 -3.975 1 96.69 230 GLN B N 1
ATOM 4078 C CA . GLN B 1 230 ? -9.523 -34.5 -4.375 1 96.69 230 GLN B CA 1
ATOM 4079 C C . GLN B 1 230 ? -8.484 -35.594 -4.621 1 96.69 230 GLN B C 1
ATOM 4081 O O . GLN B 1 230 ? -7.285 -35.312 -4.641 1 96.69 230 GLN B O 1
ATOM 4086 N N . SER B 1 231 ? -9.008 -36.812 -4.832 1 94.06 231 SER B N 1
ATOM 4087 C CA . SER B 1 231 ? -8.102 -37.875 -5.18 1 94.06 231 SER B CA 1
ATOM 4088 C C . SER B 1 231 ? -7.324 -37.562 -6.453 1 94.06 231 SER B C 1
ATOM 4090 O O . SER B 1 231 ? -7.902 -37.094 -7.441 1 94.06 231 SER B O 1
ATOM 4092 N N . ASN B 1 232 ? -6 -37.719 -6.348 1 93.06 232 ASN B N 1
ATOM 4093 C CA . ASN B 1 232 ? -5.078 -37.5 -7.457 1 93.06 232 ASN B CA 1
ATOM 4094 C C . ASN B 1 232 ? -4.891 -36 -7.734 1 93.06 232 ASN B C 1
ATOM 4096 O O . ASN B 1 232 ? -4.383 -35.625 -8.789 1 93.06 232 ASN B O 1
ATOM 4100 N N . GLY B 1 233 ? -5.418 -35.219 -6.852 1 96.31 233 GLY B N 1
ATOM 4101 C CA . GLY B 1 233 ? -5.113 -33.812 -6.961 1 96.31 233 GLY B CA 1
ATOM 4102 C C . GLY B 1 233 ? -3.658 -33.469 -6.68 1 96.31 233 GLY B C 1
ATOM 4103 O O . GLY B 1 233 ? -2.938 -34.281 -6.102 1 96.31 233 GLY B O 1
ATOM 4104 N N . TRP B 1 234 ? -3.219 -32.25 -7.098 1 97.06 234 TRP B N 1
ATOM 4105 C CA . TRP B 1 234 ? -1.8 -31.938 -7.012 1 97.06 234 TRP B CA 1
ATOM 4106 C C . TRP B 1 234 ? -1.568 -30.734 -6.098 1 97.06 234 TRP B C 1
ATOM 4108 O O . TRP B 1 234 ? -2.393 -29.812 -6.043 1 97.06 234 TRP B O 1
ATOM 4118 N N . LEU B 1 235 ? -0.5 -30.797 -5.402 1 97.81 235 LEU B N 1
ATOM 4119 C CA . LEU B 1 235 ? 0.01 -29.688 -4.598 1 97.81 235 LEU B CA 1
ATOM 4120 C C . LEU B 1 235 ? 1.366 -29.219 -5.117 1 97.81 235 LEU B C 1
ATOM 4122 O O . LEU B 1 235 ? 2.268 -30.031 -5.332 1 97.81 235 LEU B O 1
ATOM 4126 N N . VAL B 1 236 ? 1.457 -27.922 -5.348 1 97.31 236 VAL B N 1
ATOM 4127 C CA .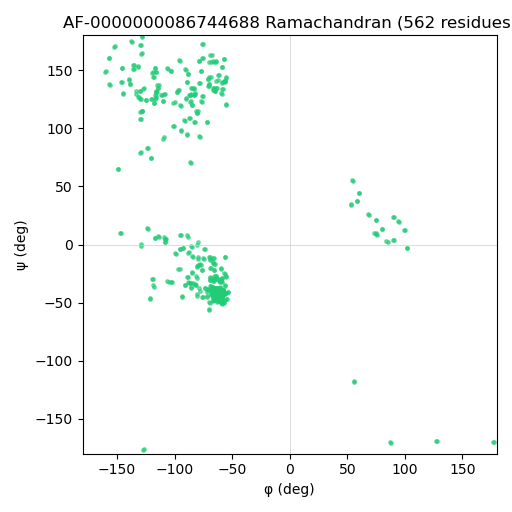 VAL B 1 236 ? 2.691 -27.297 -5.816 1 97.31 236 VAL B CA 1
ATOM 4128 C C . VAL B 1 236 ? 3.094 -26.172 -4.867 1 97.31 236 VAL B C 1
ATOM 4130 O O . VAL B 1 236 ? 2.332 -25.234 -4.66 1 97.31 236 VAL B O 1
ATOM 4133 N N . ILE B 1 237 ? 4.324 -26.25 -4.355 1 97.38 237 ILE B N 1
ATOM 4134 C CA . ILE B 1 237 ? 4.766 -25.234 -3.408 1 97.38 237 ILE B CA 1
ATOM 4135 C C . ILE B 1 237 ? 6.141 -24.719 -3.82 1 97.38 237 ILE B C 1
ATOM 4137 O O . ILE B 1 237 ? 7.062 -25.5 -4.07 1 97.38 237 ILE B O 1
ATOM 4141 N N . GLU B 1 238 ? 6.238 -23.406 -3.939 1 95.44 238 GLU B N 1
ATOM 4142 C CA . GLU B 1 238 ? 7.539 -22.766 -4.102 1 95.44 238 GLU B CA 1
ATOM 4143 C C . GLU B 1 238 ? 8.273 -22.656 -2.768 1 95.44 238 GLU B C 1
ATOM 4145 O O . GLU B 1 238 ? 7.652 -22.406 -1.731 1 95.44 238 GLU B O 1
ATOM 4150 N N . HIS B 1 239 ? 9.57 -22.906 -2.777 1 94 239 HIS B N 1
ATOM 4151 C CA . HIS B 1 239 ? 10.383 -22.812 -1.573 1 94 239 HIS B CA 1
ATOM 4152 C C . HIS B 1 239 ? 11.828 -22.469 -1.914 1 94 239 HIS B C 1
ATOM 4154 O O . HIS B 1 239 ? 12.188 -22.375 -3.09 1 94 239 HIS B O 1
ATOM 4160 N N . GLY B 1 240 ? 12.547 -22.188 -0.909 1 89.69 240 GLY B N 1
ATOM 4161 C CA . GLY B 1 240 ? 13.953 -21.891 -1.117 1 89.69 240 GLY B CA 1
ATOM 4162 C C . GLY B 1 240 ? 14.758 -23.078 -1.604 1 89.69 240 GLY B C 1
ATOM 4163 O O . GLY B 1 240 ? 14.406 -24.219 -1.322 1 89.69 240 GLY B O 1
ATOM 4164 N N . GLU B 1 241 ? 15.836 -22.734 -2.207 1 87.06 241 GLU B N 1
ATOM 4165 C CA . GLU B 1 241 ? 16.672 -23.781 -2.805 1 87.06 241 GLU B CA 1
ATOM 4166 C C . GLU B 1 241 ? 17.203 -24.719 -1.744 1 87.06 241 GLU B C 1
ATOM 4168 O O . GLU B 1 241 ? 17.297 -25.938 -1.97 1 87.06 241 GLU B O 1
ATOM 4173 N N . SER B 1 242 ? 17.531 -24.234 -0.65 1 88.69 242 SER B N 1
ATOM 4174 C CA . SER B 1 242 ? 18.172 -25.047 0.394 1 88.69 242 SER B CA 1
ATOM 4175 C C . SER B 1 242 ? 17.141 -25.875 1.154 1 88.69 242 SER B C 1
ATOM 4177 O O . SER B 1 242 ? 17.5 -26.703 1.993 1 88.69 242 SER B O 1
ATOM 4179 N N . GLN B 1 243 ? 15.891 -25.797 0.784 1 94.31 243 GLN B N 1
ATOM 4180 C CA . GLN B 1 243 ? 14.836 -26.422 1.58 1 94.31 243 GLN B CA 1
ATOM 4181 C C . GLN B 1 243 ? 14.258 -27.625 0.866 1 94.31 243 GLN B C 1
ATOM 4183 O O . GLN B 1 243 ? 13.289 -28.234 1.335 1 94.31 243 GLN B O 1
ATOM 4188 N N . GLU B 1 244 ? 14.836 -28 -0.22 1 93.94 244 GLU B N 1
ATOM 4189 C CA . GLU B 1 244 ? 14.242 -29 -1.095 1 93.94 244 GLU B CA 1
ATOM 4190 C C . GLU B 1 244 ? 14.055 -30.328 -0.365 1 93.94 244 GLU B C 1
ATOM 4192 O O . GLU B 1 244 ? 12.977 -30.922 -0.413 1 93.94 244 GLU B O 1
ATOM 4197 N N . GLU B 1 245 ? 15.062 -30.781 0.383 1 96.12 245 GLU B N 1
ATOM 4198 C CA . GLU B 1 245 ? 14.984 -32.062 1.073 1 96.12 245 GLU B CA 1
ATOM 4199 C C . GLU B 1 245 ? 13.922 -32.031 2.168 1 96.12 245 GLU B C 1
ATOM 4201 O O . GLU B 1 245 ? 13.133 -32.969 2.297 1 96.12 245 GLU B O 1
ATOM 4206 N N . MET B 1 246 ? 13.93 -30.969 2.869 1 97.06 246 MET B N 1
ATOM 4207 C CA . MET B 1 246 ? 12.977 -30.844 3.973 1 97.06 246 MET B CA 1
ATOM 4208 C C . MET B 1 246 ? 11.547 -30.797 3.457 1 97.06 246 MET B C 1
ATOM 4210 O O . MET B 1 246 ? 10.656 -31.422 4.031 1 97.06 246 MET B O 1
ATOM 4214 N N . VAL B 1 247 ? 11.297 -30.141 2.422 1 97.5 247 VAL B N 1
ATOM 4215 C CA . VAL B 1 247 ? 9.953 -30 1.868 1 97.5 247 VAL B CA 1
ATOM 4216 C C . VAL B 1 247 ? 9.477 -31.344 1.33 1 97.5 247 VAL B C 1
ATOM 4218 O O . VAL B 1 247 ? 8.328 -31.734 1.559 1 97.5 247 VAL B O 1
ATOM 4221 N N . ARG B 1 248 ? 10.336 -32.062 0.636 1 97.38 248 ARG B N 1
ATOM 4222 C CA . ARG B 1 248 ? 9.961 -33.375 0.147 1 97.38 248 ARG B CA 1
ATOM 4223 C C . ARG B 1 248 ? 9.602 -34.312 1.302 1 97.38 248 ARG B C 1
ATOM 4225 O O . ARG B 1 248 ? 8.656 -35.094 1.204 1 97.38 248 ARG B O 1
ATOM 4232 N N . ALA B 1 249 ? 10.375 -34.188 2.361 1 97.5 249 ALA B N 1
ATOM 4233 C CA . ALA B 1 249 ? 10.102 -35 3.539 1 97.5 249 ALA B CA 1
ATOM 4234 C C . ALA B 1 249 ? 8.734 -34.656 4.129 1 97.5 249 ALA B C 1
ATOM 4236 O O . ALA B 1 249 ? 7.996 -35.562 4.547 1 97.5 249 ALA B O 1
ATOM 4237 N N . LEU B 1 250 ? 8.422 -33.438 4.16 1 97.31 250 LEU B N 1
ATOM 4238 C CA . LEU B 1 250 ? 7.129 -33 4.672 1 97.31 250 LEU B CA 1
ATOM 4239 C C . LEU B 1 250 ? 5.992 -33.562 3.826 1 97.31 250 LEU B C 1
ATOM 4241 O O . LEU B 1 250 ? 4.977 -34 4.363 1 97.31 250 LEU B O 1
ATOM 4245 N N . PHE B 1 251 ? 6.156 -33.562 2.512 1 96.94 251 PHE B N 1
ATOM 4246 C CA . PHE B 1 251 ? 5.168 -34.125 1.606 1 96.94 251 PHE B CA 1
ATOM 4247 C C . PHE B 1 251 ? 4.988 -35.625 1.872 1 96.94 251 PHE B C 1
ATOM 4249 O O . PHE B 1 251 ? 3.857 -36.094 1.985 1 96.94 251 PHE B O 1
ATOM 4256 N N . SER B 1 252 ? 6.121 -36.281 1.985 1 95.94 252 SER B N 1
ATOM 4257 C CA . SER B 1 252 ? 6.098 -37.719 2.199 1 95.94 252 SER B CA 1
ATOM 4258 C C . SER B 1 252 ? 5.418 -38.062 3.518 1 95.94 252 SER B C 1
ATOM 4260 O O . SER B 1 252 ? 4.578 -38.969 3.566 1 95.94 252 SER B O 1
ATOM 4262 N N . ASP B 1 253 ? 5.742 -37.344 4.527 1 96 253 ASP B N 1
ATOM 4263 C CA . ASP B 1 253 ? 5.191 -37.594 5.859 1 96 253 ASP B CA 1
ATOM 4264 C C . ASP B 1 253 ? 3.682 -37.375 5.879 1 96 253 ASP B C 1
ATOM 4266 O O . ASP B 1 253 ? 2.967 -38 6.656 1 96 253 ASP B O 1
ATOM 4270 N N . ALA B 1 254 ? 3.227 -36.531 5.008 1 95.12 254 ALA B N 1
ATOM 4271 C CA . ALA B 1 254 ? 1.805 -36.219 4.969 1 95.12 254 ALA B CA 1
ATOM 4272 C C . ALA B 1 254 ? 1.039 -37.188 4.078 1 95.12 254 ALA B C 1
ATOM 4274 O O . ALA B 1 254 ? -0.185 -37.094 3.957 1 95.12 254 ALA B O 1
ATOM 4275 N N . GLY B 1 255 ? 1.731 -38.094 3.354 1 93.44 255 GLY B N 1
ATOM 4276 C CA . GLY B 1 255 ? 1.079 -39.125 2.598 1 93.44 255 GLY B CA 1
ATOM 4277 C C . GLY B 1 255 ? 0.951 -38.812 1.12 1 93.44 255 GLY B C 1
ATOM 4278 O O . GLY B 1 255 ? 0.227 -39.5 0.395 1 93.44 255 GLY B O 1
ATOM 4279 N N . PHE B 1 256 ? 1.649 -37.812 0.697 1 95.44 256 PHE B N 1
ATOM 4280 C CA . PHE B 1 256 ? 1.633 -37.5 -0.726 1 95.44 256 PHE B CA 1
ATOM 4281 C C . PHE B 1 256 ? 2.551 -38.438 -1.502 1 95.44 256 PHE B C 1
ATOM 4283 O O . PHE B 1 256 ? 3.443 -39.062 -0.923 1 95.44 256 PHE B O 1
ATOM 4290 N N . TYR B 1 257 ? 2.26 -38.531 -2.764 1 93.25 257 TYR B N 1
ATOM 4291 C CA . TYR B 1 257 ? 3.039 -39.406 -3.627 1 93.25 257 TYR B CA 1
ATOM 4292 C C . TYR B 1 257 ? 3.508 -38.688 -4.875 1 93.25 257 TYR B C 1
ATOM 4294 O O . TYR B 1 257 ? 3.168 -37.5 -5.078 1 93.25 257 TYR B O 1
ATOM 4302 N N . LEU B 1 258 ? 4.535 -39.281 -5.625 1 93.62 258 LEU B N 1
ATOM 4303 C CA . LEU B 1 258 ? 5.141 -38.688 -6.82 1 93.62 258 LEU B CA 1
ATOM 4304 C C . LEU B 1 258 ? 5.789 -37.344 -6.504 1 93.62 258 LEU B C 1
ATOM 4306 O O . LEU B 1 258 ? 5.543 -36.344 -7.191 1 93.62 258 LEU B O 1
ATOM 4310 N N . ILE B 1 259 ? 6.461 -37.375 -5.453 1 96.19 259 ILE B N 1
ATOM 4311 C CA . ILE B 1 259 ? 7.094 -36.156 -4.965 1 96.19 259 ILE B CA 1
ATOM 4312 C C . ILE B 1 259 ? 8.336 -35.844 -5.797 1 96.19 259 ILE B C 1
ATOM 4314 O O . ILE B 1 259 ? 9.211 -36.688 -5.953 1 96.19 259 ILE B O 1
ATOM 4318 N N . ARG B 1 260 ? 8.406 -34.594 -6.305 1 95.62 260 ARG B N 1
ATOM 4319 C CA . ARG B 1 260 ? 9.547 -34.156 -7.109 1 95.62 260 ARG B CA 1
ATOM 4320 C C . ARG B 1 260 ? 9.844 -32.688 -6.879 1 95.62 260 ARG B C 1
ATOM 4322 O O . ARG B 1 260 ? 8.93 -31.875 -6.766 1 95.62 260 ARG B O 1
ATOM 4329 N N . THR B 1 261 ? 11.141 -32.469 -6.82 1 95.5 261 THR B N 1
ATOM 4330 C CA . THR B 1 261 ? 11.586 -31.078 -6.836 1 95.5 261 THR B CA 1
ATOM 4331 C C . THR B 1 261 ? 12 -30.656 -8.242 1 95.5 261 THR B C 1
ATOM 4333 O O . THR B 1 261 ? 12.703 -31.391 -8.93 1 95.5 261 THR B O 1
ATOM 4336 N N . ILE B 1 262 ? 11.508 -29.562 -8.656 1 92.88 262 ILE B N 1
ATOM 4337 C CA . ILE B 1 262 ? 11.828 -29 -9.969 1 92.88 262 ILE B CA 1
ATOM 4338 C C . ILE B 1 262 ? 12.57 -27.672 -9.789 1 92.88 262 ILE B C 1
ATOM 4340 O O . ILE B 1 262 ? 12.141 -26.797 -9.023 1 92.88 262 ILE B O 1
ATOM 4344 N N . ILE B 1 263 ? 13.664 -27.5 -10.477 1 89.06 263 ILE B N 1
ATOM 4345 C CA . ILE B 1 263 ? 14.469 -26.281 -10.438 1 89.06 263 ILE B CA 1
ATOM 4346 C C . ILE B 1 263 ? 14.547 -25.672 -11.836 1 89.06 263 ILE B C 1
ATOM 4348 O O . ILE B 1 263 ? 14.797 -26.375 -12.82 1 89.06 263 ILE B O 1
ATOM 4352 N N . ASP B 1 264 ? 14.156 -24.422 -11.906 1 84.25 264 ASP B N 1
ATOM 4353 C CA . ASP B 1 264 ? 14.328 -23.719 -13.172 1 84.25 264 ASP B CA 1
ATOM 4354 C C . ASP B 1 264 ? 15.711 -23.094 -13.273 1 84.25 264 ASP B C 1
ATOM 4356 O O . ASP B 1 264 ? 15.992 -22.078 -12.625 1 84.25 264 ASP B O 1
ATOM 4360 N N . GLU B 1 265 ? 16.484 -23.594 -14.039 1 75.88 265 GLU B N 1
ATOM 4361 C CA . GLU B 1 265 ? 17.875 -23.172 -14.164 1 75.88 265 GLU B CA 1
ATOM 4362 C C . GLU B 1 265 ? 17.984 -21.859 -14.945 1 75.88 265 GLU B C 1
ATOM 4364 O O . GLU B 1 265 ? 19 -21.156 -14.867 1 75.88 265 GLU B O 1
ATOM 4369 N N . ASP B 1 266 ? 16.969 -21.578 -15.734 1 77.06 266 ASP B N 1
ATOM 4370 C CA . ASP B 1 266 ? 17.031 -20.422 -16.609 1 77.06 266 ASP B CA 1
ATOM 4371 C C . ASP B 1 266 ? 16.703 -19.141 -15.844 1 77.06 266 ASP B C 1
ATOM 4373 O O . ASP B 1 266 ? 17.078 -18.047 -16.266 1 77.06 266 ASP B O 1
ATOM 4377 N N . ILE B 1 267 ? 15.914 -19.297 -14.844 1 71.44 267 ILE B N 1
ATOM 4378 C CA . ILE B 1 267 ? 15.5 -18.125 -14.086 1 71.44 267 ILE B CA 1
ATOM 4379 C C . ILE B 1 267 ? 16.172 -18.141 -12.711 1 71.44 267 ILE B C 1
ATOM 4381 O O . ILE B 1 267 ? 15.82 -18.922 -11.844 1 71.44 267 ILE B O 1
ATOM 4385 N N . SER B 1 268 ? 17.297 -17.5 -12.664 1 66.56 268 SER B N 1
ATOM 4386 C CA . SER B 1 268 ? 18.047 -17.344 -11.414 1 66.56 268 SER B CA 1
ATOM 4387 C C . SER B 1 268 ? 18.516 -15.898 -11.234 1 66.56 268 SER B C 1
ATOM 4389 O O . SER B 1 268 ? 18.781 -15.195 -12.211 1 66.56 268 SER B O 1
ATOM 4391 N N . ASP B 1 269 ? 18.234 -15.461 -10.141 1 64.06 269 ASP B N 1
ATOM 4392 C CA . ASP B 1 269 ? 18.797 -14.148 -9.844 1 64.06 269 ASP B CA 1
ATOM 4393 C C . ASP B 1 269 ? 19.578 -14.172 -8.531 1 64.06 269 ASP B C 1
ATOM 4395 O O . ASP B 1 269 ? 19.953 -15.242 -8.047 1 64.06 269 ASP B O 1
ATOM 4399 N N . THR B 1 270 ? 20.047 -13 -8.141 1 58.47 270 THR B N 1
ATOM 4400 C CA . THR B 1 270 ? 20.891 -12.836 -6.961 1 58.47 270 THR B CA 1
ATOM 4401 C C . THR B 1 270 ? 20.188 -13.391 -5.719 1 58.47 270 THR B C 1
ATOM 4403 O O . THR B 1 270 ? 20.844 -13.641 -4.699 1 58.47 270 THR B O 1
ATOM 4406 N N . THR B 1 271 ? 18.953 -13.648 -5.984 1 63.16 271 THR B N 1
ATOM 4407 C CA . THR B 1 271 ? 18.234 -14.133 -4.812 1 63.16 271 THR B CA 1
ATOM 4408 C C . THR B 1 271 ? 18.109 -15.648 -4.828 1 63.16 271 THR B C 1
ATOM 4410 O O . THR B 1 271 ? 17.75 -16.266 -3.824 1 63.16 271 THR B O 1
ATOM 4413 N N . GLY B 1 272 ? 18.484 -16.172 -5.844 1 68.31 272 GLY B N 1
ATOM 4414 C CA . GLY B 1 272 ? 18.484 -17.625 -5.91 1 68.31 272 GLY B CA 1
ATOM 4415 C C . GLY B 1 272 ? 17.75 -18.156 -7.117 1 68.31 272 GLY B C 1
ATOM 4416 O O . GLY B 1 272 ? 17.484 -17.422 -8.07 1 68.31 272 GLY B O 1
ATOM 4417 N N . SER B 1 273 ? 17.562 -19.438 -7.035 1 75.31 273 SER B N 1
ATOM 4418 C CA . SER B 1 273 ? 16.891 -20.141 -8.125 1 75.31 273 SER B CA 1
ATOM 4419 C C . SER B 1 273 ? 15.398 -20.297 -7.84 1 75.31 273 SER B C 1
ATOM 4421 O O . SER B 1 273 ? 14.961 -20.141 -6.695 1 75.31 273 SER B O 1
ATOM 4423 N N . SER B 1 274 ? 14.695 -20.484 -8.93 1 82.62 274 SER B N 1
ATOM 4424 C CA . SER B 1 274 ? 13.273 -20.828 -8.844 1 82.62 274 SER B CA 1
ATOM 4425 C C . SER B 1 274 ? 13.086 -22.312 -8.547 1 82.62 274 SER B C 1
ATOM 4427 O O . SER B 1 274 ? 13.484 -23.172 -9.344 1 82.62 274 SER B O 1
ATOM 4429 N N . VAL B 1 275 ? 12.531 -22.609 -7.379 1 87.38 275 VAL B N 1
ATOM 4430 C CA . VAL B 1 275 ? 12.406 -24 -6.965 1 87.38 275 VAL B CA 1
ATOM 4431 C C . VAL B 1 275 ? 10.977 -24.281 -6.516 1 87.38 275 VAL B C 1
ATOM 4433 O O . VAL B 1 275 ? 10.391 -23.484 -5.766 1 87.38 275 VAL B O 1
ATOM 4436 N N . ILE B 1 276 ? 10.477 -25.359 -7.035 1 93.12 276 ILE B N 1
ATOM 4437 C CA . ILE B 1 276 ? 9.172 -25.812 -6.559 1 93.12 276 ILE B CA 1
ATOM 4438 C C . ILE B 1 276 ? 9.227 -27.297 -6.23 1 93.12 276 ILE B C 1
ATOM 4440 O O . ILE B 1 276 ? 10.07 -28.031 -6.758 1 93.12 276 ILE B O 1
ATOM 4444 N N . THR B 1 277 ? 8.422 -27.734 -5.352 1 95.69 277 THR B N 1
ATOM 4445 C CA . THR B 1 277 ? 8.148 -29.156 -5.129 1 95.69 277 THR B CA 1
ATOM 4446 C C . THR B 1 277 ? 6.691 -29.484 -5.43 1 95.69 277 THR B C 1
ATOM 4448 O O . THR B 1 277 ? 5.793 -28.719 -5.047 1 95.69 277 THR B O 1
ATOM 4451 N N . VAL B 1 278 ? 6.48 -30.516 -6.188 1 95.69 278 VAL B N 1
ATOM 4452 C CA . VAL B 1 278 ? 5.141 -30.922 -6.598 1 95.69 278 VAL B CA 1
ATOM 4453 C C . VAL B 1 278 ? 4.852 -32.344 -6.082 1 95.69 278 VAL B C 1
ATOM 4455 O O . VAL B 1 278 ? 5.773 -33.125 -5.891 1 95.69 278 VAL B O 1
ATOM 4458 N N . SER B 1 279 ? 3.6 -32.531 -5.801 1 92.88 279 SER B N 1
ATOM 4459 C CA . SER B 1 279 ? 3.201 -33.875 -5.359 1 92.88 279 SER B CA 1
ATOM 4460 C C . SER B 1 279 ? 1.717 -34.125 -5.605 1 92.88 279 SER B C 1
ATOM 4462 O O . SER B 1 279 ? 0.954 -33.188 -5.82 1 92.88 279 SER B O 1
ATOM 4464 N N . CYS B 1 280 ? 1.39 -35.406 -5.621 1 90.94 280 CYS B N 1
ATOM 4465 C CA . CYS B 1 280 ? 0.015 -35.844 -5.852 1 90.94 280 CYS B CA 1
ATOM 4466 C C . CYS B 1 280 ? -0.562 -36.5 -4.613 1 90.94 280 CYS B C 1
ATOM 4468 O O . CYS B 1 280 ? 0.143 -37.25 -3.918 1 90.94 280 CYS B O 1
ATOM 4470 N N . LYS B 1 281 ? -1.789 -36.125 -4.387 1 86.25 281 LYS B N 1
ATOM 4471 C CA . LYS B 1 281 ? -2.475 -36.812 -3.285 1 86.25 281 LYS B CA 1
ATOM 4472 C C . LYS B 1 281 ? -2.926 -38.188 -3.689 1 86.25 281 LYS B C 1
ATOM 4474 O O . LYS B 1 281 ? -3.488 -38.406 -4.77 1 86.25 281 LYS B O 1
ATOM 4479 N N . LEU B 1 282 ? -2.451 -39.188 -2.895 1 77.19 282 LEU B N 1
ATOM 4480 C CA . LEU B 1 282 ? -2.834 -40.594 -3.158 1 77.19 282 LEU B CA 1
ATOM 4481 C C . LEU B 1 282 ? -4.336 -40.781 -2.971 1 77.19 282 LEU B C 1
ATOM 4483 O O . LEU B 1 282 ? -4.973 -40.031 -2.215 1 77.19 282 LEU B O 1
ATOM 4487 N N . ILE B 1 283 ? -4.961 -41.875 -3.623 1 64.25 283 ILE B N 1
ATOM 4488 C CA . ILE B 1 283 ? -6.34 -42.312 -3.553 1 64.25 283 ILE B CA 1
ATOM 4489 C C . ILE B 1 283 ? -6.676 -42.75 -2.121 1 64.25 283 ILE B C 1
ATOM 4491 O O . ILE B 1 283 ? -5.852 -43.344 -1.436 1 64.25 283 ILE B O 1
#

Nearest PDB structures (foldseek):
  1sg9-assembly2_B  TM=8.201E-01  e=6.184E-20  Thermotoga maritima
  1vq1-assembly1_A  TM=8.194E-01  e=2.219E-19  Thermotoga maritima MSB8
  1nv8-assembly2_B  TM=8.205E-01  e=1.015E-18  Thermotoga maritima
  1vq1-assembly2_B  TM=8.172E-01  e=1.147E-18  Thermotoga maritima MSB8
  1nv9-assembly1_A  TM=8.139E-01  e=3.906E-17  Thermotoga maritima

Foldseek 3Di:
DDDDPVVVVLLVVLLVLLVVLPPPDSVVLSVLLCVQQCPDDPNVRSSVLSNVLSVVVSVVADSCQSSQWDDELNATAGDHFAFDDDDNLQCVVVVCCVPPNPFDFQFEEEEEQCQLNRVQQNVCLVHVRYAYEYEHADPVSQVSNVVSQVVCVVVVGHYHYQHDDLVPLVSQVVQFQRHQEYEYEAAQDAPPDDDDCNDCVRYDPRRHADYRRRCNVVLSVLLSCLGRHHAFHKYKYKYAPVCLVVSLVSNVVSQWPPWDKDWDPVDADPVGTRIMIMTTHHD/DDDDPVVVVLLVVLLVLLVVLPPPCSPVLSVLLCVQQCPDDDNVRSSVLSVVLSVVVSVVADSCQSSQWDDELNATAGDHFAFDDDDNLQCVVVVCCVPPNPQDFQAEEEEEQCQLNRVQQNVCLVHVRYAYEYEHADPVSLVSNVVSQVVCVVVVRHYHYQHDDLVPLVSQVVQFQRHQEYEYEAAQDAPPDDDDCNDCVRYDPRRHADYRRRCNVVLSVLLSCLGRHHAFGKYKYKYAPVCQVVSQVSNVVSQWPPWDKDWDPVDADPVGTRIMIMTTHHD

Secondary structure (DSSP, 8-state):
----HHHHHHHHHHHHHHHHTT-S-HHHHHHHHIIIIISSSSHHHHHHHHHHHHHHHHTT--HHHHHSEEEETTEEEE--TTSPPP-GGGHHHHHHHHHT--PPTT-EEEEES-TTTHHHHHHHHH-TTSEEEEEE-SHHHHHHHHHHHHHHGGGT---EEEE--TT-GGGGGGGTTTEEEEEE----B-TT----HHHHTSS-GGGTB-SSSS-HHHHHHHHHHHHHEEEEEEEEEE--GGGHHHHHHHHHHTTEEEEEEEEEEEEEETTEEEEEEEEEE--/----HHHHHHHHHHHHHHHHTT-S-HHHHHHHHIIIIISSSSHHHHHHHHHHHHHHHHTT--HHHHHSEEEETTEEEE--TTSPPP-GGGHHHHHHHHHT--PPTT-EEEEES-TTTHHHHHHHHH-TTSEEEEEE-SHHHHHHHHHHHHHHGGGT---EEEE--TT-GGGGGGGTTTEEEEEE----B-TT----HHHHTSS-GGGTB-SSSS-HHHHHHHHHHHHHEEEEEEEEEE--GGGHHHHHHHHHHTTEEEEEEEEEEEEEETTEEEEEEEEEE--

Radius of gyration: 25.32 Å; Cα contacts (8 Å, |Δi|>4): 1126; chains: 2; bounding box: 48×76×66 Å